Protein AF-0000000072409937 (afdb_homodimer)

Secondary structure (DSSP, 8-state):
---EEEEEESGGGG-GGGHHHHHHHHHHHHHHHHGGG--EEEEEETTEEEEEESSTT--HHHHHHHHHTSTTEEEEEEEEEE-S-HHHHHHHHHHHSHHHHHH-SEEEEEEEES-TTSSS-HHHHHHHHHHHHHHH-TTPEE-SSS-SEEEEEEE-SS-EEEESPPEE---SB-TTSS-EEEEE--SSSHHHHHHHHHHHBT-EEEEEEEE-TTTS-HHHHHHHHHHHHHHHHHH-SEEEEEEE-HHHHHHHHHHS-GGGHHHHHHHHHHHHHHHHHHHHT--EEE----TTSSGGGSHHHHHHHHTT-SS-EE-TTTT--HHHHHHHHHHHT-HHHHTS----GGGTT--SS--SS--HHHHHHHHTTS-HHHHHHHHHHT-EEEEE-/---EEEEEESGGGG-GGGHHHHHHHHHHHHHHHHGGG--EEEEEETTEEEEEESSTT--HHHHHHHHHTSTTEEEEEEEEEE-S-HHHHHHHHHHHSHHHHHH-SEEEEEEEES-TTSSS-HHHHHHHHHHHHHHH-TTPEE-SSS-SEEEEEEE-SS-EEEESPPEE---SB-TTSS-EEEEE--SSSHHHHHHHHHHHBT-EEEEEEEE-TTTS-HHHHHHHHHHHHHHHHHH-SEEEEEEE-HHHHHHHHHHS-GGGHHHHHHHHHHHHHHHHHHHHT--EEE----TTSSGGGSHHHHHHHHTT-SS-EE-TTTT--HHHHHHHHHHHT-HHHHTS----GGGTT--SS--SS--HHHHHHHHTTS-HHHHHHHHHHT-EEEEE-

Sequence (778 aa):
MNEIILCKLGEVVLKGLNRRSFEMKLMSNIRRRTARFGKFRIYSKQSTIYVEPAEETCDLSGAYAACKQVFGIIAIARAVPCPKEKEAILATAKTYLGEALTAARSFKVESKRADKSFPMSSIQLSQWVGGELHEAYPHLKVDVHHPELTVYVEVREDAAYVHAPAEPAAGGLPIGMGGRAVSLLSGGIDSPVASYMMAKRGVQLEMIHFASPPYTSEQAREKVLQLARELVPWCGRLTVHVVPFAEIQEEIRRSCPEDHFTLIMRRFMMRLADALAHELGCGALVTGECLGQVASQTMAALAVSEDAATLPVLRPLIGMDKEEIVRIARHIGTFDTSILPYEDCCTVFTPRHPKTKPHVEEVREMEQALDVAGLVQRAMENRDIVKIKMNEIILCKLGEVVLKGLNRRSFEMKLMSNIRRRTARFGKFRIYSKQSTIYVEPAEETCDLSGAYAACKQVFGIIAIARAVPCPKEKEAILATAKTYLGEALTAARSFKVESKRADKSFPMSSIQLSQWVGGELHEAYPHLKVDVHHPELTVYVEVREDAAYVHAPAEPAAGGLPIGMGGRAVSLLSGGIDSPVASYMMAKRGVQLEMIHFASPPYTSEQAREKVLQLARELVPWCGRLTVHVVPFAEIQEEIRRSCPEDHFTLIMRRFMMRLADALAHELGCGALVTGECLGQVASQTMAALAVSEDAATLPVLRPLIGMDKEEIVRIARHIGTFDTSILPYEDCCTVFTPRHPKTKPHVEEVREMEQALDVAGLVQRAMENRDIVKIK

Structure (mmCIF, N/CA/C/O backbone):
data_AF-0000000072409937-model_v1
#
loop_
_entity.id
_entity.type
_entity.pdbx_description
1 polymer 'Probable tRNA sulfurtransferase'
#
loop_
_atom_site.group_PDB
_atom_site.id
_atom_site.type_symbol
_atom_site.label_atom_id
_atom_site.label_alt_id
_atom_site.label_comp_id
_atom_site.label_asym_id
_atom_site.label_entity_id
_atom_site.label_seq_id
_atom_site.pdbx_PDB_ins_code
_atom_site.Cartn_x
_atom_site.Cartn_y
_atom_site.Cartn_z
_atom_site.occupancy
_atom_site.B_iso_or_equiv
_atom_site.auth_seq_id
_atom_site.auth_comp_id
_atom_site.auth_asym_id
_atom_site.auth_atom_id
_atom_site.pdbx_PDB_model_num
ATOM 1 N N . MET A 1 1 ? 23.859 31.109 15.656 1 65.25 1 MET A N 1
ATOM 2 C CA . MET A 1 1 ? 23.375 31.328 14.297 1 65.25 1 MET A CA 1
ATOM 3 C C . MET A 1 1 ? 21.859 31.156 14.227 1 65.25 1 MET A C 1
ATOM 5 O O . MET A 1 1 ? 21.297 30.328 14.945 1 65.25 1 MET A O 1
ATOM 9 N N . ASN A 1 2 ? 21.188 32.188 13.523 1 86.31 2 ASN A N 1
ATOM 10 C CA . ASN A 1 2 ? 19.734 32.25 13.43 1 86.31 2 ASN A CA 1
ATOM 11 C C . ASN A 1 2 ? 19.188 31.234 12.43 1 86.31 2 ASN A C 1
ATOM 13 O O . ASN A 1 2 ? 18.75 31.609 11.336 1 86.31 2 ASN A O 1
ATOM 17 N N . GLU A 1 3 ? 19.234 29.953 12.852 1 94.38 3 GLU A N 1
ATOM 18 C CA . GLU A 1 3 ? 18.766 28.875 11.984 1 94.38 3 GLU A CA 1
ATOM 19 C C . GLU A 1 3 ? 17.234 28.797 11.945 1 94.38 3 GLU A C 1
ATOM 21 O O . GLU A 1 3 ? 16.578 29.094 12.945 1 94.38 3 GLU A O 1
ATOM 26 N N . ILE A 1 4 ? 16.797 28.5 10.766 1 96.81 4 ILE A N 1
ATOM 27 C CA . ILE A 1 4 ? 15.352 28.297 10.617 1 96.81 4 ILE A CA 1
ATOM 28 C C . ILE A 1 4 ? 15.102 26.953 9.938 1 96.81 4 ILE A C 1
ATOM 30 O O . ILE A 1 4 ? 16.031 26.312 9.445 1 96.81 4 ILE A O 1
ATOM 34 N N . ILE A 1 5 ? 13.859 26.5 9.961 1 98.12 5 ILE A N 1
ATOM 35 C CA . ILE A 1 5 ? 13.453 25.281 9.289 1 98.12 5 ILE A CA 1
ATOM 36 C C . ILE A 1 5 ? 12.625 25.609 8.047 1 98.12 5 ILE A C 1
ATOM 38 O O . ILE A 1 5 ? 11.68 26.391 8.117 1 98.12 5 ILE A O 1
ATOM 42 N N . LEU A 1 6 ? 13.062 25.125 6.949 1 97.56 6 LEU A N 1
ATOM 43 C CA . LEU A 1 6 ? 12.305 25.219 5.707 1 97.56 6 LEU A CA 1
ATOM 44 C C . LEU A 1 6 ? 11.555 23.922 5.426 1 97.56 6 LEU A C 1
ATOM 46 O O . LEU A 1 6 ? 12.172 22.859 5.262 1 97.56 6 LEU A O 1
ATOM 50 N N . CYS A 1 7 ? 10.211 23.953 5.367 1 97.94 7 CYS A N 1
ATOM 51 C CA . CYS A 1 7 ? 9.367 22.797 5.059 1 97.94 7 CYS A CA 1
ATOM 52 C C . CYS A 1 7 ? 8.797 22.906 3.646 1 97.94 7 CYS A C 1
ATOM 54 O O . CYS A 1 7 ? 7.961 23.766 3.371 1 97.94 7 CYS A O 1
ATOM 56 N N . LYS A 1 8 ? 9.266 22.031 2.834 1 95.81 8 LYS A N 1
ATOM 57 C CA . LYS A 1 8 ? 8.797 22.031 1.45 1 95.81 8 LYS A CA 1
ATOM 58 C C . LYS A 1 8 ? 7.496 21.25 1.305 1 95.81 8 LYS A C 1
ATOM 60 O O . LYS A 1 8 ? 7.324 20.203 1.928 1 95.81 8 LYS A O 1
ATOM 65 N N . LEU A 1 9 ? 6.672 21.781 0.463 1 93.62 9 LEU A N 1
ATOM 66 C CA . LEU A 1 9 ? 5.352 21.188 0.279 1 93.62 9 LEU A CA 1
ATOM 67 C C . LEU A 1 9 ? 5.348 20.234 -0.906 1 93.62 9 LEU A C 1
ATOM 69 O O . LEU A 1 9 ? 5.996 20.484 -1.922 1 93.62 9 LEU A O 1
ATOM 73 N N . GLY A 1 10 ? 4.605 19.094 -0.738 1 87.31 10 GLY A N 1
ATOM 74 C CA . GLY A 1 10 ? 4.48 18.109 -1.804 1 87.31 10 GLY A CA 1
ATOM 75 C C . GLY A 1 10 ? 3.148 18.172 -2.525 1 87.31 10 GLY A C 1
ATOM 76 O O . GLY A 1 10 ? 2.891 19.125 -3.275 1 87.31 10 GLY A O 1
ATOM 77 N N . GLU A 1 11 ? 2.227 17.297 -2.26 1 84.75 11 GLU A N 1
ATOM 78 C CA . GLU A 1 11 ? 0.922 17.156 -2.902 1 84.75 11 GLU A CA 1
ATOM 79 C C . GLU A 1 11 ? 0.052 18.391 -2.654 1 84.75 11 GLU A C 1
ATOM 81 O O . GLU A 1 11 ? -0.887 18.656 -3.408 1 84.75 11 GLU A O 1
ATOM 86 N N . VAL A 1 12 ? 0.361 19.078 -1.673 1 84.56 12 VAL A N 1
ATOM 87 C CA . VAL A 1 12 ? -0.419 20.234 -1.259 1 84.56 12 VAL A CA 1
ATOM 88 C C . VAL A 1 12 ? -0.423 21.281 -2.373 1 84.56 12 VAL A C 1
ATOM 90 O O . VAL A 1 12 ? -1.432 21.953 -2.6 1 84.56 12 VAL A O 1
ATOM 93 N N . VAL A 1 13 ? 0.66 21.375 -3.102 1 80.12 13 VAL A N 1
ATOM 94 C CA . VAL A 1 13 ? 0.821 22.422 -4.113 1 80.12 13 VAL A CA 1
ATOM 95 C C . VAL A 1 13 ? -0.081 22.125 -5.309 1 80.12 13 VAL A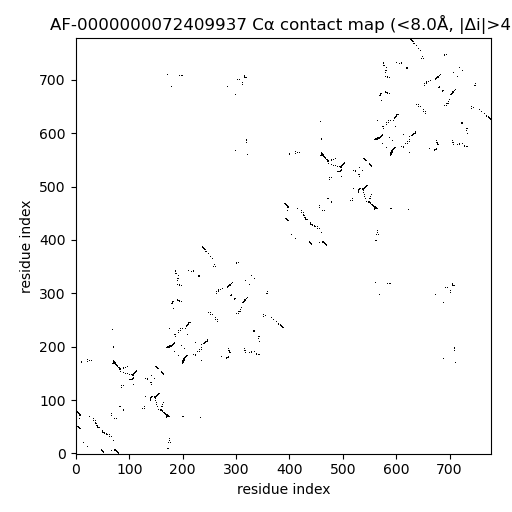 C 1
ATOM 97 O O . VAL A 1 13 ? -0.358 23 -6.121 1 80.12 13 VAL A O 1
ATOM 100 N N . LEU A 1 14 ? -0.607 20.844 -5.391 1 74.56 14 LEU A N 1
ATOM 101 C CA . LEU A 1 14 ? -1.403 20.406 -6.531 1 74.56 14 LEU A CA 1
ATOM 102 C C . LEU A 1 14 ? -2.887 20.656 -6.289 1 74.56 14 LEU A C 1
ATOM 104 O O . LEU A 1 14 ? -3.719 20.375 -7.156 1 74.56 14 LEU A O 1
ATOM 108 N N . LYS A 1 15 ? -3.281 21.281 -5.211 1 76.56 15 LYS A N 1
ATOM 109 C CA . LYS A 1 15 ? -4.688 21.359 -4.82 1 76.56 15 LYS A CA 1
ATOM 110 C C . LYS A 1 15 ? -5.344 22.625 -5.355 1 76.56 15 LYS A C 1
ATOM 112 O O . LYS A 1 15 ? -6.465 22.953 -4.977 1 76.56 15 LYS A O 1
ATOM 117 N N . GLY A 1 16 ? -4.785 23.25 -6.273 1 75.38 16 GLY A N 1
ATOM 118 C CA . GLY A 1 16 ? -5.387 24.375 -6.992 1 75.38 16 GLY A CA 1
ATOM 119 C C . GLY A 1 16 ? -6.027 25.391 -6.074 1 75.38 16 GLY A C 1
ATOM 120 O O . GLY A 1 16 ? -5.363 25.953 -5.203 1 75.38 16 GLY A O 1
ATOM 121 N N . LEU A 1 17 ? -7.438 25.359 -6.105 1 74.81 17 LEU A N 1
ATOM 122 C CA . LEU A 1 17 ? -8.227 26.375 -5.406 1 74.81 17 LEU A CA 1
ATOM 123 C C . LEU A 1 17 ? -8.219 26.125 -3.902 1 74.81 17 LEU A C 1
ATOM 125 O O . LEU A 1 17 ? -8.398 27.047 -3.113 1 74.81 17 LEU A O 1
ATOM 129 N N . ASN A 1 18 ? -7.953 24.969 -3.512 1 83.94 18 ASN A N 1
ATOM 130 C CA . ASN A 1 18 ? -8 24.625 -2.094 1 83.94 18 ASN A CA 1
ATOM 131 C C . ASN A 1 18 ? -6.613 24.672 -1.457 1 83.94 18 ASN A C 1
ATOM 133 O O . ASN A 1 18 ? -6.461 24.391 -0.27 1 83.94 18 ASN A O 1
ATOM 137 N N . ARG A 1 19 ? -5.688 25.125 -2.156 1 88.31 19 ARG A N 1
ATOM 138 C CA . ARG A 1 19 ? -4.301 25.109 -1.704 1 88.31 19 ARG A CA 1
ATOM 139 C C . ARG A 1 19 ? -4.137 25.906 -0.415 1 88.31 19 ARG A C 1
ATOM 141 O O . ARG A 1 19 ? -3.449 25.469 0.51 1 88.31 19 ARG A O 1
ATOM 148 N N . ARG A 1 20 ? -4.762 27.047 -0.339 1 91.12 20 ARG A N 1
ATOM 149 C CA . ARG A 1 20 ? -4.637 27.906 0.824 1 91.12 20 ARG A CA 1
ATOM 150 C C . ARG A 1 20 ? -5.141 27.219 2.086 1 91.12 20 ARG A C 1
ATOM 152 O O . ARG A 1 20 ? -4.504 27.297 3.139 1 91.12 20 ARG A O 1
ATOM 159 N N . SER A 1 21 ? -6.254 26.531 1.953 1 92.75 21 SER A N 1
ATOM 160 C CA . SER A 1 21 ? -6.816 25.828 3.092 1 92.75 21 SER A CA 1
ATOM 161 C C . SER A 1 21 ? -5.883 24.719 3.564 1 92.75 21 SER A C 1
ATOM 163 O O . SER A 1 21 ? -5.73 24.5 4.77 1 92.75 21 SER A O 1
ATOM 165 N N . PHE A 1 22 ? -5.277 24.047 2.641 1 93.62 22 PHE A N 1
ATOM 166 C CA . PHE A 1 22 ? -4.328 23 2.969 1 93.62 22 PHE A CA 1
ATOM 167 C C . PHE A 1 22 ? -3.098 23.562 3.662 1 93.62 22 PHE A C 1
ATOM 169 O O . PHE A 1 22 ? -2.623 23.016 4.652 1 93.62 22 PHE A O 1
ATOM 176 N N . GLU A 1 23 ? -2.641 24.672 3.193 1 95.31 23 GLU A N 1
ATOM 177 C CA . GLU A 1 23 ? -1.474 25.312 3.787 1 95.31 23 GLU A CA 1
ATOM 178 C C . GLU A 1 23 ? -1.77 25.797 5.207 1 95.31 23 GLU A C 1
ATOM 180 O O . GLU A 1 23 ? -0.943 25.641 6.105 1 95.31 23 GLU A O 1
ATOM 185 N N . MET A 1 24 ? -2.918 26.375 5.367 1 96.19 24 MET A N 1
ATOM 186 C CA . MET A 1 24 ? -3.311 26.859 6.688 1 96.19 24 MET A CA 1
ATOM 187 C C . MET A 1 24 ? -3.391 25.719 7.688 1 96.19 24 MET A C 1
ATOM 189 O O . MET A 1 24 ? -2.916 25.828 8.82 1 96.19 24 MET A O 1
ATOM 193 N N . LYS A 1 25 ? -3.975 24.641 7.246 1 96.5 25 LYS A N 1
ATOM 194 C CA . LYS A 1 25 ? -4.07 23.484 8.109 1 96.5 25 LYS A CA 1
ATOM 195 C C . LYS A 1 25 ? -2.688 22.922 8.438 1 96.5 25 LYS A C 1
ATOM 197 O O . LYS A 1 25 ? -2.426 22.516 9.57 1 96.5 25 LYS A O 1
ATOM 202 N N . LEU A 1 26 ? -1.867 22.891 7.449 1 97.12 26 LEU A N 1
ATOM 203 C CA . LEU A 1 26 ? -0.507 22.406 7.652 1 97.12 26 LEU A CA 1
ATOM 204 C C . LEU A 1 26 ? 0.233 23.266 8.672 1 97.12 26 LEU A C 1
ATOM 206 O O . LEU A 1 26 ? 0.887 22.734 9.57 1 97.12 26 LEU A O 1
ATOM 210 N N . MET A 1 27 ? 0.09 24.547 8.555 1 98.06 27 MET A N 1
ATOM 211 C CA . MET A 1 27 ? 0.723 25.469 9.508 1 98.06 27 MET A CA 1
ATOM 212 C C . MET A 1 27 ? 0.179 25.234 10.914 1 98.06 27 MET A C 1
ATOM 214 O O . MET A 1 27 ? 0.935 25.266 11.883 1 98.06 27 MET A O 1
ATOM 218 N N . SER A 1 28 ? -1.088 25.016 10.977 1 97.88 28 SER A N 1
ATOM 219 C CA . SER A 1 28 ? -1.7 24.75 12.273 1 97.88 28 SER A CA 1
ATOM 220 C C . SER A 1 28 ? -1.135 23.469 12.891 1 97.88 28 SER A C 1
ATOM 222 O O . SER A 1 28 ? -0.842 23.438 14.086 1 97.88 28 SER A O 1
ATOM 224 N N . ASN A 1 29 ? -0.994 22.438 12.078 1 97.94 29 ASN A N 1
ATOM 225 C CA . ASN A 1 29 ? -0.425 21.188 12.555 1 97.94 29 ASN A CA 1
ATOM 226 C C . ASN A 1 29 ? 1.016 21.359 13.023 1 97.94 29 ASN A C 1
ATOM 228 O O . ASN A 1 29 ? 1.407 20.812 14.062 1 97.94 29 ASN A O 1
ATOM 232 N N . ILE A 1 30 ? 1.788 22.125 12.273 1 98.25 30 ILE A N 1
ATOM 233 C CA . ILE A 1 30 ? 3.182 22.375 12.617 1 98.25 30 ILE A CA 1
ATOM 234 C C . ILE A 1 30 ? 3.254 23.141 13.945 1 98.25 30 ILE A C 1
ATOM 236 O O . ILE A 1 30 ? 4.062 22.812 14.812 1 98.25 30 ILE A O 1
ATOM 240 N N . ARG A 1 31 ? 2.402 24.141 14.07 1 98 31 ARG A N 1
ATOM 241 C CA . ARG A 1 31 ? 2.373 24.938 15.305 1 98 31 ARG A CA 1
ATOM 242 C C . ARG A 1 31 ? 2.113 24.047 16.516 1 98 31 ARG A C 1
ATOM 244 O O . ARG A 1 31 ? 2.797 24.156 17.531 1 98 31 ARG A O 1
ATOM 251 N N . ARG A 1 32 ? 1.208 23.203 16.391 1 96.5 32 ARG A N 1
ATOM 252 C CA . ARG A 1 32 ? 0.868 22.297 17.484 1 96.5 32 ARG A CA 1
ATOM 253 C C . ARG A 1 32 ? 2.029 21.359 17.812 1 96.5 32 ARG A C 1
ATOM 255 O O . ARG A 1 32 ? 2.357 21.156 18.969 1 96.5 32 ARG A O 1
ATOM 262 N N . ARG A 1 33 ? 2.645 20.844 16.797 1 96.81 33 ARG A N 1
ATOM 263 C CA . ARG A 1 33 ? 3.686 19.844 16.969 1 96.81 33 ARG A CA 1
ATOM 264 C C . ARG A 1 33 ? 4.969 20.453 17.5 1 96.81 33 ARG A C 1
ATOM 266 O O . ARG A 1 33 ? 5.738 19.797 18.203 1 96.81 33 ARG A O 1
ATOM 273 N N . THR A 1 34 ? 5.184 21.703 17.234 1 97.44 34 THR A N 1
ATOM 274 C CA . THR A 1 34 ? 6.441 22.328 17.609 1 97.44 34 THR A CA 1
ATOM 275 C C . THR A 1 34 ? 6.285 23.109 18.922 1 97.44 34 THR A C 1
ATOM 277 O O . THR A 1 34 ? 7.27 23.578 19.484 1 97.44 34 THR A O 1
ATOM 280 N N . ALA A 1 35 ? 5.109 23.156 19.469 1 95.94 35 ALA A N 1
ATOM 281 C CA . ALA A 1 35 ? 4.805 23.984 20.625 1 95.94 35 ALA A CA 1
ATOM 282 C C . ALA A 1 35 ? 5.668 23.594 21.828 1 95.94 35 ALA A C 1
ATOM 284 O O . ALA A 1 35 ? 6.094 24.453 22.594 1 95.94 35 ALA A O 1
ATOM 285 N N . ARG A 1 36 ? 5.965 22.359 22.031 1 95.06 36 ARG A N 1
ATOM 286 C CA . ARG A 1 36 ? 6.703 21.891 23.203 1 95.06 36 ARG A CA 1
ATOM 287 C C . ARG A 1 36 ? 8.188 22.219 23.078 1 95.06 36 ARG A C 1
ATOM 289 O O . ARG A 1 36 ? 8.93 22.125 24.062 1 95.06 36 ARG A O 1
ATOM 296 N N . PHE A 1 37 ? 8.562 22.688 21.922 1 97.31 37 PHE A N 1
ATOM 297 C CA . PHE A 1 37 ? 9.977 22.922 21.688 1 97.31 37 PHE A CA 1
ATOM 298 C C . PHE A 1 37 ? 10.281 24.422 21.719 1 97.31 37 PHE A C 1
ATOM 300 O O . PHE A 1 37 ? 11.414 24.844 21.469 1 97.31 37 PHE A O 1
ATOM 307 N N . GLY A 1 38 ? 9.281 25.297 21.938 1 96.25 38 GLY A N 1
ATOM 308 C CA . GLY A 1 38 ? 9.461 26.734 22.016 1 96.25 38 GLY A CA 1
ATOM 309 C C . GLY A 1 38 ? 8.461 27.516 21.172 1 96.25 38 GLY A C 1
ATOM 310 O O . GLY A 1 38 ? 7.484 26.938 20.688 1 96.25 38 GLY A O 1
ATOM 311 N N . LYS A 1 39 ? 8.727 28.781 21.141 1 96.31 39 LYS A N 1
ATOM 312 C CA . LYS A 1 39 ? 7.887 29.656 20.344 1 96.31 39 LYS A CA 1
ATOM 313 C C . LYS A 1 39 ? 8.477 29.875 18.953 1 96.31 39 LYS A C 1
ATOM 315 O O . LYS A 1 39 ? 9.625 30.328 18.812 1 96.31 39 LYS A O 1
ATOM 320 N N . PHE A 1 40 ? 7.691 29.562 17.969 1 97.5 40 PHE A N 1
ATOM 321 C CA . PHE A 1 40 ? 8.156 29.688 16.594 1 97.5 40 PHE A CA 1
ATOM 322 C C . PHE A 1 40 ? 7.215 30.578 15.781 1 97.5 40 PHE A C 1
ATOM 324 O O . PHE A 1 40 ? 5.996 30.531 15.977 1 97.5 40 PHE A O 1
ATOM 331 N N . ARG A 1 41 ? 7.781 31.422 14.93 1 96.88 41 ARG A N 1
ATOM 332 C CA . ARG A 1 41 ? 7.023 32.094 13.875 1 96.88 41 ARG A CA 1
ATOM 333 C C . ARG A 1 41 ? 6.871 31.203 12.648 1 96.88 41 ARG A C 1
ATOM 335 O O . ARG A 1 41 ? 7.867 30.797 12.047 1 96.88 41 ARG A O 1
ATOM 342 N N . ILE A 1 42 ? 5.648 30.875 12.32 1 97.75 42 ILE A N 1
ATOM 343 C CA . ILE A 1 42 ? 5.363 29.953 11.227 1 97.75 42 ILE A CA 1
ATOM 344 C C . ILE A 1 42 ? 4.559 30.656 10.141 1 97.75 42 ILE A C 1
ATOM 346 O O . ILE A 1 42 ? 3.488 31.203 10.406 1 97.75 42 ILE A O 1
ATOM 350 N N . TYR A 1 43 ? 5.078 30.703 8.969 1 95.75 43 TYR A N 1
ATOM 351 C CA . TYR A 1 43 ? 4.387 31.344 7.863 1 95.75 43 TYR A CA 1
ATOM 352 C C . TYR A 1 43 ? 4.727 30.672 6.535 1 95.75 43 TYR A C 1
ATOM 354 O O . TYR A 1 43 ? 5.695 29.922 6.449 1 95.75 43 TYR A O 1
ATOM 362 N N . SER A 1 44 ? 3.85 30.859 5.57 1 94.06 44 SER A N 1
ATOM 363 C CA . SER A 1 44 ? 3.994 30.234 4.262 1 94.06 44 SER A CA 1
ATOM 364 C C . SER A 1 44 ? 4.297 31.281 3.184 1 94.06 44 SER A C 1
ATOM 366 O O . SER A 1 44 ? 3.686 32.344 3.154 1 94.06 44 SER A O 1
ATOM 368 N N . LYS A 1 45 ? 5.336 31.016 2.371 1 90.06 45 LYS A N 1
ATOM 369 C CA . LYS A 1 45 ? 5.684 31.828 1.206 1 90.06 45 LYS A CA 1
ATOM 370 C C . LYS A 1 45 ? 6.242 30.969 0.081 1 90.06 45 LYS A C 1
ATOM 372 O O . LYS A 1 45 ? 7.105 30.109 0.315 1 90.06 45 LYS A O 1
ATOM 377 N N . GLN A 1 46 ? 5.719 31.172 -1.141 1 86.69 46 GLN A N 1
ATOM 378 C CA . GLN A 1 46 ? 6.23 30.516 -2.34 1 86.69 46 GLN A CA 1
ATOM 379 C C . GLN A 1 46 ? 6.316 29 -2.146 1 86.69 46 GLN A C 1
ATOM 381 O O . GLN A 1 46 ? 7.367 28.406 -2.379 1 86.69 46 GLN A O 1
ATOM 386 N N . SER A 1 47 ? 5.418 28.344 -1.645 1 87.88 47 SER A N 1
ATOM 387 C CA . SER A 1 47 ? 5.242 26.891 -1.524 1 87.88 47 SER A CA 1
ATOM 388 C C . SER A 1 47 ? 6.195 26.312 -0.489 1 87.88 47 SER A C 1
ATOM 390 O O . SER A 1 47 ? 6.684 25.188 -0.653 1 87.88 47 SER A O 1
ATOM 392 N N . THR A 1 48 ? 6.57 27.156 0.437 1 94 48 THR A N 1
ATOM 393 C CA . THR A 1 48 ? 7.422 26.734 1.544 1 94 48 THR A CA 1
ATOM 394 C C . THR A 1 48 ? 6.902 27.297 2.867 1 94 48 THR A C 1
ATOM 396 O O . THR A 1 48 ? 6.469 28.438 2.934 1 94 48 THR A O 1
ATOM 399 N N . ILE A 1 49 ? 6.922 26.438 3.82 1 97 49 ILE A N 1
ATOM 400 C CA . ILE A 1 49 ? 6.574 26.891 5.16 1 97 49 ILE A CA 1
ATOM 401 C C . ILE A 1 49 ? 7.848 27.125 5.973 1 97 49 ILE A C 1
ATOM 403 O O . ILE A 1 49 ? 8.734 26.281 6.008 1 97 49 ILE A O 1
ATOM 407 N N . TYR A 1 50 ? 7.879 28.297 6.555 1 96.94 50 TYR A N 1
ATOM 408 C CA . TYR A 1 50 ? 9.023 28.719 7.363 1 96.94 50 TYR A CA 1
ATOM 409 C C . TYR A 1 50 ? 8.727 28.547 8.852 1 96.94 50 TYR A C 1
ATOM 411 O O . TYR A 1 50 ? 7.672 28.953 9.328 1 96.94 50 TYR A O 1
ATOM 419 N N . VAL A 1 51 ? 9.602 27.891 9.539 1 98.12 51 VAL A N 1
ATOM 420 C CA . VAL A 1 51 ? 9.547 27.75 10.992 1 98.12 51 VAL A CA 1
ATOM 421 C C . VAL A 1 51 ? 10.742 28.438 11.633 1 98.12 51 VAL A C 1
ATOM 423 O O . VAL A 1 51 ? 11.844 27.875 11.68 1 98.12 51 VAL A O 1
ATOM 426 N N . GLU A 1 52 ? 10.5 29.625 12.172 1 96.5 52 GLU A N 1
ATOM 427 C CA . GLU A 1 52 ? 11.555 30.5 12.688 1 96.5 52 GLU A CA 1
ATOM 428 C C . GLU A 1 52 ? 11.477 30.625 14.203 1 96.5 52 GLU A C 1
ATOM 430 O O . GLU A 1 52 ? 10.438 30.984 14.75 1 96.5 52 GLU A O 1
ATOM 435 N N . PRO A 1 53 ? 12.633 30.359 14.867 1 96.56 53 PRO A N 1
ATOM 436 C CA . PRO A 1 53 ? 12.609 30.594 16.312 1 96.56 53 PRO A CA 1
ATOM 437 C C . PRO A 1 53 ? 12.273 32.031 16.672 1 96.56 53 PRO A C 1
ATOM 439 O O . PRO A 1 53 ? 12.875 32.969 16.125 1 96.56 53 PRO A O 1
ATOM 442 N N . ALA A 1 54 ? 11.328 32.219 17.531 1 94.38 54 ALA A N 1
ATOM 443 C CA . ALA A 1 54 ? 10.938 33.531 17.984 1 94.38 54 ALA A CA 1
ATOM 444 C C . ALA A 1 54 ? 11.695 33.938 19.25 1 94.38 54 ALA A C 1
ATOM 446 O O . ALA A 1 54 ? 11.672 35.094 19.656 1 94.38 54 ALA A O 1
ATOM 447 N N . GLU A 1 55 ? 12.281 32.969 19.906 1 92.19 55 GLU A N 1
ATOM 448 C CA . GLU A 1 55 ? 13.086 33.188 21.109 1 92.19 55 GLU A CA 1
ATOM 449 C C . GLU A 1 55 ? 14.375 32.344 21.078 1 92.19 55 GLU A C 1
ATOM 451 O O . GLU A 1 55 ? 14.477 31.391 20.312 1 92.19 55 GLU A O 1
ATOM 456 N N . GLU A 1 56 ? 15.289 32.781 21.859 1 88.12 56 GLU A N 1
ATOM 457 C CA . GLU A 1 56 ? 16.594 32.156 21.859 1 88.12 56 GLU A CA 1
ATOM 458 C C . GLU A 1 56 ? 16.531 30.766 22.516 1 88.12 56 GLU A C 1
ATOM 460 O O . GLU A 1 56 ? 17.359 29.906 22.234 1 88.12 56 GLU A O 1
ATOM 465 N N . THR A 1 57 ? 15.57 30.5 23.266 1 92 57 THR A N 1
ATOM 466 C CA . THR A 1 57 ? 15.492 29.297 24.078 1 92 57 THR A CA 1
ATOM 467 C C . THR A 1 57 ? 14.812 28.172 23.297 1 92 57 THR A C 1
ATOM 469 O O . THR A 1 57 ? 14.648 27.062 23.828 1 92 57 THR A O 1
ATOM 472 N N . CYS A 1 58 ? 14.594 28.328 22.016 1 94.5 58 CYS A N 1
ATOM 473 C CA . CYS A 1 58 ? 13.883 27.328 21.234 1 94.5 58 CYS A CA 1
ATOM 474 C C . CYS A 1 58 ? 14.766 26.109 20.984 1 94.5 58 CYS A C 1
ATOM 476 O O . CYS A 1 58 ? 15.969 26.234 20.734 1 94.5 58 CYS A O 1
ATOM 478 N N . ASP A 1 59 ? 14.227 24.922 21.156 1 97 59 ASP A N 1
ATOM 479 C CA . ASP A 1 59 ? 14.883 23.672 20.766 1 97 59 ASP A CA 1
ATOM 480 C C . ASP A 1 59 ? 14.68 23.391 19.281 1 97 59 ASP A C 1
ATOM 482 O O . ASP A 1 59 ? 13.766 22.656 18.891 1 97 59 ASP A O 1
ATOM 486 N N . LEU A 1 60 ? 15.516 23.922 18.469 1 96.5 60 LEU A N 1
ATOM 487 C CA . LEU A 1 60 ? 15.383 23.828 17.031 1 96.5 60 LEU A CA 1
ATOM 488 C C . LEU A 1 60 ? 15.492 22.375 16.562 1 96.5 60 LEU A C 1
ATOM 490 O O . LEU A 1 60 ? 14.805 21.969 15.617 1 96.5 60 LEU A O 1
ATOM 494 N N . SER A 1 61 ? 16.391 21.594 17.156 1 97.06 61 SER A N 1
ATOM 495 C CA . SER A 1 61 ? 16.562 20.203 16.781 1 97.06 61 SER A CA 1
ATOM 496 C C . SER A 1 61 ? 15.297 19.391 17.031 1 97.06 61 SER A C 1
ATOM 498 O O . SER A 1 61 ? 14.898 18.578 16.203 1 97.06 61 SER A O 1
ATOM 500 N N . GLY A 1 62 ? 14.719 19.625 18.156 1 97.75 62 GLY A N 1
ATOM 501 C CA . GLY A 1 62 ? 13.453 18.969 18.469 1 97.75 62 GLY A CA 1
ATOM 502 C C . GLY A 1 62 ? 12.344 19.344 17.5 1 97.75 62 GLY A C 1
ATOM 503 O O . GLY A 1 62 ? 11.594 18.469 17.047 1 97.75 62 GLY A O 1
ATOM 504 N N . ALA A 1 63 ? 12.258 20.625 17.203 1 98.06 63 ALA A N 1
ATOM 505 C CA . ALA A 1 63 ? 11.25 21.094 16.266 1 98.06 63 ALA A CA 1
ATOM 506 C C . ALA A 1 63 ? 11.477 20.5 14.875 1 98.06 63 ALA A C 1
ATOM 508 O O . ALA A 1 63 ? 10.516 20.141 14.195 1 98.06 63 ALA A O 1
ATOM 509 N N . TYR A 1 64 ? 12.75 20.438 14.516 1 98.25 64 TYR A N 1
ATOM 510 C CA . TYR A 1 64 ? 13.109 19.859 13.227 1 98.25 64 TYR A CA 1
ATOM 511 C C . TYR A 1 64 ? 12.633 18.406 13.125 1 98.25 64 TYR A C 1
ATOM 513 O O . TYR A 1 64 ? 12 18.031 12.141 1 98.25 64 TYR A O 1
ATOM 521 N N . ALA A 1 65 ? 12.914 17.641 14.133 1 98 65 ALA A N 1
ATOM 522 C CA . ALA A 1 65 ? 12.508 16.25 14.172 1 98 65 ALA A CA 1
ATOM 523 C C . ALA A 1 65 ? 10.984 16.109 14.133 1 98 65 ALA A C 1
ATOM 525 O O . ALA A 1 65 ? 10.453 15.219 13.469 1 98 65 ALA A O 1
ATOM 526 N N . ALA A 1 66 ? 10.328 16.969 14.812 1 97.88 66 ALA A N 1
ATOM 527 C CA . ALA A 1 66 ? 8.867 16.953 14.836 1 97.88 66 ALA A CA 1
ATOM 528 C C . ALA A 1 66 ? 8.289 17.281 13.469 1 97.88 66 ALA A C 1
ATOM 530 O O . ALA A 1 66 ? 7.363 16.625 13 1 97.88 66 ALA A O 1
ATOM 531 N N . CYS A 1 67 ? 8.844 18.281 12.844 1 98.31 67 CYS A N 1
ATOM 532 C CA . CYS A 1 67 ? 8.375 18.703 11.531 1 98.31 67 CYS A CA 1
ATOM 533 C C . CYS A 1 67 ? 8.555 17.609 10.492 1 98.31 67 CYS A C 1
ATOM 535 O O . CYS A 1 67 ? 7.754 17.484 9.57 1 98.31 67 CYS A O 1
ATOM 537 N N . LYS A 1 68 ? 9.57 16.844 10.656 1 97.81 68 LYS A N 1
ATOM 538 C CA . LYS A 1 68 ? 9.883 15.773 9.719 1 97.81 68 LYS A CA 1
ATOM 539 C C . LYS A 1 68 ? 8.75 14.742 9.664 1 97.81 68 LYS A C 1
ATOM 541 O O . LYS A 1 68 ? 8.578 14.055 8.656 1 97.81 68 LYS A O 1
ATOM 546 N N . GLN A 1 69 ? 7.945 14.688 10.672 1 98.12 69 GLN A N 1
ATOM 547 C CA . GLN A 1 69 ? 6.906 13.672 10.789 1 98.12 69 GLN A CA 1
ATOM 548 C C . GLN A 1 69 ? 5.52 14.273 10.562 1 98.12 69 GLN A C 1
ATOM 550 O O . GLN A 1 69 ? 4.508 13.602 10.773 1 98.12 69 GLN A O 1
ATOM 555 N N . VAL A 1 70 ? 5.465 15.523 10.141 1 98.06 70 VAL A N 1
ATOM 556 C CA . VAL A 1 70 ? 4.18 16.156 9.859 1 98.06 70 VAL A CA 1
ATOM 557 C C . VAL A 1 70 ? 3.775 15.883 8.406 1 98.06 70 VAL A C 1
ATOM 559 O O . VAL A 1 70 ? 4.508 16.219 7.48 1 98.06 70 VAL A O 1
ATOM 562 N N . PHE A 1 71 ? 2.664 15.242 8.25 1 97.5 71 PHE A N 1
ATOM 563 C CA . PHE A 1 71 ? 2.184 14.953 6.906 1 97.5 71 PHE A CA 1
ATOM 564 C C . PHE A 1 71 ? 1.891 16.25 6.148 1 97.5 71 PHE A C 1
ATOM 566 O O . PHE A 1 71 ? 1.297 17.172 6.695 1 97.5 71 PHE A O 1
ATOM 573 N N . GLY A 1 72 ? 2.23 16.234 4.922 1 95.69 72 GLY A N 1
ATOM 574 C CA . GLY A 1 72 ? 2.137 17.406 4.078 1 95.69 72 GLY A CA 1
ATOM 575 C C . GLY A 1 72 ? 3.49 17.969 3.693 1 95.69 72 GLY A C 1
ATOM 576 O O . GLY A 1 72 ? 3.602 18.719 2.721 1 95.69 72 GLY A O 1
ATOM 577 N N . ILE A 1 73 ? 4.516 17.703 4.52 1 97.12 73 ILE A N 1
ATOM 578 C CA . ILE A 1 73 ? 5.879 18.141 4.246 1 97.12 73 ILE A CA 1
ATOM 579 C C . ILE A 1 73 ? 6.633 17.047 3.49 1 97.12 73 ILE A C 1
ATOM 581 O O . ILE A 1 73 ? 6.801 15.945 4 1 97.12 73 ILE A O 1
ATOM 585 N N . ILE A 1 74 ? 7.098 17.312 2.322 1 95.31 74 ILE A N 1
ATOM 586 C CA . ILE A 1 74 ? 7.738 16.281 1.505 1 95.31 74 ILE A CA 1
ATOM 587 C C . ILE A 1 74 ? 9.242 16.297 1.755 1 95.31 74 ILE A C 1
ATOM 589 O O . ILE A 1 74 ? 9.906 15.258 1.649 1 95.31 74 ILE A O 1
ATOM 593 N N . ALA A 1 75 ? 9.734 17.484 2.074 1 96.88 75 ALA A N 1
ATOM 594 C CA . ALA A 1 75 ? 11.156 17.656 2.365 1 96.88 75 ALA A CA 1
ATOM 595 C C . ALA A 1 75 ? 11.383 18.766 3.379 1 96.88 75 ALA A C 1
ATOM 597 O O . ALA A 1 75 ? 10.562 19.688 3.494 1 96.88 75 ALA A O 1
ATOM 598 N N . ILE A 1 76 ? 12.492 18.641 4.094 1 97.94 76 ILE A N 1
ATOM 599 C CA . ILE A 1 76 ? 12.75 19.578 5.172 1 97.94 76 ILE A CA 1
ATOM 600 C C . ILE A 1 76 ? 14.242 19.906 5.23 1 97.94 76 ILE A C 1
ATOM 602 O O . ILE A 1 76 ? 15.078 19.031 4.973 1 97.94 76 ILE A O 1
ATOM 606 N N . ALA A 1 77 ? 14.586 21.172 5.512 1 97.38 77 ALA A N 1
ATOM 607 C CA . ALA A 1 77 ? 15.984 21.578 5.625 1 97.38 77 ALA A CA 1
ATOM 608 C C . ALA A 1 77 ? 16.172 22.594 6.742 1 97.38 77 ALA A C 1
ATOM 610 O O . ALA A 1 77 ? 15.297 23.422 6.984 1 97.38 77 ALA A O 1
ATOM 611 N N . ARG A 1 78 ? 17.281 22.5 7.383 1 96.81 78 ARG A N 1
ATOM 612 C CA . ARG A 1 78 ? 17.766 23.609 8.211 1 96.81 78 ARG A CA 1
ATOM 613 C C . ARG A 1 78 ? 18.516 24.625 7.367 1 96.81 78 ARG A C 1
ATOM 615 O O . ARG A 1 78 ? 19.281 24.266 6.477 1 96.81 78 ARG A O 1
ATOM 622 N N . ALA A 1 79 ? 18.219 25.844 7.641 1 97.25 79 ALA A N 1
ATOM 623 C CA . ALA A 1 79 ? 18.828 26.875 6.805 1 97.25 79 ALA A CA 1
ATOM 624 C C . ALA A 1 79 ? 19.172 28.109 7.625 1 97.25 79 ALA A C 1
ATOM 626 O O . ALA A 1 79 ? 18.594 28.328 8.695 1 97.25 79 ALA A O 1
ATOM 627 N N . VAL A 1 80 ? 20.094 28.859 7.148 1 97.25 80 VAL A N 1
ATOM 628 C CA . VAL A 1 80 ? 20.453 30.141 7.734 1 97.25 80 VAL A CA 1
ATOM 629 C C . VAL A 1 80 ? 20.125 31.266 6.758 1 97.25 80 VAL A C 1
ATOM 631 O O . VAL A 1 80 ? 20.594 31.266 5.613 1 97.25 80 VAL A O 1
ATOM 634 N N . PRO A 1 81 ? 19.266 32.125 7.207 1 96.69 81 PRO A N 1
ATOM 635 C CA . PRO A 1 81 ? 18.984 33.281 6.363 1 96.69 81 PRO A CA 1
ATOM 636 C C . PRO A 1 81 ? 20.125 34.281 6.359 1 96.69 81 PRO A C 1
ATOM 638 O O . PRO A 1 81 ? 20.844 34.438 7.355 1 96.69 81 PRO A O 1
ATOM 641 N N . CYS A 1 82 ? 20.344 35.031 5.23 1 96.69 82 CYS A N 1
ATOM 642 C CA . CYS A 1 82 ? 21.312 36.094 5.102 1 96.69 82 CYS A CA 1
ATOM 643 C C . CYS A 1 82 ? 20.844 37.156 4.102 1 96.69 82 CYS A C 1
ATOM 645 O O . CYS A 1 82 ? 19.875 36.906 3.379 1 96.69 82 CYS A O 1
ATOM 647 N N . PRO A 1 83 ? 21.453 38.312 4.145 1 96.25 83 PRO A N 1
ATOM 648 C CA . PRO A 1 83 ? 21.078 39.312 3.15 1 96.25 83 PRO A CA 1
ATOM 649 C C . PRO A 1 83 ? 21.281 38.844 1.715 1 96.25 83 PRO A C 1
ATOM 651 O O . PRO A 1 83 ? 22.156 38 1.452 1 96.25 83 PRO A O 1
ATOM 654 N N . LYS A 1 84 ? 20.422 39.375 0.846 1 95.5 84 LYS A N 1
ATOM 655 C CA . LYS A 1 84 ? 20.484 39.031 -0.567 1 95.5 84 LYS A CA 1
ATOM 656 C C . LYS A 1 84 ? 21.672 39.719 -1.253 1 95.5 84 LYS A C 1
ATOM 658 O O . LYS A 1 84 ? 21.484 40.5 -2.176 1 95.5 84 LYS A O 1
ATOM 663 N N . GLU A 1 85 ? 22.797 39.375 -0.771 1 95.81 85 GLU A N 1
ATOM 664 C CA . GLU A 1 85 ? 24.078 39.844 -1.308 1 95.81 85 GLU A CA 1
ATOM 665 C C . GLU A 1 85 ? 25.047 38.656 -1.477 1 95.81 85 GLU A C 1
ATOM 667 O O . GLU A 1 85 ? 25.156 37.812 -0.604 1 95.81 85 GLU A O 1
ATOM 672 N N . LYS A 1 86 ? 25.75 38.688 -2.617 1 95.56 86 LYS A N 1
ATOM 673 C CA . LYS A 1 86 ? 26.594 37.531 -2.939 1 95.56 86 LYS A CA 1
ATOM 674 C C . LYS A 1 86 ? 27.656 37.312 -1.867 1 95.56 86 LYS A C 1
ATOM 676 O O . LYS A 1 86 ? 27.984 36.188 -1.531 1 95.56 86 LYS A O 1
ATOM 681 N N . GLU A 1 87 ? 28.188 38.438 -1.332 1 96.62 87 GLU A N 1
ATOM 682 C CA . GLU A 1 87 ? 29.219 38.312 -0.312 1 96.62 87 GLU A CA 1
ATOM 683 C C . GLU A 1 87 ? 28.672 37.719 0.983 1 96.62 87 GLU A C 1
ATOM 685 O O . GLU A 1 87 ? 29.328 36.938 1.649 1 96.62 87 GLU A O 1
ATOM 690 N N . ALA A 1 88 ? 27.531 38.219 1.309 1 97 88 ALA A N 1
ATOM 691 C CA . ALA A 1 88 ? 26.859 37.719 2.506 1 97 88 ALA A CA 1
ATOM 692 C C . ALA A 1 88 ? 26.531 36.219 2.361 1 97 88 ALA A C 1
ATOM 694 O O . ALA A 1 88 ? 26.672 35.469 3.318 1 97 88 ALA A O 1
ATOM 695 N N . ILE A 1 89 ? 26.094 35.844 1.205 1 97.38 89 ILE A N 1
ATOM 696 C CA . ILE A 1 89 ? 25.766 34.438 0.897 1 97.38 89 ILE A CA 1
ATOM 697 C C . ILE A 1 89 ? 27.016 33.562 1.05 1 97.38 89 ILE A C 1
ATOM 699 O O . ILE A 1 89 ? 26.984 32.531 1.704 1 97.38 89 ILE A O 1
ATOM 703 N N . LEU A 1 90 ? 28.047 34.062 0.512 1 97.19 90 LEU A N 1
ATOM 704 C CA . LEU A 1 90 ? 29.312 33.344 0.596 1 97.19 90 LEU A CA 1
ATOM 705 C C . LEU A 1 90 ? 29.75 33.188 2.047 1 97.19 90 LEU A C 1
ATOM 707 O O . LEU A 1 90 ? 30.156 32.125 2.465 1 97.19 90 LEU A O 1
ATOM 711 N N . ALA A 1 91 ? 29.719 34.281 2.734 1 97 91 ALA A N 1
ATOM 712 C CA . ALA A 1 91 ? 30.125 34.281 4.137 1 97 91 ALA A CA 1
ATOM 713 C C . ALA A 1 91 ? 29.297 33.281 4.941 1 97 91 ALA A C 1
ATOM 715 O O . ALA A 1 91 ? 29.812 32.562 5.793 1 97 91 ALA A O 1
ATOM 716 N N . THR A 1 92 ? 28.047 33.281 4.68 1 97.06 92 THR A N 1
ATOM 717 C CA . THR A 1 92 ? 27.125 32.375 5.367 1 97.06 92 THR A CA 1
ATOM 718 C C . THR A 1 92 ? 27.453 30.922 5.02 1 97.06 92 THR A C 1
ATOM 720 O O . THR A 1 92 ? 27.453 30.047 5.895 1 97.06 92 THR A O 1
ATOM 723 N N . ALA A 1 93 ? 27.703 30.625 3.771 1 96.94 93 ALA A N 1
ATOM 724 C CA . ALA A 1 93 ? 28.031 29.281 3.336 1 96.94 93 ALA A CA 1
ATOM 725 C C . ALA A 1 93 ? 29.297 28.766 4.043 1 96.94 93 ALA A C 1
ATOM 727 O O . ALA A 1 93 ? 29.328 27.625 4.512 1 96.94 93 ALA A O 1
ATOM 728 N N . LYS A 1 94 ? 30.266 29.625 4.188 1 95.81 94 LYS A N 1
ATOM 729 C CA . LYS A 1 94 ? 31.531 29.266 4.816 1 95.81 94 LYS A CA 1
ATOM 730 C C . LYS A 1 94 ? 31.344 28.984 6.305 1 95.81 94 LYS A C 1
ATOM 732 O O . LYS A 1 94 ? 31.938 28.047 6.844 1 95.81 94 LYS A O 1
ATOM 737 N N . THR A 1 95 ? 30.578 29.828 6.875 1 95.12 95 THR A N 1
ATOM 738 C CA . THR A 1 95 ? 30.406 29.719 8.32 1 95.12 95 THR A CA 1
ATOM 739 C C . THR A 1 95 ? 29.453 28.594 8.672 1 95.12 95 THR A C 1
ATOM 741 O O . THR A 1 95 ? 29.734 27.781 9.562 1 95.12 95 THR A O 1
ATOM 744 N N . TYR A 1 96 ? 28.344 28.547 8.016 1 95.44 96 TYR A N 1
ATOM 745 C CA . TYR A 1 96 ? 27.266 27.609 8.359 1 95.44 96 TYR A CA 1
ATOM 746 C C . TYR A 1 96 ? 27.625 26.188 7.934 1 95.44 96 TYR A C 1
ATOM 748 O O . TYR A 1 96 ? 27.375 25.234 8.672 1 95.44 96 TYR A O 1
ATOM 756 N N . LEU A 1 97 ? 28.266 26.031 6.77 1 95.31 97 LEU A N 1
ATOM 757 C CA . LEU A 1 97 ? 28.547 24.703 6.227 1 95.31 97 LEU A CA 1
ATOM 758 C C . LEU A 1 97 ? 30.047 24.422 6.23 1 95.31 97 LEU A C 1
ATOM 760 O O . LEU A 1 97 ? 30.516 23.531 5.504 1 95.31 97 LEU A O 1
ATOM 764 N N . GLY A 1 98 ? 30.719 25.172 7.008 1 94.75 98 GLY A N 1
ATOM 765 C CA . GLY A 1 98 ? 32.156 25.062 7.051 1 94.75 98 GLY A CA 1
ATOM 766 C C . GLY A 1 98 ? 32.656 23.672 7.402 1 94.75 98 GLY A C 1
ATOM 767 O O . GLY A 1 98 ? 33.531 23.125 6.727 1 94.75 98 GLY A O 1
ATOM 768 N N . GLU A 1 99 ? 32.062 23.141 8.398 1 93.69 99 GLU A N 1
ATOM 769 C CA . GLU A 1 99 ? 32.469 21.812 8.844 1 93.69 99 GLU A CA 1
ATOM 770 C C . GLU A 1 99 ? 32.156 20.766 7.781 1 93.69 99 GLU A C 1
ATOM 772 O O . GLU A 1 99 ? 33 19.891 7.523 1 93.69 99 GLU A O 1
ATOM 777 N N . ALA A 1 100 ? 31.047 20.875 7.227 1 94.12 100 ALA A N 1
ATOM 778 C CA . ALA A 1 100 ? 30.672 19.922 6.184 1 94.12 100 ALA A CA 1
ATOM 779 C C . ALA A 1 100 ? 31.562 20.062 4.957 1 94.12 100 ALA A C 1
ATOM 781 O O . ALA A 1 100 ? 31.938 19.062 4.328 1 94.12 100 ALA A O 1
ATOM 782 N N . LEU A 1 101 ? 31.875 21.312 4.672 1 94.25 101 LEU A N 1
ATOM 783 C CA . LEU A 1 101 ? 32.75 21.578 3.541 1 94.25 101 LEU A CA 1
ATOM 784 C C . LEU A 1 101 ? 34.156 21.031 3.789 1 94.25 101 LEU A C 1
ATOM 786 O O . LEU A 1 101 ? 34.781 20.5 2.875 1 94.25 101 LEU A O 1
ATOM 790 N N . THR A 1 102 ? 34.531 21.109 4.965 1 93.88 102 THR A N 1
ATOM 791 C CA . THR A 1 102 ? 35.844 20.609 5.332 1 93.88 102 THR A CA 1
ATOM 792 C C . THR A 1 102 ? 35.906 19.094 5.27 1 93.88 102 THR A C 1
ATOM 794 O O . THR A 1 102 ? 36.906 18.516 4.883 1 93.88 102 THR A O 1
ATOM 797 N N . ALA A 1 103 ? 34.844 18.516 5.582 1 93.94 103 ALA A N 1
ATOM 798 C CA . ALA A 1 103 ? 34.781 17.062 5.676 1 93.94 103 ALA A CA 1
ATOM 799 C C . ALA A 1 103 ? 34.562 16.438 4.301 1 93.94 103 ALA A C 1
ATOM 801 O O . ALA A 1 103 ? 34.906 15.273 4.078 1 93.94 103 ALA A O 1
ATOM 802 N N . ALA A 1 104 ? 34.062 17.172 3.395 1 94.62 104 ALA A N 1
ATOM 803 C CA . ALA A 1 104 ? 33.719 16.641 2.078 1 94.62 104 ALA A CA 1
ATOM 804 C C . ALA A 1 104 ? 34.906 16.625 1.156 1 94.62 104 ALA A C 1
ATOM 806 O O . ALA A 1 104 ? 35.875 17.344 1.386 1 94.62 104 ALA A O 1
ATOM 807 N N . ARG A 1 105 ? 34.906 15.781 0.036 1 92.31 105 ARG A N 1
ATOM 808 C CA . ARG A 1 105 ? 35.969 15.703 -0.972 1 92.31 105 ARG A CA 1
ATOM 809 C C . ARG A 1 105 ? 35.531 16.406 -2.258 1 92.31 105 ARG A C 1
ATOM 811 O O . ARG A 1 105 ? 36.375 16.859 -3.029 1 92.31 105 ARG A O 1
ATOM 818 N N . SER A 1 106 ? 34.25 16.438 -2.33 1 96 106 SER A N 1
ATOM 819 C CA . SER A 1 106 ? 33.656 17.078 -3.512 1 96 106 SER A CA 1
ATOM 820 C C . SER A 1 106 ? 32.375 17.812 -3.178 1 96 106 SER A C 1
ATOM 822 O O . SER A 1 106 ? 31.719 17.516 -2.176 1 96 106 SER A O 1
ATOM 824 N N . PHE A 1 107 ? 32.125 18.875 -3.988 1 96.25 107 PHE A N 1
ATOM 825 C CA . PHE A 1 107 ? 30.922 19.625 -3.689 1 96.25 107 PHE A CA 1
ATOM 826 C C . PHE A 1 107 ? 30.391 20.297 -4.945 1 96.25 107 PHE A C 1
ATOM 828 O O . PHE A 1 107 ? 31.047 20.312 -5.984 1 96.25 107 PHE A O 1
ATOM 835 N N . LYS A 1 108 ? 29.172 20.703 -4.816 1 97.06 108 LYS A N 1
ATOM 836 C CA . LYS A 1 108 ? 28.562 21.578 -5.812 1 97.06 108 LYS A CA 1
ATOM 837 C C . LYS A 1 108 ? 27.688 22.641 -5.152 1 97.06 108 LYS A C 1
ATOM 839 O O . LYS A 1 108 ? 27.266 22.469 -4.008 1 97.06 108 LYS A O 1
ATOM 844 N N . VAL A 1 109 ? 27.516 23.734 -5.844 1 96.81 109 VAL A N 1
ATOM 845 C CA . VAL A 1 109 ? 26.578 24.766 -5.398 1 96.81 109 VAL A CA 1
ATOM 846 C C . VAL A 1 109 ? 25.359 24.797 -6.32 1 96.81 109 VAL A C 1
ATOM 848 O O . VAL A 1 109 ? 25.5 24.781 -7.547 1 96.81 109 VAL A O 1
ATOM 851 N N . GLU A 1 110 ? 24.266 24.688 -5.75 1 97.12 110 GLU A N 1
ATOM 852 C CA . GLU A 1 110 ? 23 24.797 -6.488 1 97.12 110 GLU A CA 1
ATOM 853 C C . GLU A 1 110 ? 22.172 25.969 -5.984 1 97.12 110 GLU A C 1
ATOM 855 O O . GLU A 1 110 ? 21.844 26.031 -4.797 1 97.12 110 GLU A O 1
ATOM 860 N N . SER A 1 111 ? 21.844 26.891 -6.879 1 96.19 111 SER A N 1
ATOM 861 C CA . SER A 1 111 ? 21.094 28.094 -6.488 1 96.19 111 SER A CA 1
ATOM 862 C C . SER A 1 111 ? 19.703 28.078 -7.09 1 96.19 111 SER A C 1
ATOM 864 O O . SER A 1 111 ? 19.5 27.625 -8.219 1 96.19 111 SER A O 1
ATOM 866 N N . LYS A 1 112 ? 18.766 28.469 -6.324 1 93.62 112 LYS A N 1
ATOM 867 C CA . LYS A 1 112 ? 17.406 28.734 -6.781 1 93.62 112 LYS A CA 1
ATOM 868 C C . LYS A 1 112 ? 17.016 30.188 -6.551 1 93.62 112 LYS A C 1
ATOM 870 O O . LYS A 1 112 ? 17.125 30.703 -5.434 1 93.62 112 LYS A O 1
ATOM 875 N N . ARG A 1 113 ? 16.625 30.766 -7.594 1 91.81 113 ARG A N 1
ATOM 876 C CA . ARG A 1 113 ? 16.328 32.188 -7.559 1 91.81 113 ARG A CA 1
ATOM 877 C C . ARG A 1 113 ? 14.828 32.438 -7.691 1 91.81 113 ARG A C 1
ATOM 879 O O . ARG A 1 113 ? 14.336 32.719 -8.789 1 91.81 113 ARG A O 1
ATOM 886 N N . ALA A 1 114 ? 14.102 32.406 -6.613 1 86.75 114 ALA A N 1
ATOM 887 C CA . ALA A 1 114 ? 12.68 32.719 -6.625 1 86.75 114 ALA A CA 1
ATOM 888 C C . ALA A 1 114 ? 12.453 34.219 -6.82 1 86.75 114 ALA A C 1
ATOM 890 O O . ALA A 1 114 ? 11.461 34.625 -7.43 1 86.75 114 ALA A O 1
ATOM 891 N N . ASP A 1 115 ? 13.398 35 -6.219 1 90.25 115 ASP A N 1
ATOM 892 C CA . ASP A 1 115 ? 13.391 36.438 -6.473 1 90.25 115 ASP A CA 1
ATOM 893 C C . ASP A 1 115 ? 14.133 36.75 -7.766 1 90.25 115 ASP A C 1
ATOM 895 O O . ASP A 1 115 ? 15.359 36.906 -7.762 1 90.25 115 ASP A O 1
ATOM 899 N N . LYS A 1 116 ? 13.469 37.125 -8.711 1 88.44 116 LYS A N 1
ATOM 900 C CA . LYS A 1 116 ? 14.039 37.312 -10.039 1 88.44 116 LYS A CA 1
ATOM 901 C C . LYS A 1 116 ? 14.727 38.688 -10.133 1 88.44 116 LYS A C 1
ATOM 903 O O . LYS A 1 116 ? 15.484 38.938 -11.07 1 88.44 116 LYS A O 1
ATOM 908 N N . SER A 1 117 ? 14.586 39.5 -9.117 1 91.12 117 SER A N 1
ATOM 909 C CA . SER A 1 117 ? 15.203 40.812 -9.125 1 91.12 117 SER A CA 1
ATOM 910 C C . SER A 1 117 ? 16.656 40.75 -8.664 1 91.12 117 SER A C 1
ATOM 912 O O . SER A 1 117 ? 17.406 41.719 -8.805 1 91.12 117 SER A O 1
ATOM 914 N N . PHE A 1 118 ? 17.016 39.656 -8.172 1 93.19 118 PHE A N 1
ATOM 915 C CA . PHE A 1 118 ? 18.406 39.469 -7.781 1 93.19 118 PHE A CA 1
ATOM 916 C C . PHE A 1 118 ? 19.328 39.656 -8.977 1 93.19 118 PHE A C 1
ATOM 918 O O . PHE A 1 118 ? 19.047 39.156 -10.07 1 93.19 118 PHE A O 1
ATOM 925 N N . PRO A 1 119 ? 20.438 40.281 -8.844 1 92.25 119 PRO A N 1
ATOM 926 C CA . PRO A 1 119 ? 21.25 40.719 -9.977 1 92.25 119 PRO A CA 1
ATOM 927 C C . PRO A 1 119 ? 21.906 39.562 -10.711 1 92.25 119 PRO A C 1
ATOM 929 O O . PRO A 1 119 ? 22.172 39.625 -11.914 1 92.25 119 PRO A O 1
ATOM 932 N N . MET A 1 120 ? 22.141 38.5 -10.07 1 94.12 120 MET A N 1
ATOM 933 C CA . MET A 1 120 ? 22.781 37.344 -10.695 1 94.12 120 MET A CA 1
ATOM 934 C C . MET A 1 120 ? 21.766 36.25 -11.008 1 94.12 120 MET A C 1
ATOM 936 O O . MET A 1 120 ? 20.812 36.062 -10.258 1 94.12 120 MET A O 1
ATOM 940 N N . SER A 1 121 ? 22.031 35.594 -12.141 1 95.06 121 SER A N 1
ATOM 941 C CA . SER A 1 121 ? 21.234 34.406 -12.398 1 95.06 121 SER A CA 1
ATOM 942 C C . SER A 1 121 ? 21.625 33.281 -11.453 1 95.06 121 SER A C 1
ATOM 944 O O . SER A 1 121 ? 22.641 33.344 -10.766 1 95.06 121 SER A O 1
ATOM 946 N N . SER A 1 122 ? 20.766 32.312 -11.375 1 95.19 122 SER A N 1
ATOM 947 C CA . SER A 1 122 ? 21.047 31.141 -10.531 1 95.19 122 SER A CA 1
ATOM 948 C C . SER A 1 122 ? 22.375 30.5 -10.906 1 95.19 122 SER A C 1
ATOM 950 O O . SER A 1 122 ? 23.141 30.109 -10.031 1 95.19 122 SER A O 1
ATOM 952 N N . ILE A 1 123 ? 22.641 30.406 -12.219 1 94.75 123 ILE A N 1
ATOM 953 C CA . ILE A 1 123 ? 23.859 29.781 -12.711 1 94.75 123 ILE A CA 1
ATOM 954 C C . ILE A 1 123 ? 25.062 30.641 -12.328 1 94.75 123 ILE A C 1
ATOM 956 O O . ILE A 1 123 ? 26.078 30.109 -11.836 1 94.75 123 ILE A O 1
ATOM 960 N N . GLN A 1 124 ? 24.969 31.875 -12.523 1 95.56 124 GLN A N 1
ATOM 961 C CA . GLN A 1 124 ? 26.047 32.812 -12.195 1 95.56 124 GLN A CA 1
ATOM 962 C C . GLN A 1 124 ? 26.359 32.75 -10.703 1 95.56 124 GLN A C 1
ATOM 964 O O . GLN A 1 124 ? 27.531 32.75 -10.32 1 95.56 124 GLN A O 1
ATOM 969 N N . LEU A 1 125 ? 25.297 32.781 -9.93 1 96.25 125 LEU A N 1
ATOM 970 C CA . LEU A 1 125 ? 25.469 32.781 -8.484 1 96.25 125 LEU A CA 1
ATOM 971 C C . LEU A 1 125 ? 26.156 31.484 -8.047 1 96.25 125 LEU A C 1
ATOM 973 O O . LEU A 1 125 ? 27.078 31.516 -7.227 1 96.25 125 LEU A O 1
ATOM 977 N N . SER A 1 126 ? 25.734 30.328 -8.578 1 96.44 126 SER A N 1
ATOM 978 C CA . SER A 1 126 ? 26.328 29.047 -8.258 1 96.44 126 SER A CA 1
ATOM 979 C C . SER A 1 126 ? 27.812 29.016 -8.633 1 96.44 126 SER A C 1
ATOM 981 O O . SER A 1 126 ? 28.641 28.5 -7.871 1 96.44 126 SER A O 1
ATOM 983 N N . GLN A 1 127 ? 28.078 29.547 -9.75 1 95.38 127 GLN A N 1
ATOM 984 C CA . GLN A 1 127 ? 29.453 29.547 -10.234 1 95.38 127 GLN A CA 1
ATOM 985 C C . GLN A 1 127 ? 30.344 30.438 -9.352 1 95.38 127 GLN A C 1
ATOM 987 O O . GLN A 1 127 ? 31.469 30.078 -9.023 1 95.38 127 GLN A O 1
ATOM 992 N N . TRP A 1 128 ? 29.828 31.562 -9.055 1 96.62 128 TRP A N 1
ATOM 993 C CA . TRP A 1 128 ? 30.594 32.5 -8.258 1 96.62 128 TRP A CA 1
ATOM 994 C C . TRP A 1 128 ? 30.844 31.969 -6.855 1 96.62 128 TRP A C 1
ATOM 996 O O . TRP A 1 128 ? 31.984 31.938 -6.383 1 96.62 128 TRP A O 1
ATOM 1006 N N . VAL A 1 129 ? 29.781 31.609 -6.156 1 96.75 129 VAL A N 1
ATOM 1007 C CA . VAL A 1 129 ? 29.891 31.062 -4.809 1 96.75 129 VAL A CA 1
ATOM 1008 C C . VAL A 1 129 ? 30.781 29.812 -4.832 1 96.75 129 VAL A C 1
ATOM 1010 O O . VAL A 1 129 ? 31.625 29.609 -3.951 1 96.75 129 VAL A O 1
ATOM 1013 N N . GLY A 1 130 ? 30.531 28.969 -5.805 1 95.81 130 GLY A N 1
ATOM 1014 C CA . GLY A 1 130 ? 31.328 27.766 -5.957 1 95.81 130 GLY A CA 1
ATOM 1015 C C . GLY A 1 130 ? 32.812 28.047 -6.117 1 95.81 130 GLY A C 1
ATOM 1016 O O . GLY A 1 130 ? 33.656 27.391 -5.516 1 95.81 130 GLY A O 1
ATOM 1017 N N . GLY A 1 131 ? 33.094 28.969 -6.969 1 95.44 131 GLY A N 1
ATOM 1018 C CA . GLY A 1 131 ? 34.469 29.375 -7.172 1 95.44 131 GLY A CA 1
ATOM 1019 C C . GLY A 1 131 ? 35.156 29.859 -5.902 1 95.44 131 GLY A C 1
ATOM 1020 O O . GLY A 1 131 ? 36.281 29.469 -5.598 1 95.44 131 GLY A O 1
ATOM 1021 N N . GLU A 1 132 ? 34.469 30.703 -5.238 1 96.5 132 GLU A N 1
ATOM 1022 C CA . GLU A 1 132 ? 35 31.266 -4.004 1 96.5 132 GLU A CA 1
ATOM 1023 C C . GLU A 1 132 ? 35.188 30.188 -2.941 1 96.5 132 GLU A C 1
ATOM 1025 O O . GLU A 1 132 ? 36.156 30.234 -2.188 1 96.5 132 GLU A O 1
ATOM 1030 N N . LEU A 1 133 ? 34.25 29.312 -2.809 1 96 133 LEU A N 1
ATOM 1031 C CA . LEU A 1 133 ? 34.375 28.219 -1.852 1 96 133 LEU A CA 1
ATOM 1032 C C . LEU A 1 133 ? 35.531 27.297 -2.205 1 96 133 LEU A C 1
ATOM 1034 O O . LEU A 1 133 ? 36.219 26.812 -1.316 1 96 133 LEU A O 1
ATOM 1038 N N . HIS A 1 134 ? 35.656 27.109 -3.5 1 95 134 HIS A N 1
ATOM 1039 C CA . HIS A 1 134 ? 36.781 26.297 -3.945 1 95 134 HIS A CA 1
ATOM 1040 C C . HIS A 1 134 ? 38.094 26.938 -3.549 1 95 134 HIS A C 1
ATOM 1042 O O . HIS A 1 134 ? 39.062 26.234 -3.205 1 95 134 HIS A O 1
ATOM 1048 N N . GLU A 1 135 ? 38.188 28.172 -3.664 1 94.94 135 GLU A N 1
ATOM 1049 C CA . GLU A 1 135 ? 39.375 28.906 -3.268 1 94.94 135 GLU A CA 1
ATOM 1050 C C . GLU A 1 135 ? 39.625 28.797 -1.763 1 94.94 135 GLU A C 1
ATOM 1052 O O . GLU A 1 135 ? 40.75 28.672 -1.313 1 94.94 135 GLU A O 1
ATOM 1057 N N . ALA A 1 136 ? 38.594 28.891 -1.021 1 94.94 136 ALA A N 1
ATOM 1058 C CA . ALA A 1 136 ? 38.656 28.875 0.437 1 94.94 136 ALA A CA 1
ATOM 1059 C C . ALA A 1 136 ? 38.969 27.469 0.944 1 94.94 136 ALA A C 1
ATOM 1061 O O . ALA A 1 136 ? 39.562 27.297 2.012 1 94.94 136 ALA A O 1
ATOM 1062 N N . TYR A 1 137 ? 38.5 26.516 0.225 1 95.38 137 TYR A N 1
ATOM 1063 C CA . TYR A 1 137 ? 38.719 25.109 0.55 1 95.38 137 TYR A CA 1
ATOM 1064 C C . TYR A 1 137 ? 39.375 24.375 -0.605 1 95.38 137 TYR A C 1
ATOM 1066 O O . TYR A 1 137 ? 38.75 23.641 -1.343 1 95.38 137 TYR A O 1
ATOM 1074 N N . PRO A 1 138 ? 40.688 24.391 -0.684 1 92 138 PRO A N 1
ATOM 1075 C CA . PRO A 1 138 ? 41.406 23.906 -1.857 1 92 138 PRO A CA 1
ATOM 1076 C C . PRO A 1 138 ? 41.312 22.391 -2.014 1 92 138 PRO A C 1
ATOM 1078 O O . PRO A 1 138 ? 41.531 21.859 -3.111 1 92 138 PRO A O 1
ATOM 1081 N N . HIS A 1 139 ? 41.031 21.797 -0.921 1 93.81 139 HIS A N 1
ATOM 1082 C CA . HIS A 1 139 ? 40.969 20.328 -0.989 1 93.81 139 HIS A CA 1
ATOM 1083 C C . HIS A 1 139 ? 39.688 19.875 -1.654 1 93.81 139 HIS A C 1
ATOM 1085 O O . HIS A 1 139 ? 39.562 18.719 -2.062 1 93.81 139 HIS A O 1
ATOM 1091 N N . LEU A 1 140 ? 38.688 20.766 -1.748 1 92.38 140 LEU A N 1
ATOM 1092 C CA . LEU A 1 140 ? 37.406 20.438 -2.316 1 92.38 140 LEU A CA 1
ATOM 1093 C C . LEU A 1 140 ? 37.469 20.422 -3.84 1 92.38 140 LEU A C 1
ATOM 1095 O O . LEU A 1 140 ? 38.031 21.312 -4.453 1 92.38 140 LEU A O 1
ATOM 1099 N N . LYS A 1 141 ? 36.938 19.375 -4.383 1 93.19 141 LYS A N 1
ATOM 1100 C CA . LYS A 1 141 ? 36.75 19.312 -5.828 1 93.19 141 LYS A CA 1
ATOM 1101 C C . LYS A 1 141 ? 35.312 19.609 -6.215 1 93.19 141 LYS A C 1
ATOM 1103 O O . LYS A 1 141 ? 34.375 19.156 -5.543 1 93.19 141 LYS A O 1
ATOM 1108 N N . VAL A 1 142 ? 35.125 20.344 -7.234 1 91.12 142 VAL A N 1
ATOM 1109 C CA . VAL A 1 142 ? 33.781 20.609 -7.73 1 91.12 142 VAL A CA 1
ATOM 1110 C C . VAL A 1 142 ? 33.312 19.438 -8.562 1 91.12 142 VAL A C 1
ATOM 1112 O O . VAL A 1 142 ? 33.969 19 -9.492 1 91.12 142 VAL A O 1
ATOM 1115 N N . ASP A 1 143 ? 32.25 18.844 -8.195 1 92.44 143 ASP A N 1
ATOM 1116 C CA . ASP A 1 143 ? 31.609 17.75 -8.93 1 92.44 143 ASP A CA 1
ATOM 1117 C C . ASP A 1 143 ? 30.109 18.031 -9.125 1 92.44 143 ASP A C 1
ATOM 1119 O O . ASP A 1 143 ? 29.312 17.875 -8.195 1 92.44 143 ASP A O 1
ATOM 1123 N N . VAL A 1 144 ? 29.719 18.281 -10.328 1 89.31 144 VAL A N 1
ATOM 1124 C CA . VAL A 1 144 ? 28.359 18.703 -10.586 1 89.31 144 VAL A CA 1
ATOM 1125 C C . VAL A 1 144 ? 27.453 17.469 -10.75 1 89.31 144 VAL A C 1
ATOM 1127 O O . VAL A 1 144 ? 26.234 17.594 -10.727 1 89.31 144 VAL A O 1
ATOM 1130 N N . HIS A 1 145 ? 28.047 16.266 -10.773 1 89.38 145 HIS A N 1
ATOM 1131 C CA . HIS A 1 145 ? 27.266 15.07 -11.047 1 89.38 145 HIS A CA 1
ATOM 1132 C C . HIS A 1 145 ? 27.047 14.25 -9.781 1 89.38 145 HIS A C 1
ATOM 1134 O O . HIS A 1 145 ? 25.922 13.852 -9.477 1 89.38 145 HIS A O 1
ATOM 1140 N N . HIS A 1 146 ? 28.141 14.039 -9.117 1 90.5 146 HIS A N 1
ATOM 1141 C CA . HIS A 1 146 ? 28.047 13.234 -7.902 1 90.5 146 HIS A CA 1
ATOM 1142 C C . HIS A 1 146 ? 28.797 13.883 -6.742 1 90.5 146 HIS A C 1
ATOM 1144 O O . HIS A 1 146 ? 29.75 13.32 -6.223 1 90.5 146 HIS A O 1
ATOM 1150 N N . PRO A 1 147 ? 28.328 14.961 -6.293 1 94.44 147 PRO A N 1
ATOM 1151 C CA . PRO A 1 147 ? 29 15.641 -5.184 1 94.44 147 PRO A CA 1
ATOM 1152 C C . PRO A 1 147 ? 28.734 14.969 -3.836 1 94.44 147 PRO A C 1
ATOM 1154 O O . PRO A 1 147 ? 27.641 14.445 -3.602 1 94.44 147 PRO A O 1
ATOM 1157 N N . GLU A 1 148 ? 29.656 15.008 -3.043 1 93.69 148 GLU A N 1
ATOM 1158 C CA . GLU A 1 148 ? 29.453 14.547 -1.671 1 93.69 148 GLU A CA 1
ATOM 1159 C C . GLU A 1 148 ? 28.609 15.531 -0.873 1 93.69 148 GLU A C 1
ATOM 1161 O O . GLU A 1 148 ? 27.906 15.148 0.056 1 93.69 148 GLU A O 1
ATOM 1166 N N . LEU A 1 149 ? 28.812 16.812 -1.217 1 95.25 149 LEU A N 1
ATOM 1167 C CA . LEU A 1 149 ? 28.016 17.859 -0.571 1 95.25 149 LEU A CA 1
ATOM 1168 C C . LEU A 1 149 ? 27.484 18.844 -1.599 1 95.25 149 LEU A C 1
ATOM 1170 O O . LEU A 1 149 ? 28.219 19.312 -2.469 1 95.25 149 LEU A O 1
ATOM 1174 N N . THR A 1 150 ? 26.25 19.078 -1.492 1 97 150 THR A N 1
ATOM 1175 C CA . THR A 1 150 ? 25.656 20.156 -2.283 1 97 150 THR A CA 1
ATOM 1176 C C . THR A 1 150 ? 25.281 21.344 -1.396 1 97 150 THR A C 1
ATOM 1178 O O . THR A 1 150 ? 24.562 21.188 -0.407 1 97 150 THR A O 1
ATOM 1181 N N . VAL A 1 151 ? 25.781 22.469 -1.712 1 97.12 151 VAL A N 1
ATOM 1182 C CA . VAL A 1 151 ? 25.422 23.703 -1.03 1 97.12 151 VAL A CA 1
ATOM 1183 C C . VAL A 1 151 ? 24.266 24.391 -1.763 1 97.12 151 VAL A C 1
ATOM 1185 O O . VAL A 1 151 ? 24.422 24.812 -2.912 1 97.12 151 VAL A O 1
ATOM 1188 N N . TYR A 1 152 ? 23.234 24.516 -1.026 1 97.56 152 TYR A N 1
ATOM 1189 C CA . TYR A 1 152 ? 22.062 25.156 -1.639 1 97.56 152 TYR A CA 1
ATOM 1190 C C . TYR A 1 152 ? 21.953 26.625 -1.234 1 97.56 152 TYR A C 1
ATOM 1192 O O . TYR A 1 152 ? 22.125 26.953 -0.06 1 97.56 152 TYR A O 1
ATOM 1200 N N . VAL A 1 153 ? 21.719 27.438 -2.238 1 97.44 153 VAL A N 1
ATOM 1201 C CA . VAL A 1 153 ? 21.469 28.859 -2.045 1 97.44 153 VAL A CA 1
ATOM 1202 C C . VAL A 1 153 ? 20.109 29.234 -2.637 1 97.44 153 VAL A C 1
ATOM 1204 O O . VAL A 1 153 ? 19.938 29.203 -3.855 1 97.44 153 VAL A O 1
ATOM 1207 N N . GLU A 1 154 ? 19.188 29.594 -1.786 1 96.25 154 GLU A N 1
ATOM 1208 C CA . GLU A 1 154 ? 17.859 30.016 -2.246 1 96.25 154 GLU A CA 1
ATOM 1209 C C . GLU A 1 154 ? 17.641 31.5 -2.025 1 96.25 154 GLU A C 1
ATOM 1211 O O . GLU A 1 154 ? 17.547 31.953 -0.885 1 96.25 154 GLU A O 1
ATOM 1216 N N . VAL A 1 155 ? 17.578 32.188 -3.127 1 95.75 155 VAL A N 1
ATOM 1217 C CA . VAL A 1 155 ? 17.328 33.625 -3.049 1 95.75 155 VAL A CA 1
ATOM 1218 C C . VAL A 1 155 ? 15.82 33.906 -3.131 1 95.75 155 VAL A C 1
ATOM 1220 O O . VAL A 1 155 ? 15.211 33.75 -4.188 1 95.75 155 VAL A O 1
ATOM 1223 N N . ARG A 1 156 ? 15.258 34.312 -2.078 1 92.38 156 ARG A N 1
ATOM 1224 C CA . ARG A 1 156 ? 13.82 34.531 -2.021 1 92.38 156 ARG A CA 1
ATOM 1225 C C . ARG A 1 156 ? 13.516 36 -1.778 1 92.38 156 ARG A C 1
ATOM 1227 O O . ARG A 1 156 ? 14.391 36.875 -1.927 1 92.38 156 ARG A O 1
ATOM 1234 N N . GLU A 1 157 ? 12.312 36.344 -1.506 1 87.94 157 GLU A N 1
ATOM 1235 C CA . GLU A 1 157 ? 11.867 37.719 -1.483 1 87.94 157 GLU A CA 1
ATOM 1236 C C . GLU A 1 157 ? 12.523 38.5 -0.338 1 87.94 157 GLU A C 1
ATOM 1238 O O . GLU A 1 157 ? 13.039 39.594 -0.538 1 87.94 157 GLU A O 1
ATOM 1243 N N . ASP A 1 158 ? 12.617 37.844 0.79 1 88.31 158 ASP A N 1
ATOM 1244 C CA . ASP A 1 158 ? 13.023 38.594 1.972 1 88.31 158 ASP A CA 1
ATOM 1245 C C . ASP A 1 158 ? 14.492 38.3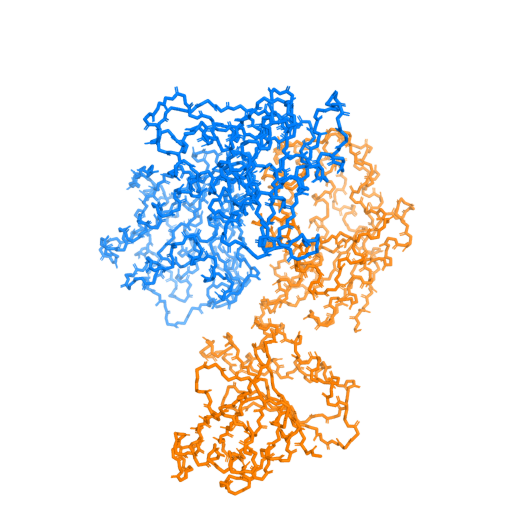75 2.305 1 88.31 158 ASP A C 1
ATOM 1247 O O . ASP A 1 158 ? 15.156 39.219 2.891 1 88.31 158 ASP A O 1
ATOM 1251 N N . ALA A 1 159 ? 14.93 37.25 1.958 1 94.5 159 ALA A N 1
ATOM 1252 C CA . ALA A 1 159 ? 16.281 36.844 2.324 1 94.5 159 ALA A CA 1
ATOM 1253 C C . ALA A 1 159 ? 16.797 35.719 1.419 1 94.5 159 ALA A C 1
ATOM 1255 O O . ALA A 1 159 ? 16.047 35.188 0.601 1 94.5 159 ALA A O 1
ATOM 1256 N N . ALA A 1 160 ? 18.062 35.562 1.467 1 96.44 160 ALA A N 1
ATOM 1257 C CA . ALA A 1 160 ? 18.672 34.375 0.901 1 96.44 160 ALA A CA 1
ATOM 1258 C C . ALA A 1 160 ? 18.875 33.312 1.975 1 96.44 160 ALA A C 1
ATOM 1260 O O . ALA A 1 160 ? 19.125 33.625 3.139 1 96.44 160 ALA A O 1
ATOM 1261 N N . TYR A 1 161 ? 18.75 32.094 1.598 1 97.06 161 TYR A N 1
ATOM 1262 C CA . TYR A 1 161 ? 18.875 30.969 2.535 1 97.06 161 TYR A CA 1
ATOM 1263 C C . TYR A 1 161 ? 19.938 29.984 2.074 1 97.06 161 TYR A C 1
ATOM 1265 O O . TYR A 1 161 ? 19.938 29.547 0.923 1 97.06 161 TYR A O 1
ATOM 1273 N N . VAL A 1 162 ? 20.828 29.703 2.99 1 97.56 162 VAL A N 1
ATOM 1274 C CA . VAL A 1 162 ? 21.891 28.734 2.711 1 97.56 162 VAL A CA 1
ATOM 1275 C C . VAL A 1 162 ? 21.641 27.453 3.514 1 97.56 162 VAL A C 1
ATOM 1277 O O . VAL A 1 162 ? 21.375 27.516 4.719 1 97.56 162 VAL A O 1
ATOM 1280 N N . HIS A 1 163 ? 21.625 26.375 2.816 1 96.94 163 HIS A N 1
ATOM 1281 C CA . HIS A 1 163 ? 21.422 25.125 3.549 1 96.94 163 HIS A CA 1
ATOM 1282 C C . HIS A 1 163 ? 22.016 23.938 2.801 1 96.94 163 HIS A C 1
ATOM 1284 O O . HIS A 1 163 ? 22.312 24.047 1.61 1 96.94 163 HIS A O 1
ATOM 1290 N N . ALA A 1 164 ? 22.281 22.891 3.559 1 95.5 164 ALA A N 1
ATOM 1291 C CA . ALA A 1 164 ? 22.625 21.594 2.971 1 95.5 164 ALA A CA 1
ATOM 1292 C C . ALA A 1 164 ? 21.406 20.953 2.316 1 95.5 164 ALA A C 1
ATOM 1294 O O . ALA A 1 164 ? 20.297 21.5 2.352 1 95.5 164 ALA A O 1
ATOM 1295 N N . PRO A 1 165 ? 21.594 19.828 1.597 1 94.75 165 PRO A N 1
ATOM 1296 C CA . PRO A 1 165 ? 20.453 19.172 0.955 1 94.75 165 PRO A CA 1
ATOM 1297 C C . PRO A 1 165 ? 19.328 18.859 1.932 1 94.75 165 PRO A C 1
ATOM 1299 O O . PRO A 1 165 ? 19.578 18.469 3.07 1 94.75 165 PRO A O 1
ATOM 1302 N N . ALA A 1 166 ? 18.141 19.141 1.436 1 96.25 166 ALA A N 1
ATOM 1303 C CA . ALA A 1 166 ? 16.969 18.844 2.246 1 96.25 166 ALA A CA 1
ATOM 1304 C C . ALA A 1 166 ? 16.828 17.344 2.48 1 96.25 166 ALA A C 1
ATOM 1306 O O . ALA A 1 166 ? 17.266 16.531 1.66 1 96.25 166 ALA A O 1
ATOM 1307 N N . GLU A 1 167 ? 16.297 16.984 3.547 1 96.81 167 GLU A N 1
ATOM 1308 C CA . GLU A 1 167 ? 15.969 15.602 3.869 1 96.81 167 GLU A CA 1
ATOM 1309 C C . GLU A 1 167 ? 14.516 15.289 3.531 1 96.81 167 GLU A C 1
ATOM 1311 O O . GLU A 1 167 ? 13.641 16.141 3.645 1 96.81 167 GLU A O 1
ATOM 1316 N N . PRO A 1 168 ? 14.297 13.992 3.09 1 96.12 168 PRO A N 1
ATOM 1317 C CA . PRO A 1 168 ? 12.898 13.602 2.896 1 96.12 168 PRO A CA 1
ATOM 1318 C C . PRO A 1 168 ? 12.086 13.656 4.188 1 96.12 168 PRO A C 1
ATOM 1320 O O . PRO A 1 168 ? 12.602 13.328 5.262 1 96.12 168 PRO A O 1
ATOM 1323 N N . ALA A 1 169 ? 10.883 14.055 4.086 1 97.06 169 ALA A N 1
ATOM 1324 C CA . ALA A 1 169 ? 9.969 14.117 5.223 1 97.06 169 ALA A CA 1
ATOM 1325 C C . ALA A 1 169 ? 8.758 13.211 5.004 1 97.06 169 ALA A C 1
ATOM 1327 O O . ALA A 1 169 ? 8.805 12.281 4.195 1 97.06 169 ALA A O 1
ATOM 1328 N N . ALA A 1 170 ? 7.742 13.391 5.723 1 96.19 170 ALA A N 1
ATOM 1329 C CA . ALA A 1 170 ? 6.652 12.422 5.82 1 96.19 170 ALA A CA 1
ATOM 1330 C C . ALA A 1 170 ? 5.828 12.391 4.539 1 96.19 170 ALA A C 1
ATOM 1332 O O . ALA A 1 170 ? 5.238 11.367 4.191 1 96.19 170 ALA A O 1
ATOM 1333 N N . GLY A 1 171 ? 5.758 13.516 3.811 1 94.75 171 GLY A N 1
ATOM 1334 C CA . GLY A 1 171 ? 4.879 13.586 2.654 1 94.75 171 GLY A CA 1
ATOM 1335 C C . GLY A 1 171 ? 3.406 13.547 3.021 1 94.75 171 GLY A C 1
ATOM 1336 O O . GLY A 1 171 ? 3.018 13.984 4.105 1 94.75 171 GLY A O 1
ATOM 1337 N N . GLY A 1 172 ? 2.582 13.25 1.992 1 94.31 172 GLY A N 1
ATOM 1338 C CA . GLY A 1 172 ? 1.157 13.109 2.246 1 94.31 172 GLY A CA 1
ATOM 1339 C C . GLY A 1 172 ? 0.433 14.445 2.316 1 94.31 172 GLY A C 1
ATOM 1340 O O . GLY A 1 172 ? 0.855 15.422 1.694 1 94.31 172 GLY A O 1
ATOM 1341 N N . LEU A 1 173 ? -0.725 14.398 3.055 1 95.38 173 LEU A N 1
ATOM 1342 C CA . LEU A 1 173 ? -1.597 15.562 3.199 1 95.38 173 LEU A CA 1
ATOM 1343 C C . LEU A 1 173 ? -1.768 15.938 4.668 1 95.38 173 LEU A C 1
ATOM 1345 O O . LEU A 1 173 ? -1.677 15.078 5.547 1 95.38 173 LEU A O 1
ATOM 1349 N N . PRO A 1 174 ? -2.008 17.203 4.934 1 96.44 174 PRO A N 1
ATOM 1350 C CA . PRO A 1 174 ? -2.174 17.609 6.328 1 96.44 174 PRO A CA 1
ATOM 1351 C C . PRO A 1 174 ? -3.367 16.938 7.004 1 96.44 174 PRO A C 1
ATOM 1353 O O . PRO A 1 174 ? -4.473 16.938 6.457 1 96.44 174 PRO A O 1
ATOM 1356 N N . ILE A 1 175 ? -3.109 16.438 8.156 1 97.25 175 ILE A N 1
ATOM 1357 C CA . ILE A 1 175 ? -4.184 15.828 8.93 1 97.25 175 ILE A CA 1
ATOM 1358 C C . ILE A 1 175 ? -5.316 16.828 9.125 1 97.25 175 ILE A C 1
ATOM 1360 O O . ILE A 1 175 ? -5.078 18 9.461 1 97.25 175 ILE A O 1
ATOM 1364 N N . GLY A 1 176 ? -6.523 16.391 8.891 1 95.38 176 GLY A N 1
ATOM 1365 C CA . GLY A 1 176 ? -7.695 17.234 8.984 1 95.38 176 GLY A CA 1
ATOM 1366 C C . GLY A 1 176 ? -8.305 17.562 7.641 1 95.38 176 GLY A C 1
ATOM 1367 O O . GLY A 1 176 ? -9.445 18.031 7.566 1 95.38 176 GLY A O 1
ATOM 1368 N N . MET A 1 177 ? -7.555 17.266 6.613 1 93.5 177 MET A N 1
ATOM 1369 C CA . MET A 1 177 ? -8.031 17.641 5.285 1 93.5 177 MET A CA 1
ATOM 1370 C C . MET A 1 177 ? -8.664 16.438 4.578 1 93.5 177 MET A C 1
ATOM 1372 O O . MET A 1 177 ? -9.281 16.594 3.525 1 93.5 177 MET A O 1
ATOM 1376 N N . GLY A 1 178 ? -8.477 15.266 5.156 1 93.88 178 GLY A N 1
ATOM 1377 C CA . GLY A 1 178 ? -8.953 14.062 4.496 1 93.88 178 GLY A CA 1
ATOM 1378 C C . GLY A 1 178 ? -10.195 13.484 5.141 1 93.88 178 GLY A C 1
ATOM 1379 O O . GLY A 1 178 ? -10.57 12.336 4.863 1 93.88 178 GLY A O 1
ATOM 1380 N N . GLY A 1 179 ? -10.867 14.234 6.004 1 95.12 179 GLY A N 1
ATOM 1381 C CA . GLY A 1 179 ? -12.039 13.75 6.723 1 95.12 179 GLY A CA 1
ATOM 1382 C C . GLY A 1 179 ? -11.695 13.109 8.055 1 95.12 179 GLY A C 1
ATOM 1383 O O . GLY A 1 179 ? -10.578 13.258 8.555 1 95.12 179 GLY A O 1
ATOM 1384 N N . ARG A 1 180 ? -12.703 12.539 8.672 1 98 180 ARG A N 1
ATOM 1385 C CA . ARG A 1 180 ? -12.57 11.883 9.961 1 98 180 ARG A CA 1
ATOM 1386 C C . ARG A 1 180 ? -12.992 10.422 9.883 1 98 180 ARG A C 1
ATOM 1388 O O . ARG A 1 180 ? -13.969 10.094 9.211 1 98 180 ARG A O 1
ATOM 1395 N N . ALA A 1 181 ? -12.281 9.562 10.555 1 98.75 181 ALA A N 1
ATOM 1396 C CA . ALA A 1 181 ? -12.594 8.133 10.523 1 98.75 181 ALA A CA 1
ATOM 1397 C C . ALA A 1 181 ? -12.312 7.484 11.875 1 98.75 181 ALA A C 1
ATOM 1399 O O . ALA A 1 181 ? -11.523 8.008 12.672 1 98.75 181 ALA A O 1
ATOM 1400 N N . VAL A 1 182 ? -13 6.383 12.164 1 98.88 182 VAL A N 1
ATOM 1401 C CA . VAL A 1 182 ? -12.711 5.543 13.32 1 98.88 182 VAL A CA 1
ATOM 1402 C C . VAL A 1 182 ? -11.812 4.383 12.906 1 98.88 182 VAL A C 1
ATOM 1404 O O . VAL A 1 182 ? -12.148 3.623 11.992 1 98.88 182 VAL A O 1
ATOM 1407 N N . SER A 1 183 ? -10.648 4.301 13.547 1 98.88 183 SER A N 1
ATOM 1408 C CA . SER A 1 183 ? -9.703 3.223 13.258 1 98.88 183 SER A CA 1
ATOM 1409 C C . SER A 1 183 ? -9.75 2.146 14.336 1 98.88 183 SER A C 1
ATOM 1411 O O . SER A 1 183 ? -9.695 2.453 15.531 1 98.88 183 SER A O 1
ATOM 1413 N N . LEU A 1 184 ? -9.953 0.895 13.922 1 98.5 184 LEU A N 1
ATOM 1414 C CA . LEU A 1 184 ? -9.906 -0.231 14.844 1 98.5 184 LEU A CA 1
ATOM 1415 C C . LEU A 1 184 ? -8.469 -0.586 15.203 1 98.5 184 LEU A C 1
ATOM 1417 O O . LEU A 1 184 ? -7.754 -1.18 14.391 1 98.5 184 LEU A O 1
ATOM 1421 N N . LEU A 1 185 ? -8.055 -0.232 16.406 1 98.12 185 LEU A N 1
ATOM 1422 C CA . LEU A 1 185 ? -6.684 -0.427 16.859 1 98.12 185 LEU A CA 1
ATOM 1423 C C . LEU A 1 185 ? -6.574 -1.673 17.734 1 98.12 185 LEU A C 1
ATOM 1425 O O . LEU A 1 185 ? -7.332 -1.838 18.688 1 98.12 185 LEU A O 1
ATOM 1429 N N . SER A 1 186 ? -5.738 -2.568 17.359 1 95.94 186 SER A N 1
ATOM 1430 C CA . SER A 1 186 ? -5.422 -3.766 18.141 1 95.94 186 SER A CA 1
ATOM 1431 C C . SER A 1 186 ? -3.961 -3.773 18.578 1 95.94 186 SER A C 1
ATOM 1433 O O . SER A 1 186 ? -3.236 -2.799 18.359 1 95.94 186 SER A O 1
ATOM 1435 N N . GLY A 1 187 ? -3.541 -4.844 19.25 1 94.38 187 GLY A N 1
ATOM 1436 C CA . GLY A 1 187 ? -2.156 -4.961 19.688 1 94.38 187 GLY A CA 1
ATOM 1437 C C . GLY A 1 187 ? -1.251 -5.555 18.625 1 94.38 187 GLY A C 1
ATOM 1438 O O . GLY A 1 187 ? -0.06 -5.766 18.859 1 94.38 187 GLY A O 1
ATOM 1439 N N . GLY A 1 188 ? -1.827 -5.754 17.469 1 94.38 188 GLY A N 1
ATOM 1440 C CA . GLY A 1 188 ? -1.049 -6.387 16.406 1 94.38 188 GLY A CA 1
ATOM 1441 C C . GLY A 1 188 ? -0.252 -5.398 15.578 1 94.38 188 GLY A C 1
ATOM 1442 O O . GLY A 1 188 ? -0.237 -4.199 15.875 1 94.38 188 GLY A O 1
ATOM 1443 N N . ILE A 1 189 ? 0.394 -5.871 14.578 1 96.31 189 ILE A N 1
ATOM 1444 C CA . ILE A 1 189 ? 1.296 -5.082 13.742 1 96.31 189 ILE A CA 1
ATOM 1445 C C . ILE A 1 189 ? 0.49 -4.27 12.734 1 96.31 189 ILE A C 1
ATOM 1447 O O . ILE A 1 189 ? 0.85 -3.137 12.406 1 96.31 189 ILE A O 1
ATOM 1451 N N . ASP A 1 190 ? -0.642 -4.758 12.32 1 96.88 190 ASP A N 1
ATOM 1452 C CA . ASP A 1 190 ? -1.315 -4.273 11.125 1 96.88 190 ASP A CA 1
ATOM 1453 C C . ASP A 1 190 ? -2.105 -3 11.406 1 96.88 190 ASP A C 1
ATOM 1455 O O . ASP A 1 190 ? -2.037 -2.035 10.648 1 96.88 190 ASP A O 1
ATOM 1459 N N . SER A 1 191 ? -2.83 -2.977 12.508 1 98 191 SER A N 1
ATOM 1460 C CA . SER A 1 191 ? -3.775 -1.892 12.75 1 98 191 SER A CA 1
ATOM 1461 C C . SER A 1 191 ? -3.057 -0.558 12.922 1 98 191 SER A C 1
ATOM 1463 O O . SER A 1 191 ? -3.508 0.466 12.406 1 98 191 SER A O 1
ATOM 1465 N N . PRO A 1 192 ? -1.898 -0.493 13.625 1 98.62 192 PRO A N 1
ATOM 1466 C CA . PRO A 1 192 ? -1.166 0.775 13.656 1 98.62 192 PRO A CA 1
ATOM 1467 C C . PRO A 1 192 ? -0.705 1.228 12.273 1 98.62 192 PRO A C 1
ATOM 1469 O O . PRO A 1 192 ? -0.776 2.418 11.953 1 98.62 192 PRO A O 1
ATOM 1472 N N . VAL A 1 193 ? -0.286 0.31 11.461 1 98.75 193 VAL A N 1
ATOM 1473 C CA . VAL A 1 193 ? 0.19 0.632 10.125 1 98.75 193 VAL A CA 1
ATOM 1474 C C . VAL A 1 193 ? -0.963 1.171 9.281 1 98.75 193 VAL A C 1
ATOM 1476 O O . VAL A 1 193 ? -0.806 2.16 8.562 1 98.75 193 VAL A O 1
ATOM 1479 N N . ALA A 1 194 ? -2.111 0.532 9.422 1 98.75 194 ALA A N 1
ATOM 1480 C CA . ALA A 1 194 ? -3.299 1.002 8.711 1 98.75 194 ALA A CA 1
ATOM 1481 C C . ALA A 1 194 ? -3.654 2.428 9.117 1 98.75 194 ALA A C 1
ATOM 1483 O O . ALA A 1 194 ? -3.963 3.266 8.273 1 98.75 194 ALA A O 1
ATOM 1484 N N . SER A 1 195 ? -3.598 2.695 10.375 1 98.88 195 SER A N 1
ATOM 1485 C CA . SER A 1 195 ? -3.9 4.02 10.914 1 98.88 195 SER A CA 1
ATOM 1486 C C . SER A 1 195 ? -2.93 5.066 10.375 1 98.88 195 SER A C 1
ATOM 1488 O O . SER A 1 195 ? -3.348 6.141 9.938 1 98.88 195 SER A O 1
ATOM 1490 N N . TYR A 1 196 ? -1.678 4.715 10.367 1 98.81 196 TYR A N 1
ATOM 1491 C CA . TYR A 1 196 ? -0.635 5.582 9.836 1 98.81 196 TYR A CA 1
ATOM 1492 C C . TYR A 1 196 ? -0.902 5.914 8.375 1 98.81 196 TYR A C 1
ATOM 1494 O O . TYR A 1 196 ? -0.822 7.078 7.969 1 98.81 196 TYR A O 1
ATOM 1502 N N . MET A 1 197 ? -1.218 4.941 7.613 1 98.69 197 MET A N 1
ATOM 1503 C CA . MET A 1 197 ? -1.404 5.117 6.176 1 98.69 197 MET A CA 1
ATOM 1504 C C . MET A 1 197 ? -2.604 6.016 5.891 1 98.69 197 MET A C 1
ATOM 1506 O O . MET A 1 197 ? -2.568 6.828 4.965 1 98.69 197 MET A O 1
ATOM 1510 N N . MET A 1 198 ? -3.635 5.871 6.668 1 98.56 198 MET A N 1
ATOM 1511 C CA . MET A 1 198 ? -4.812 6.711 6.457 1 98.56 198 MET A CA 1
ATOM 1512 C C . MET A 1 198 ? -4.551 8.141 6.922 1 98.56 198 MET A C 1
ATOM 1514 O O . MET A 1 198 ? -5.008 9.094 6.293 1 98.56 198 MET A O 1
ATOM 1518 N N . ALA A 1 199 ? -3.859 8.25 8.023 1 98.5 199 ALA A N 1
ATOM 1519 C CA . ALA A 1 199 ? -3.467 9.586 8.477 1 98.5 199 ALA A CA 1
ATOM 1520 C C . ALA A 1 199 ? -2.615 10.297 7.434 1 98.5 199 ALA A C 1
ATOM 1522 O O . ALA A 1 199 ? -2.725 11.508 7.254 1 98.5 199 ALA A O 1
ATOM 1523 N N . LYS A 1 200 ? -1.781 9.57 6.766 1 97.56 200 LYS A N 1
ATOM 1524 C CA . LYS A 1 200 ? -0.928 10.109 5.711 1 97.56 200 LYS A CA 1
ATOM 1525 C C . LYS A 1 200 ? -1.759 10.797 4.633 1 97.56 200 LYS A C 1
ATOM 1527 O O . LYS A 1 200 ? -1.3 11.75 4.004 1 97.56 200 LYS A O 1
ATOM 1532 N N . ARG A 1 201 ? -2.988 10.336 4.551 1 97.06 201 ARG A N 1
ATOM 1533 C CA . ARG A 1 201 ? -3.873 10.914 3.547 1 97.06 201 ARG A CA 1
ATOM 1534 C C . ARG A 1 201 ? -4.723 12.031 4.145 1 97.06 201 ARG A C 1
ATOM 1536 O O . ARG A 1 201 ? -5.746 12.414 3.576 1 97.06 201 ARG A O 1
ATOM 1543 N N . GLY A 1 202 ? -4.355 12.5 5.277 1 96.69 202 GLY A N 1
ATOM 1544 C CA . GLY A 1 202 ? -4.98 13.672 5.875 1 96.69 202 GLY A CA 1
ATOM 1545 C C . GLY A 1 202 ? -6.172 13.336 6.75 1 96.69 202 GLY A C 1
ATOM 1546 O O . GLY A 1 202 ? -6.934 14.219 7.141 1 96.69 202 GLY A O 1
ATOM 1547 N N . VAL A 1 203 ? -6.398 12.102 7.094 1 98.12 203 VAL A N 1
ATOM 1548 C CA . VAL A 1 203 ? -7.562 11.68 7.863 1 98.12 203 VAL A CA 1
ATOM 1549 C C . VAL A 1 203 ? -7.309 11.891 9.352 1 98.12 203 VAL A C 1
ATOM 1551 O O . VAL A 1 203 ? -6.254 11.516 9.867 1 98.12 203 VAL A O 1
ATOM 1554 N N . GLN A 1 204 ? -8.195 12.57 9.961 1 98.38 204 GLN A N 1
ATOM 1555 C CA . GLN A 1 204 ? -8.18 12.641 11.422 1 98.38 204 GLN A CA 1
ATOM 1556 C C . GLN A 1 204 ? -8.797 11.391 12.039 1 98.38 204 GLN A C 1
ATOM 1558 O O . GLN A 1 204 ? -9.93 11.031 11.734 1 98.38 204 GLN A O 1
ATOM 1563 N N . LEU A 1 205 ? -8.086 10.781 12.953 1 98.62 205 LEU A N 1
ATOM 1564 C CA . LEU A 1 205 ? -8.484 9.453 13.406 1 98.62 205 LEU A CA 1
ATOM 1565 C C . LEU A 1 205 ? -9.008 9.5 14.836 1 98.62 205 LEU A C 1
ATOM 1567 O O . LEU A 1 205 ? -8.492 10.258 15.664 1 98.62 205 LEU A O 1
ATOM 1571 N N . GLU A 1 206 ? -10.047 8.75 15.047 1 98.69 206 GLU A N 1
ATOM 1572 C CA . GLU A 1 206 ? -10.484 8.258 16.344 1 98.69 206 GLU A CA 1
ATOM 1573 C C . GLU A 1 206 ? -10.242 6.758 16.484 1 98.69 206 GLU A C 1
ATOM 1575 O O . GLU A 1 206 ? -10.453 6 15.539 1 98.69 206 GLU A O 1
ATOM 1580 N N . MET A 1 207 ? -9.734 6.406 17.703 1 98.81 207 MET A N 1
ATOM 1581 C CA . MET A 1 207 ? -9.391 4.996 17.844 1 98.81 207 MET A CA 1
ATOM 1582 C C . MET A 1 207 ? -10.453 4.254 18.641 1 98.81 207 MET A C 1
ATOM 1584 O O . MET A 1 207 ? -11.031 4.805 19.578 1 98.81 207 MET A O 1
ATOM 1588 N N . ILE A 1 208 ? -10.727 3.014 18.234 1 98.81 208 ILE A N 1
ATOM 1589 C CA . ILE A 1 208 ? -11.547 2.111 19.047 1 98.81 208 ILE A CA 1
ATOM 1590 C C . ILE A 1 208 ? -10.773 0.822 19.312 1 98.81 208 ILE A C 1
ATOM 1592 O O . ILE A 1 208 ? -10.117 0.285 18.422 1 98.81 208 ILE A O 1
ATOM 1596 N N . HIS A 1 209 ? -10.758 0.431 20.516 1 98.31 209 HIS A N 1
ATOM 1597 C CA . HIS A 1 209 ? -10.141 -0.811 20.969 1 98.31 209 HIS A CA 1
ATOM 1598 C C . HIS A 1 209 ? -11.125 -1.65 21.781 1 98.31 209 HIS A C 1
ATOM 1600 O O . HIS A 1 209 ? -11.898 -1.114 22.578 1 98.31 209 HIS A O 1
ATOM 1606 N N . PHE A 1 210 ? -11.117 -2.998 21.547 1 97.81 210 PHE A N 1
ATOM 1607 C CA . PHE A 1 210 ? -12.008 -3.91 22.25 1 97.81 210 PHE A CA 1
ATOM 1608 C C . PHE A 1 210 ? -11.25 -4.699 23.312 1 97.81 210 PHE A C 1
ATOM 1610 O O . PHE A 1 210 ? -10.281 -5.395 23 1 97.81 210 PHE A O 1
ATOM 1617 N N . ALA A 1 211 ? -11.68 -4.578 24.531 1 95.06 211 ALA A N 1
ATOM 1618 C CA . ALA A 1 211 ? -11.07 -5.277 25.656 1 95.06 211 ALA A CA 1
ATOM 1619 C C . ALA A 1 211 ? -12.062 -6.23 26.328 1 95.06 211 ALA A C 1
ATOM 1621 O O . ALA A 1 211 ? -13.25 -5.914 26.438 1 95.06 211 ALA A O 1
ATOM 1622 N N . SER A 1 212 ? -11.531 -7.391 26.75 1 93.06 212 SER A N 1
ATOM 1623 C CA . SER A 1 212 ? -12.414 -8.383 27.359 1 93.06 212 SER A CA 1
ATOM 1624 C C . SER A 1 212 ? -11.891 -8.836 28.719 1 93.06 212 SER A C 1
ATOM 1626 O O . SER A 1 212 ? -11.734 -10.039 28.953 1 93.06 212 SER A O 1
ATOM 1628 N N . PRO A 1 213 ? -11.734 -7.977 29.641 1 88.62 213 PRO A N 1
ATOM 1629 C CA . PRO A 1 213 ? -11.406 -8.484 30.969 1 88.62 213 PRO A CA 1
ATOM 1630 C C . PRO A 1 213 ? -12.484 -9.422 31.516 1 88.62 213 PRO A C 1
ATOM 1632 O O . PRO A 1 213 ? -13.672 -9.211 31.281 1 88.62 213 PRO A O 1
ATOM 1635 N N . PRO A 1 214 ? -12.039 -10.43 32.188 1 89.12 214 PRO A N 1
ATOM 1636 C CA . PRO A 1 214 ? -10.688 -10.781 32.625 1 89.12 214 PRO A CA 1
ATOM 1637 C C . PRO A 1 214 ? -9.938 -11.633 31.594 1 89.12 214 PRO A C 1
ATOM 1639 O O . PRO A 1 214 ? -8.82 -12.086 31.875 1 89.12 214 PRO A O 1
ATOM 1642 N N . TYR A 1 215 ? -10.547 -11.844 30.469 1 86.88 215 TYR A N 1
ATOM 1643 C CA . TYR A 1 215 ? -9.922 -12.727 29.484 1 86.88 215 TYR A CA 1
ATOM 1644 C C . TYR A 1 215 ? -8.719 -12.055 28.828 1 86.88 215 TYR A C 1
ATOM 1646 O O . TYR A 1 215 ? -7.871 -12.727 28.234 1 86.88 215 TYR A O 1
ATOM 1654 N N . THR A 1 216 ? -8.695 -10.789 28.797 1 87.62 216 THR A N 1
ATOM 1655 C CA . THR A 1 216 ? -7.531 -10.023 28.375 1 87.62 216 THR A CA 1
ATOM 1656 C C . THR A 1 216 ? -6.895 -9.312 29.562 1 87.62 216 THR A C 1
ATOM 1658 O O . THR A 1 216 ? -7.598 -8.828 30.453 1 87.62 216 THR A O 1
ATOM 1661 N N . SER A 1 217 ? -5.656 -9.117 29.531 1 89.31 217 SER A N 1
ATOM 1662 C CA . SER A 1 217 ? -4.906 -8.57 30.656 1 89.31 217 SER A CA 1
ATOM 1663 C C . SER A 1 217 ? -4.793 -7.051 30.562 1 89.31 217 SER A C 1
ATOM 1665 O O . SER A 1 217 ? -5.098 -6.465 29.531 1 89.31 217 SER A O 1
ATOM 1667 N N . GLU A 1 218 ? -4.434 -6.531 31.656 1 91.81 218 GLU A N 1
ATOM 1668 C CA . GLU A 1 218 ? -4.133 -5.105 31.703 1 91.81 218 GLU A CA 1
ATOM 1669 C C . GLU A 1 218 ? -2.939 -4.77 30.812 1 91.81 218 GLU A C 1
ATOM 1671 O O . GLU A 1 218 ? -2.879 -3.688 30.219 1 91.81 218 GLU A O 1
ATOM 1676 N N . GLN A 1 219 ? -2.045 -5.672 30.719 1 93.19 219 GLN A N 1
ATOM 1677 C CA . GLN A 1 219 ? -0.874 -5.496 29.859 1 93.19 219 GLN A CA 1
ATOM 1678 C C . GLN A 1 219 ? -1.273 -5.387 28.391 1 93.19 219 GLN A C 1
ATOM 1680 O O . GLN A 1 219 ? -0.665 -4.633 27.641 1 93.19 219 GLN A O 1
ATOM 1685 N N . ALA A 1 220 ? -2.287 -6.098 28.078 1 93.62 220 ALA A N 1
ATOM 1686 C CA . ALA A 1 220 ? -2.799 -6.02 26.703 1 93.62 220 ALA A CA 1
ATOM 1687 C C . ALA A 1 220 ? -3.377 -4.641 26.422 1 93.62 220 ALA A C 1
ATOM 1689 O O . ALA A 1 220 ? -3.164 -4.086 25.328 1 93.62 220 ALA A O 1
ATOM 1690 N N . ARG A 1 221 ? -4.105 -4.156 27.359 1 94.88 221 ARG A N 1
ATOM 1691 C CA . ARG A 1 221 ? -4.648 -2.809 27.25 1 94.88 221 ARG A CA 1
ATOM 1692 C C . ARG A 1 221 ? -3.531 -1.774 27.141 1 94.88 221 ARG A C 1
ATOM 1694 O O . ARG A 1 221 ? -3.57 -0.898 26.266 1 94.88 221 ARG A O 1
ATOM 1701 N N . GLU A 1 222 ? -2.57 -1.886 27.969 1 96.19 222 GLU A N 1
ATOM 1702 C CA . GLU A 1 222 ? -1.455 -0.942 27.969 1 96.19 222 GLU A CA 1
ATOM 1703 C C . GLU A 1 222 ? -0.669 -1.015 26.656 1 96.19 222 GLU A C 1
ATOM 1705 O O . GLU A 1 222 ? -0.165 0.001 26.172 1 96.19 222 GLU A O 1
ATOM 1710 N N . LYS A 1 223 ? -0.537 -2.223 26.172 1 96.88 223 LYS A N 1
ATOM 1711 C CA . LYS A 1 223 ? 0.123 -2.41 24.875 1 96.88 223 LYS A CA 1
ATOM 1712 C C . LYS A 1 223 ? -0.55 -1.577 23.797 1 96.88 223 LYS A C 1
ATOM 1714 O O . LYS A 1 223 ? 0.126 -0.901 23.016 1 96.88 223 LYS A O 1
ATOM 1719 N N . VAL A 1 224 ? -1.824 -1.553 23.781 1 97.62 224 VAL A N 1
ATOM 1720 C CA . VAL A 1 224 ? -2.594 -0.823 22.781 1 97.62 224 VAL A CA 1
ATOM 1721 C C . VAL A 1 224 ? -2.447 0.68 23.016 1 97.62 224 VAL A C 1
ATOM 1723 O O . VAL A 1 224 ? -2.281 1.446 22.062 1 97.62 224 VAL A O 1
ATOM 1726 N N . LEU A 1 225 ? -2.512 1.1 24.203 1 98.19 225 LEU A N 1
ATOM 1727 C CA . LEU A 1 225 ? -2.354 2.516 24.516 1 98.19 225 LEU A CA 1
ATOM 1728 C C . LEU A 1 225 ? -0.956 3 24.156 1 98.19 225 LEU A C 1
ATOM 1730 O O . LEU A 1 225 ? -0.791 4.121 23.656 1 98.19 225 LEU A O 1
ATOM 1734 N N . GLN A 1 226 ? 0.032 2.15 24.359 1 98.31 226 GLN A N 1
ATOM 1735 C CA . GLN A 1 226 ? 1.396 2.492 23.969 1 98.31 226 GLN A CA 1
ATOM 1736 C C . GLN A 1 226 ? 1.514 2.635 22.453 1 98.31 226 GLN A C 1
ATOM 1738 O O . GLN A 1 226 ? 2.195 3.535 21.969 1 98.31 226 GLN A O 1
ATOM 1743 N N . LEU A 1 227 ? 0.885 1.739 21.766 1 98.56 227 LEU A N 1
ATOM 1744 C CA . LEU A 1 227 ? 0.872 1.844 20.312 1 98.56 227 LEU A CA 1
ATOM 1745 C C . LEU A 1 227 ? 0.25 3.162 19.859 1 98.56 227 LEU A C 1
ATOM 1747 O O . LEU A 1 227 ? 0.751 3.811 18.938 1 98.56 227 LEU A O 1
ATOM 1751 N N . ALA A 1 228 ? -0.851 3.562 20.531 1 98.62 228 ALA A N 1
ATOM 1752 C CA . ALA A 1 228 ? -1.473 4.848 20.234 1 98.62 228 ALA A CA 1
ATOM 1753 C C . ALA A 1 228 ? -0.501 6 20.484 1 98.62 228 ALA A C 1
ATOM 1755 O O . ALA A 1 228 ? -0.409 6.93 19.672 1 98.62 228 ALA A O 1
ATOM 1756 N N . ARG A 1 229 ? 0.232 5.926 21.578 1 98.38 229 ARG A N 1
ATOM 1757 C CA . ARG A 1 229 ? 1.223 6.953 21.891 1 98.38 229 ARG A CA 1
ATOM 1758 C C . ARG A 1 229 ? 2.295 7.023 20.797 1 98.38 229 ARG A C 1
ATOM 1760 O O . ARG A 1 229 ? 2.719 8.109 20.406 1 98.38 229 ARG A O 1
ATOM 1767 N N . GLU A 1 230 ? 2.68 5.875 20.344 1 98.44 230 GLU A N 1
ATOM 1768 C CA . GLU A 1 230 ? 3.729 5.793 19.328 1 98.44 230 GLU A CA 1
ATOM 1769 C C . GLU A 1 230 ? 3.234 6.316 17.984 1 98.44 230 GLU A C 1
ATOM 1771 O O . GLU A 1 230 ? 4.035 6.703 17.125 1 98.44 230 GLU A O 1
ATOM 1776 N N . LEU A 1 231 ? 1.943 6.379 17.797 1 98.56 231 LEU A N 1
ATOM 1777 C CA . LEU A 1 231 ? 1.347 6.863 16.562 1 98.56 231 LEU A CA 1
ATOM 1778 C C . LEU A 1 231 ? 1.167 8.375 16.594 1 98.56 231 LEU A C 1
ATOM 1780 O O . LEU A 1 231 ? 1.015 9.016 15.555 1 98.56 231 LEU A O 1
ATOM 1784 N N . VAL A 1 232 ? 1.153 9 17.719 1 97.88 232 VAL A N 1
ATOM 1785 C CA . VAL A 1 232 ? 0.825 10.406 17.922 1 97.88 232 VAL A CA 1
ATOM 1786 C C . VAL A 1 232 ? 1.776 11.281 17.094 1 97.88 232 VAL A C 1
ATOM 1788 O O . VAL A 1 232 ? 1.347 12.227 16.438 1 97.88 232 VAL A O 1
ATOM 1791 N N . PRO A 1 233 ? 3.1 10.953 17.047 1 97.06 233 PRO A N 1
ATOM 1792 C CA . PRO A 1 233 ? 3.998 11.797 16.266 1 97.06 233 PRO A CA 1
ATOM 1793 C C . PRO A 1 233 ? 3.611 11.859 14.789 1 97.06 233 PRO A C 1
ATOM 1795 O O . PRO A 1 233 ? 3.93 12.828 14.102 1 97.06 233 PRO A O 1
ATOM 1798 N N . TRP A 1 234 ? 2.891 10.883 14.359 1 97.88 234 TRP A N 1
ATOM 1799 C CA . TRP A 1 234 ? 2.498 10.812 12.953 1 97.88 234 TRP A CA 1
ATOM 1800 C C . TRP A 1 234 ? 1.059 11.281 12.766 1 97.88 234 TRP A C 1
ATOM 1802 O O . TRP A 1 234 ? 0.774 12.102 11.891 1 97.88 234 TRP A O 1
ATOM 1812 N N . CYS A 1 235 ? 0.155 10.867 13.633 1 97.62 235 CYS A N 1
ATOM 1813 C CA . CYS A 1 235 ? -1.282 10.969 13.406 1 97.62 235 CYS A CA 1
ATOM 1814 C C . CYS A 1 235 ? -1.866 12.164 14.156 1 97.62 235 CYS A C 1
ATOM 1816 O O . CYS A 1 235 ? -3.027 12.516 13.953 1 97.62 235 CYS A O 1
ATOM 1818 N N . GLY A 1 236 ? -1.094 12.812 14.969 1 94.62 236 GLY A N 1
ATOM 1819 C CA . GLY A 1 236 ? -1.641 13.844 15.836 1 94.62 236 GLY A CA 1
ATOM 1820 C C . GLY A 1 236 ? -2.32 13.281 17.062 1 94.62 236 GLY A C 1
ATOM 1821 O O . GLY A 1 236 ? -2.17 12.102 17.391 1 94.62 236 GLY A O 1
ATOM 1822 N N . ARG A 1 237 ? -3.031 14.141 17.781 1 95 237 ARG A N 1
ATOM 1823 C CA . ARG A 1 237 ? -3.725 13.719 19 1 95 237 ARG A CA 1
ATOM 1824 C C . ARG A 1 237 ? -4.73 12.609 18.688 1 95 237 ARG A C 1
ATOM 1826 O O . ARG A 1 237 ? -5.422 12.656 17.672 1 95 237 ARG A O 1
ATOM 1833 N N . LEU A 1 238 ? -4.711 11.664 19.609 1 98 238 LEU A N 1
ATOM 1834 C CA . LEU A 1 238 ? -5.598 10.523 19.422 1 98 238 LEU A CA 1
ATOM 1835 C C . LEU A 1 238 ? -6.449 10.281 20.656 1 98 238 LEU A C 1
ATOM 1837 O O . LEU A 1 238 ? -5.973 10.445 21.781 1 98 238 LEU A O 1
ATOM 1841 N N . THR A 1 239 ? -7.676 9.992 20.422 1 98.69 239 THR A N 1
ATOM 1842 C CA . THR A 1 239 ? -8.562 9.492 21.469 1 98.69 239 THR A CA 1
ATOM 1843 C C . THR A 1 239 ? -8.844 8.008 21.266 1 98.69 239 THR A C 1
ATOM 1845 O O . THR A 1 239 ? -9.25 7.582 20.188 1 98.69 239 THR A O 1
ATOM 1848 N N . VAL A 1 240 ? -8.578 7.27 22.344 1 98.75 240 VAL A N 1
ATOM 1849 C CA . VAL A 1 240 ? -8.812 5.832 22.297 1 98.75 240 VAL A CA 1
ATOM 1850 C C . VAL A 1 240 ? -10.07 5.484 23.094 1 98.75 240 VAL A C 1
ATOM 1852 O O . VAL A 1 240 ? -10.125 5.719 24.312 1 98.75 240 VAL A O 1
ATOM 1855 N N . HIS A 1 241 ? -11.055 4.98 22.391 1 98.81 241 HIS A N 1
ATOM 1856 C CA . HIS A 1 241 ? -12.25 4.449 23.031 1 98.81 241 HIS A CA 1
ATOM 1857 C C . HIS A 1 241 ? -12.109 2.959 23.328 1 98.81 241 HIS A C 1
ATOM 1859 O O . HIS A 1 241 ? -12.133 2.137 22.406 1 98.81 241 HIS A O 1
ATOM 1865 N N . VAL A 1 242 ? -11.938 2.637 24.609 1 98.25 242 VAL A N 1
ATOM 1866 C CA . VAL A 1 242 ? -11.805 1.241 25.016 1 98.25 242 VAL A CA 1
ATOM 1867 C C . VAL A 1 242 ? -13.18 0.661 25.344 1 98.25 242 VAL A C 1
ATOM 1869 O O . VAL A 1 242 ? -13.781 1.016 26.344 1 98.25 242 VAL A O 1
ATOM 1872 N N . VAL A 1 243 ? -13.633 -0.288 24.531 1 98.31 243 VAL A N 1
ATOM 1873 C CA . VAL A 1 243 ? -14.984 -0.817 24.641 1 98.31 243 VAL A CA 1
ATOM 1874 C C . VAL A 1 243 ? -14.953 -2.213 25.25 1 98.31 243 VAL A C 1
ATOM 1876 O O . VAL A 1 243 ? -14.234 -3.094 24.781 1 98.31 243 VAL A O 1
ATOM 1879 N N . PRO A 1 244 ? -15.703 -2.402 26.359 1 97.38 244 PRO A N 1
ATOM 1880 C CA . PRO A 1 244 ? -15.797 -3.754 26.906 1 97.38 244 PRO A CA 1
ATOM 1881 C C . PRO A 1 244 ? -16.5 -4.73 25.969 1 97.38 244 PRO A C 1
ATOM 1883 O O . PRO A 1 244 ? -17.578 -4.43 25.453 1 97.38 244 PRO A O 1
ATOM 1886 N N . PHE A 1 245 ? -15.875 -5.898 25.797 1 97 245 PHE A N 1
ATOM 1887 C CA . PHE A 1 245 ? -16.344 -6.801 24.75 1 97 245 PHE A CA 1
ATOM 1888 C C . PHE A 1 245 ? -16.656 -8.18 25.328 1 97 245 PHE A C 1
ATOM 1890 O O . PHE A 1 245 ? -17.156 -9.055 24.625 1 97 245 PHE A O 1
ATOM 1897 N N . ALA A 1 246 ? -16.453 -8.43 26.609 1 95.62 246 ALA A N 1
ATOM 1898 C CA . ALA A 1 246 ? -16.594 -9.742 27.234 1 95.62 246 ALA A CA 1
ATOM 1899 C C . ALA A 1 246 ? -18.031 -10.242 27.172 1 95.62 246 ALA A C 1
ATOM 1901 O O . ALA A 1 246 ? -18.281 -11.391 26.812 1 95.62 246 ALA A O 1
ATOM 1902 N N . GLU A 1 247 ? -18.969 -9.406 27.484 1 96.44 247 GLU A N 1
ATOM 1903 C CA . GLU A 1 247 ? -20.359 -9.805 27.469 1 96.44 247 GLU A CA 1
ATOM 1904 C C . GLU A 1 247 ? -20.781 -10.297 26.094 1 96.44 247 GLU A C 1
ATOM 1906 O O . GLU A 1 247 ? -21.484 -11.312 25.984 1 96.44 247 GLU A O 1
ATOM 1911 N N . ILE A 1 248 ? -20.375 -9.609 25.109 1 97.19 248 ILE A N 1
ATOM 1912 C CA . ILE A 1 248 ? -20.703 -9.953 23.734 1 97.19 248 ILE A CA 1
ATOM 1913 C C . ILE A 1 248 ? -20.094 -11.312 23.391 1 97.19 248 ILE A C 1
ATOM 1915 O O . ILE A 1 248 ? -20.781 -12.188 22.844 1 97.19 248 ILE A O 1
ATOM 1919 N N . GLN A 1 249 ? -18.859 -11.492 23.719 1 95.94 249 GLN A N 1
ATOM 1920 C CA . GLN A 1 249 ? -18.188 -12.75 23.422 1 95.94 249 GLN A CA 1
ATOM 1921 C C . GLN A 1 249 ? -18.875 -13.914 24.125 1 95.94 249 GLN A C 1
ATOM 1923 O O . GLN A 1 249 ? -19.078 -14.977 23.516 1 95.94 249 GLN A O 1
ATOM 1928 N N . GLU A 1 250 ? -19.266 -13.75 25.328 1 95.94 250 GLU A N 1
ATOM 1929 C CA . GLU A 1 250 ? -19.938 -14.789 26.109 1 95.94 250 GLU A CA 1
ATOM 1930 C C . GLU A 1 250 ? -21.297 -15.125 25.516 1 95.94 250 GLU A C 1
ATOM 1932 O O . GLU A 1 250 ? -21.688 -16.297 25.438 1 95.94 250 GLU A O 1
ATOM 1937 N N . GLU A 1 251 ? -21.969 -14.125 25.109 1 96.75 251 GLU A N 1
ATOM 1938 C CA . GLU A 1 251 ? -23.281 -14.344 24.516 1 96.75 251 GLU A CA 1
ATOM 1939 C C . GLU A 1 251 ? -23.172 -15.086 23.188 1 96.75 251 GLU A C 1
ATOM 1941 O O . GLU A 1 251 ? -24 -15.945 22.875 1 96.75 251 GLU A O 1
ATOM 1946 N N . ILE A 1 252 ? -22.172 -14.75 22.328 1 96.06 252 ILE A N 1
ATOM 1947 C CA . ILE A 1 252 ? -21.953 -15.438 21.047 1 96.06 252 ILE A CA 1
ATOM 1948 C C . ILE A 1 252 ? -21.641 -16.906 21.312 1 96.06 252 ILE A C 1
ATOM 1950 O O . ILE A 1 252 ? -22.188 -17.797 20.656 1 96.06 252 ILE A O 1
ATOM 1954 N N . ARG A 1 253 ? -20.766 -17.156 22.281 1 93.75 253 ARG A N 1
ATOM 1955 C CA . ARG A 1 253 ? -20.359 -18.516 22.609 1 93.75 253 ARG A CA 1
ATOM 1956 C C . ARG A 1 253 ? -21.562 -19.359 23.047 1 93.75 253 ARG A C 1
ATOM 1958 O O . ARG A 1 253 ? -21.656 -20.531 22.703 1 93.75 253 ARG A O 1
ATOM 1965 N N . ARG A 1 254 ? -22.453 -18.75 23.688 1 95.06 254 ARG A N 1
ATOM 1966 C CA . ARG A 1 254 ? -23.625 -19.438 24.25 1 95.06 254 ARG A CA 1
ATOM 1967 C C . ARG A 1 254 ? -24.672 -19.703 23.172 1 95.06 254 ARG A C 1
ATOM 1969 O O . ARG A 1 254 ? -25.312 -20.766 23.172 1 95.06 254 ARG A O 1
ATOM 1976 N N . SER A 1 255 ? -24.781 -18.812 22.266 1 95.88 255 SER A N 1
ATOM 1977 C CA . SER A 1 255 ? -26 -18.797 21.453 1 95.88 255 SER A CA 1
ATOM 1978 C C . SER A 1 255 ? -25.703 -19.172 20 1 95.88 255 SER A C 1
ATOM 1980 O O . SER A 1 255 ? -26.625 -19.438 19.234 1 95.88 255 SER A O 1
ATOM 1982 N N . CYS A 1 256 ? -24.469 -19.156 19.562 1 94.06 256 CYS A N 1
ATOM 1983 C CA . CYS A 1 256 ? -24.141 -19.344 18.156 1 94.06 256 CYS A CA 1
ATOM 1984 C C . CYS A 1 256 ? -23.172 -20.516 17.969 1 94.06 256 CYS A C 1
ATOM 1986 O O . CYS A 1 256 ? -22.484 -20.906 18.906 1 94.06 256 CYS A O 1
ATOM 1988 N N . PRO A 1 257 ? -23.156 -21.031 16.75 1 92.81 257 PRO A N 1
ATOM 1989 C CA . PRO A 1 257 ? -22.203 -22.109 16.469 1 92.81 257 PRO A CA 1
ATOM 1990 C C . PRO A 1 257 ? -20.75 -21.688 16.609 1 92.81 257 PRO A C 1
ATOM 1992 O O . PRO A 1 257 ? -20.391 -20.578 16.219 1 92.81 257 PRO A O 1
ATOM 1995 N N . GLU A 1 258 ? -19.953 -22.625 17.031 1 90.88 258 GLU A N 1
ATOM 1996 C CA . GLU A 1 258 ? -18.547 -22.344 17.344 1 90.88 258 GLU A CA 1
ATOM 1997 C C . GLU A 1 258 ? -17.781 -21.969 16.094 1 90.88 258 GLU A C 1
ATOM 1999 O O . GLU A 1 258 ? -16.906 -21.094 16.141 1 90.88 258 GLU A O 1
ATOM 2004 N N . ASP A 1 259 ? -18.109 -22.594 15.039 1 90.25 259 ASP A N 1
ATOM 2005 C CA . ASP A 1 259 ? -17.328 -22.391 13.82 1 90.25 259 ASP A CA 1
ATOM 2006 C C . ASP A 1 259 ? -17.609 -21.016 13.219 1 90.25 259 ASP A C 1
ATOM 2008 O O . ASP A 1 259 ? -16.859 -20.547 12.359 1 90.25 259 ASP A O 1
ATOM 2012 N N . HIS A 1 260 ? -18.672 -20.328 13.703 1 92.5 260 HIS A N 1
ATOM 2013 C CA . HIS A 1 260 ? -19.016 -19 13.211 1 92.5 260 HIS A CA 1
ATOM 2014 C C . HIS A 1 260 ? -18.672 -17.922 14.242 1 92.5 260 HIS A C 1
ATOM 2016 O O . HIS A 1 260 ? -18.922 -16.75 14.023 1 92.5 260 HIS A O 1
ATOM 2022 N N . PHE A 1 261 ? -18.062 -18.281 15.336 1 93 261 PHE A N 1
ATOM 2023 C CA . PHE A 1 261 ? -17.812 -17.391 16.469 1 93 261 PHE A CA 1
ATOM 2024 C C . PHE A 1 261 ? -17.031 -16.172 16.031 1 93 261 PHE A C 1
ATOM 2026 O O . PHE A 1 261 ? -17.453 -15.039 16.25 1 93 261 PHE A O 1
ATOM 2033 N N . THR A 1 262 ? -15.906 -16.406 15.312 1 91.88 262 THR A N 1
ATOM 2034 C CA . THR A 1 262 ? -15.008 -15.32 14.914 1 91.88 262 THR A CA 1
ATOM 2035 C C . THR A 1 262 ? -15.711 -14.359 13.961 1 91.88 262 THR A C 1
ATOM 2037 O O . THR A 1 262 ? -15.539 -13.141 14.062 1 91.88 262 THR A O 1
ATOM 2040 N N . LEU A 1 263 ? -16.484 -14.852 13.109 1 93.19 263 LEU A N 1
ATOM 2041 C CA . LEU A 1 263 ? -17.188 -14.039 12.133 1 93.19 263 LEU A CA 1
ATOM 2042 C C . LEU A 1 263 ? -18.219 -13.133 12.82 1 93.19 263 LEU A C 1
ATOM 2044 O O . LEU A 1 263 ? -18.297 -11.938 12.523 1 93.19 263 LEU A O 1
ATOM 2048 N N . ILE A 1 264 ? -18.938 -13.727 13.734 1 95.31 264 ILE A N 1
ATOM 2049 C CA . ILE A 1 264 ? -19.969 -12.969 14.445 1 95.31 264 ILE A CA 1
ATOM 2050 C C . ILE A 1 264 ? -19.312 -11.922 15.344 1 95.31 264 ILE A C 1
ATOM 2052 O O . ILE A 1 264 ? -19.797 -10.789 15.445 1 95.31 264 ILE A O 1
ATOM 2056 N N . MET A 1 265 ? -18.234 -12.281 15.945 1 95.31 265 MET A N 1
ATOM 2057 C CA . MET A 1 265 ? -17.469 -11.344 16.766 1 95.31 265 MET A CA 1
ATOM 2058 C C . MET A 1 265 ? -17.016 -10.141 15.945 1 95.31 265 MET A C 1
ATOM 2060 O O . MET A 1 265 ? -17.188 -9 16.375 1 95.31 265 MET A O 1
ATOM 2064 N N . ARG A 1 266 ? -16.5 -10.391 14.781 1 95.44 266 ARG A N 1
ATOM 2065 C CA . ARG A 1 266 ? -16.031 -9.32 13.906 1 95.44 266 ARG A CA 1
ATOM 2066 C C . ARG A 1 266 ? -17.188 -8.422 13.469 1 95.44 266 ARG A C 1
ATOM 2068 O O . ARG A 1 266 ? -17.016 -7.215 13.32 1 95.44 266 ARG A O 1
ATOM 2075 N N . ARG A 1 267 ? -18.312 -9 13.258 1 97 267 ARG A N 1
ATOM 2076 C CA . ARG A 1 267 ? -19.5 -8.211 12.914 1 97 267 ARG A CA 1
ATOM 2077 C C . ARG A 1 267 ? -19.875 -7.262 14.047 1 97 267 ARG A C 1
ATOM 2079 O O . ARG A 1 267 ? -20.219 -6.102 13.797 1 97 267 ARG A O 1
ATOM 2086 N N . PHE A 1 268 ? -19.781 -7.762 15.273 1 98 268 PHE A N 1
ATOM 2087 C CA . PHE A 1 268 ? -20.047 -6.895 16.406 1 98 268 PHE A CA 1
ATOM 2088 C C . PHE A 1 268 ? -19.016 -5.773 16.5 1 98 268 PHE A C 1
ATOM 2090 O O . PHE A 1 268 ? -19.359 -4.629 16.797 1 98 268 PHE A O 1
ATOM 2097 N N . MET A 1 269 ? -17.781 -6.09 16.281 1 97.88 269 MET A N 1
ATOM 2098 C CA . MET A 1 269 ? -16.734 -5.07 16.281 1 97.88 269 MET A CA 1
ATOM 2099 C C . MET A 1 269 ? -17.031 -3.99 15.25 1 97.88 269 MET A C 1
ATOM 2101 O O . MET A 1 269 ? -16.891 -2.799 15.531 1 97.88 269 MET A O 1
ATOM 2105 N N . MET A 1 270 ? -17.484 -4.395 14.109 1 98.06 270 MET A N 1
ATOM 2106 C CA . MET A 1 270 ? -17.844 -3.465 13.039 1 98.06 270 MET A CA 1
ATOM 2107 C C . MET A 1 270 ? -19.016 -2.592 13.445 1 98.06 270 MET A C 1
ATOM 2109 O O . MET A 1 270 ? -19 -1.378 13.227 1 98.06 270 MET A O 1
ATOM 2113 N N . ARG A 1 271 ? -20 -3.203 14.062 1 98.5 271 ARG A N 1
ATOM 2114 C CA . ARG A 1 271 ? -21.188 -2.467 14.516 1 98.5 271 ARG A CA 1
ATOM 2115 C C . ARG A 1 271 ? -20.797 -1.411 15.547 1 98.5 271 ARG A C 1
ATOM 2117 O O . ARG A 1 271 ? -21.297 -0.287 15.508 1 98.5 271 ARG A O 1
ATOM 2124 N N . LEU A 1 272 ? -19.953 -1.817 16.453 1 98.75 272 LEU A N 1
ATOM 2125 C CA . LEU A 1 272 ? -19.531 -0.908 17.516 1 98.75 272 LEU A CA 1
ATOM 2126 C C . LEU A 1 272 ? -18.719 0.248 16.938 1 98.75 272 LEU A C 1
ATOM 2128 O O . LEU A 1 272 ? -18.922 1.405 17.312 1 98.75 272 LEU A O 1
ATOM 2132 N N . ALA A 1 273 ? -17.781 -0.07 16.016 1 98.75 273 ALA A N 1
ATOM 2133 C CA . ALA A 1 273 ? -17.016 0.972 15.336 1 98.75 273 ALA A CA 1
ATOM 2134 C C . ALA A 1 273 ? -17.922 1.907 14.547 1 98.75 273 ALA A C 1
ATOM 2136 O O . ALA A 1 273 ? -17.734 3.125 14.555 1 98.75 273 ALA A O 1
ATOM 2137 N N . ASP A 1 274 ? -18.891 1.346 13.906 1 98.56 274 ASP A N 1
ATOM 2138 C CA . ASP A 1 274 ? -19.875 2.104 13.141 1 98.56 274 ASP A CA 1
ATOM 2139 C C . ASP A 1 274 ? -20.688 3.031 14.039 1 98.56 274 ASP A C 1
ATOM 2141 O O . ASP A 1 274 ? -20.891 4.203 13.711 1 98.56 274 ASP A O 1
ATOM 2145 N N . ALA A 1 275 ? -21.141 2.512 15.133 1 98.69 275 ALA A N 1
ATOM 2146 C CA . ALA A 1 275 ? -21.891 3.309 16.094 1 98.69 275 ALA A CA 1
ATOM 2147 C C . ALA A 1 275 ? -21.062 4.484 16.609 1 98.69 275 ALA A C 1
ATOM 2149 O O . ALA A 1 275 ? -21.547 5.613 16.672 1 98.69 275 ALA A O 1
ATOM 2150 N N . LEU A 1 276 ? -19.844 4.219 16.906 1 98.81 276 LEU A N 1
ATOM 2151 C CA . LEU A 1 276 ? -18.938 5.273 17.375 1 98.81 276 LEU A CA 1
ATOM 2152 C C . LEU A 1 276 ? -18.734 6.328 16.281 1 98.81 276 LEU A C 1
ATOM 2154 O O . LEU A 1 276 ? -18.734 7.527 16.578 1 98.81 276 LEU A O 1
ATOM 2158 N N . ALA A 1 277 ? -18.531 5.902 15.055 1 98.69 277 ALA A N 1
ATOM 2159 C CA . ALA A 1 277 ? -18.328 6.812 13.938 1 98.69 277 ALA A CA 1
ATOM 2160 C C . ALA A 1 277 ? -19.516 7.754 13.773 1 98.69 277 ALA A C 1
ATOM 2162 O O . ALA A 1 277 ? -19.344 8.961 13.578 1 98.69 277 ALA A O 1
ATOM 2163 N N . HIS A 1 278 ? -20.688 7.207 13.844 1 97.94 278 HIS A N 1
ATOM 2164 C CA . HIS A 1 278 ? -21.891 8.039 13.742 1 97.94 278 HIS A CA 1
ATOM 2165 C C . HIS A 1 278 ? -21.969 9.031 14.898 1 97.94 278 HIS A C 1
ATOM 2167 O O . HIS A 1 278 ? -22.281 10.203 14.695 1 97.94 278 HIS A O 1
ATOM 2173 N N . GLU A 1 279 ? -21.672 8.523 16.094 1 98.31 279 GLU A N 1
ATOM 2174 C CA . GLU A 1 279 ? -21.703 9.383 17.281 1 98.31 279 GLU A CA 1
ATOM 2175 C C . GLU A 1 279 ? -20.75 10.57 17.109 1 98.31 279 GLU A C 1
ATOM 2177 O O . GLU A 1 279 ? -21.078 11.688 17.5 1 98.31 279 GLU A O 1
ATOM 2182 N N . LEU A 1 280 ? -19.609 10.352 16.469 1 98.25 280 LEU A N 1
ATOM 2183 C CA . LEU A 1 280 ? -18.562 11.359 16.406 1 98.25 280 LEU A CA 1
ATOM 2184 C C . LEU A 1 280 ? -18.578 12.102 15.078 1 98.25 280 LEU A C 1
ATOM 2186 O O . LEU A 1 280 ? -17.766 12.992 14.844 1 98.25 280 LEU A O 1
ATOM 2190 N N . GLY A 1 281 ? -19.453 11.688 14.164 1 97.38 281 GLY A N 1
ATOM 2191 C CA . GLY A 1 281 ? -19.547 12.328 12.867 1 97.38 281 GLY A CA 1
ATOM 2192 C C . GLY A 1 281 ? -18.422 11.938 11.922 1 97.38 281 GLY A C 1
ATOM 2193 O O . GLY A 1 281 ? -17.953 12.758 11.141 1 97.38 281 GLY A O 1
ATOM 2194 N N . CYS A 1 282 ? -17.922 10.734 12.055 1 97.94 282 CYS A N 1
ATOM 2195 C CA . CYS A 1 282 ? -16.891 10.211 11.156 1 97.94 282 CYS A CA 1
ATOM 2196 C C . CYS A 1 282 ? -17.516 9.633 9.891 1 97.94 282 CYS A C 1
ATOM 2198 O O . CYS A 1 282 ? -18.641 9.141 9.922 1 97.94 282 CYS A O 1
ATOM 2200 N N . GLY A 1 283 ? -16.766 9.672 8.828 1 97.25 283 GLY A N 1
ATOM 2201 C CA . GLY A 1 283 ? -17.312 9.281 7.543 1 97.25 283 GLY A CA 1
ATOM 2202 C C . GLY A 1 283 ? -16.875 7.898 7.098 1 97.25 283 GLY A C 1
ATOM 2203 O O . GLY A 1 283 ? -17.359 7.391 6.078 1 97.25 283 GLY A O 1
ATOM 2204 N N . ALA A 1 284 ? -15.977 7.25 7.879 1 98.12 284 ALA A N 1
ATOM 2205 C CA . ALA A 1 284 ? -15.469 5.945 7.457 1 98.12 284 ALA A CA 1
ATOM 2206 C C . ALA A 1 284 ? -14.891 5.172 8.641 1 98.12 284 ALA A C 1
ATOM 2208 O O . ALA A 1 284 ? -14.719 5.73 9.727 1 98.12 284 ALA A O 1
ATOM 2209 N N . LEU A 1 285 ? -14.727 3.914 8.43 1 98.75 285 LEU A N 1
ATOM 2210 C CA . LEU A 1 285 ? -13.992 3.031 9.328 1 98.75 285 LEU A CA 1
ATOM 2211 C C . LEU A 1 285 ? -12.672 2.596 8.703 1 98.75 285 LEU A C 1
ATOM 2213 O O . LEU A 1 285 ? -12.562 2.484 7.48 1 98.75 285 LEU A O 1
ATOM 2217 N N . VAL A 1 286 ? -11.648 2.42 9.547 1 98.75 286 VAL A N 1
ATOM 2218 C CA . VAL A 1 286 ? -10.344 1.968 9.086 1 98.75 286 VAL A CA 1
ATOM 2219 C C . VAL A 1 286 ? -9.977 0.656 9.773 1 98.75 286 VAL A C 1
ATOM 2221 O O . VAL A 1 286 ? -10.125 0.525 10.992 1 98.75 286 VAL A O 1
ATOM 2224 N N . THR A 1 287 ? -9.547 -0.334 9.016 1 97.81 287 THR A N 1
ATOM 2225 C CA . THR A 1 287 ? -9.109 -1.603 9.586 1 97.81 287 THR A CA 1
ATOM 2226 C C . THR A 1 287 ? -7.738 -2.002 9.031 1 97.81 287 THR A C 1
ATOM 2228 O O . THR A 1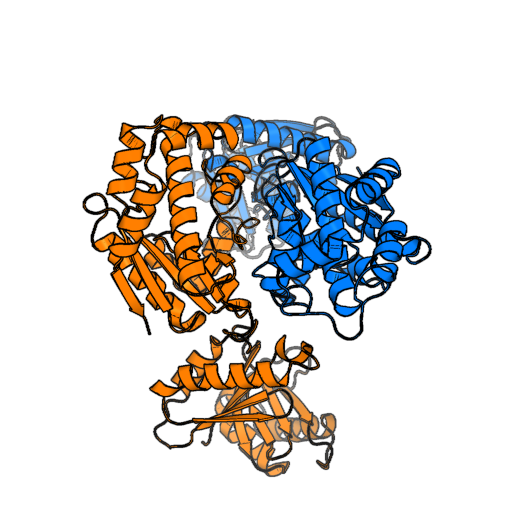 287 ? -7.336 -1.538 7.965 1 97.81 287 THR A O 1
ATOM 2231 N N . GLY A 1 288 ? -7.07 -2.838 9.797 1 96.81 288 GLY A N 1
ATOM 2232 C CA . GLY A 1 288 ? -5.785 -3.371 9.367 1 96.81 288 GLY A CA 1
ATOM 2233 C C . GLY A 1 288 ? -5.898 -4.688 8.625 1 96.81 288 GLY A C 1
ATOM 2234 O O . GLY A 1 288 ? -4.934 -5.453 8.555 1 96.81 288 GLY A O 1
ATOM 2235 N N . GLU A 1 289 ? -7.043 -4.938 8.031 1 95.12 289 GLU A N 1
ATOM 2236 C CA . GLU A 1 289 ? -7.273 -6.219 7.367 1 95.12 289 GLU A CA 1
ATOM 2237 C C . GLU A 1 289 ? -6.453 -6.332 6.086 1 95.12 289 GLU A C 1
ATOM 2239 O O . GLU A 1 289 ? -6.344 -5.367 5.328 1 95.12 289 GLU A O 1
ATOM 2244 N N . CYS A 1 290 ? -5.84 -7.488 5.945 1 92.88 290 CYS A N 1
ATOM 2245 C CA . CYS A 1 290 ? -5.078 -7.883 4.766 1 92.88 290 CYS A CA 1
ATOM 2246 C C . CYS A 1 290 ? -5.648 -9.156 4.152 1 92.88 290 CYS A C 1
ATOM 2248 O O . CYS A 1 290 ? -5.832 -10.156 4.848 1 92.88 290 CYS A O 1
ATOM 2250 N N . LEU A 1 291 ? -5.84 -9.164 2.865 1 93 291 LEU A N 1
ATOM 2251 C CA . LEU A 1 291 ? -6.523 -10.297 2.244 1 93 291 LEU A CA 1
ATOM 2252 C C . LEU A 1 291 ? -5.641 -11.539 2.266 1 93 291 LEU A C 1
ATOM 2254 O O . LEU A 1 291 ? -4.48 -11.492 1.853 1 93 291 LEU A O 1
ATOM 2258 N N . GLY A 1 292 ? -6.156 -12.633 2.746 1 84.31 292 GLY A N 1
ATOM 2259 C CA . GLY A 1 292 ? -5.539 -13.945 2.645 1 84.31 292 GLY A CA 1
ATOM 2260 C C . GLY A 1 292 ? -4.488 -14.195 3.709 1 84.31 292 GLY A C 1
ATOM 2261 O O . GLY A 1 292 ? -3.818 -15.227 3.699 1 84.31 292 GLY A O 1
ATOM 2262 N N . GLN A 1 293 ? -4.227 -13.281 4.602 1 72.38 293 GLN A N 1
ATOM 2263 C CA . GLN A 1 293 ? -3.189 -13.438 5.617 1 72.38 293 GLN A CA 1
ATOM 2264 C C . GLN A 1 293 ? -3.58 -14.492 6.645 1 72.38 293 GLN A C 1
ATOM 2266 O O . GLN A 1 293 ? -2.773 -15.359 6.992 1 72.38 293 GLN A O 1
ATOM 2271 N N . VAL A 1 294 ? -4.758 -14.32 7.121 1 69.06 294 VAL A N 1
ATOM 2272 C CA . VAL A 1 294 ? -5.25 -15.305 8.078 1 69.06 294 VAL A CA 1
ATOM 2273 C C . VAL A 1 294 ? -6.59 -15.859 7.602 1 69.06 294 VAL A C 1
ATOM 2275 O O . VAL A 1 294 ? -7.199 -15.328 6.672 1 69.06 294 VAL A O 1
ATOM 2278 N N . ALA A 1 295 ? -7.008 -16.922 8.219 1 65.5 295 ALA A N 1
ATOM 2279 C CA . ALA A 1 295 ? -8.211 -17.656 7.828 1 65.5 295 ALA A CA 1
ATOM 2280 C C . ALA A 1 295 ? -9.453 -16.766 7.941 1 65.5 295 ALA A C 1
ATOM 2282 O O . ALA A 1 295 ? -10.43 -16.969 7.215 1 65.5 295 ALA A O 1
ATOM 2283 N N . SER A 1 296 ? -9.359 -15.852 8.703 1 70.81 296 SER A N 1
ATOM 2284 C CA . SER A 1 296 ? -10.523 -15 8.961 1 70.81 296 SER A CA 1
ATOM 2285 C C . SER A 1 296 ? -10.562 -13.805 8.016 1 70.81 296 SER A C 1
ATOM 2287 O O . SER A 1 296 ? -11.492 -13.008 8.055 1 70.81 296 SER A O 1
ATOM 2289 N N . GLN A 1 297 ? -9.594 -13.766 7.113 1 83.5 297 GLN A N 1
ATOM 2290 C CA . GLN A 1 297 ? -9.555 -12.617 6.219 1 83.5 297 GLN A CA 1
ATOM 2291 C C . GLN A 1 297 ? -9.617 -13.047 4.758 1 83.5 297 GLN A C 1
ATOM 2293 O O . GLN A 1 297 ? -8.812 -12.609 3.936 1 83.5 297 GLN A O 1
ATOM 2298 N N . THR A 1 298 ? -10.516 -14.008 4.578 1 88.62 298 THR A N 1
ATOM 2299 C CA . THR A 1 298 ? -10.867 -14.336 3.201 1 88.62 298 THR A CA 1
ATOM 2300 C C . THR A 1 298 ? -11.812 -13.297 2.617 1 88.62 298 THR A C 1
ATOM 2302 O O . THR A 1 298 ? -12.383 -12.484 3.352 1 88.62 298 THR A O 1
ATOM 2305 N N . MET A 1 299 ? -11.938 -13.312 1.35 1 93.06 299 MET A N 1
ATOM 2306 C CA . MET A 1 299 ? -12.836 -12.383 0.668 1 93.06 299 MET A CA 1
ATOM 2307 C C . MET A 1 299 ? -14.266 -12.516 1.188 1 93.06 299 MET A C 1
ATOM 2309 O O . MET A 1 299 ? -14.93 -11.516 1.453 1 93.06 299 MET A O 1
ATOM 2313 N N . ALA A 1 300 ? -14.734 -13.734 1.413 1 92.94 300 ALA A N 1
ATOM 2314 C CA . ALA A 1 300 ? -16.078 -14 1.925 1 92.94 300 ALA A CA 1
ATOM 2315 C C . ALA A 1 300 ? -16.234 -13.492 3.355 1 92.94 300 ALA A C 1
ATOM 2317 O O . ALA A 1 300 ? -17.25 -12.906 3.705 1 92.94 300 ALA A O 1
ATOM 2318 N N . ALA A 1 301 ? -15.188 -13.719 4.148 1 93 301 ALA A N 1
ATOM 2319 C CA . ALA A 1 301 ? -15.227 -13.273 5.539 1 93 301 ALA A CA 1
ATOM 2320 C C . ALA A 1 301 ? -15.281 -11.75 5.629 1 93 301 ALA A C 1
ATOM 2322 O O . ALA A 1 301 ? -15.992 -11.203 6.469 1 93 301 ALA A O 1
ATOM 2323 N N . LEU A 1 302 ? -14.547 -11.086 4.754 1 94.06 302 LEU A N 1
ATOM 2324 C CA . LEU A 1 302 ? -14.562 -9.625 4.715 1 94.06 302 LEU A CA 1
ATOM 2325 C C . LEU A 1 302 ? -15.961 -9.109 4.383 1 94.06 302 LEU A C 1
ATOM 2327 O O . LEU A 1 302 ? -16.422 -8.133 4.977 1 94.06 302 LEU A O 1
ATOM 2331 N N . ALA A 1 303 ? -16.578 -9.789 3.459 1 94.69 303 ALA A N 1
ATOM 2332 C CA . ALA A 1 303 ? -17.938 -9.406 3.072 1 94.69 303 ALA A CA 1
ATOM 2333 C C . ALA A 1 303 ? -18.906 -9.539 4.25 1 94.69 303 ALA A C 1
ATOM 2335 O O . ALA A 1 303 ? -19.75 -8.672 4.461 1 94.69 303 ALA A O 1
ATOM 2336 N N . VAL A 1 304 ? -18.734 -10.578 5.004 1 95 304 VAL A N 1
ATOM 2337 C CA . VAL A 1 304 ? -19.594 -10.852 6.145 1 95 304 VAL A CA 1
ATOM 2338 C C . VAL A 1 304 ? -19.406 -9.766 7.203 1 95 304 VAL A C 1
ATOM 2340 O O . VAL A 1 304 ? -20.391 -9.234 7.738 1 95 304 VAL A O 1
ATOM 2343 N N . SER A 1 305 ? -18.188 -9.414 7.508 1 94.75 305 SER A N 1
ATOM 2344 C CA . SER A 1 305 ? -17.922 -8.391 8.516 1 94.75 305 SER A CA 1
ATOM 2345 C C . SER A 1 305 ? -18.375 -7.016 8.047 1 94.75 305 SER A C 1
ATOM 2347 O O . SER A 1 305 ? -18.969 -6.254 8.812 1 94.75 305 SER A O 1
ATOM 2349 N N . GLU A 1 306 ? -18.078 -6.699 6.82 1 94.94 306 GLU A N 1
ATOM 2350 C CA . GLU A 1 306 ? -18.406 -5.387 6.266 1 94.94 306 GLU A CA 1
ATOM 2351 C C . GLU A 1 306 ? -19.906 -5.164 6.219 1 94.94 306 GLU A C 1
ATOM 2353 O O . GLU A 1 306 ? -20.375 -4.035 6.359 1 94.94 306 GLU A O 1
ATOM 2358 N N . ASP A 1 307 ? -20.625 -6.191 6.023 1 94.88 307 ASP A N 1
ATOM 2359 C CA . ASP A 1 307 ? -22.078 -6.148 5.957 1 94.88 307 ASP A CA 1
ATOM 2360 C C . ASP A 1 307 ? -22.672 -5.543 7.227 1 94.88 307 ASP A C 1
ATOM 2362 O O . ASP A 1 307 ? -23.797 -5.043 7.215 1 94.88 307 ASP A O 1
ATOM 2366 N N . ALA A 1 308 ? -21.922 -5.559 8.289 1 96.31 308 ALA A N 1
ATOM 2367 C CA . ALA A 1 308 ? -22.406 -5.082 9.586 1 96.31 308 ALA A CA 1
ATOM 2368 C C . ALA A 1 308 ? -22.156 -3.586 9.742 1 96.31 308 ALA A C 1
ATOM 2370 O O . ALA A 1 308 ? -22.578 -2.984 10.734 1 96.31 308 ALA A O 1
ATOM 2371 N N . ALA A 1 309 ? -21.5 -2.941 8.773 1 96.19 309 ALA A N 1
ATOM 2372 C CA . ALA A 1 309 ? -21.188 -1.513 8.812 1 96.19 309 ALA A CA 1
ATOM 2373 C C . ALA A 1 309 ? -22.031 -0.749 7.785 1 96.19 309 ALA A C 1
ATOM 2375 O O . ALA A 1 309 ? -22.297 -1.258 6.699 1 96.19 309 ALA A O 1
ATOM 2376 N N . THR A 1 310 ? -22.391 0.46 8.164 1 95.25 310 THR A N 1
ATOM 2377 C CA . THR A 1 310 ? -23.141 1.309 7.246 1 95.25 310 THR A CA 1
ATOM 2378 C C . THR A 1 310 ? -22.219 2.301 6.551 1 95.25 310 THR A C 1
ATOM 2380 O O . THR A 1 310 ? -22.578 2.875 5.52 1 95.25 310 THR A O 1
ATOM 2383 N N . LEU A 1 311 ? -21.047 2.508 7.07 1 96.56 311 LEU A N 1
ATOM 2384 C CA . LEU A 1 311 ? -20.047 3.412 6.504 1 96.56 311 LEU A CA 1
ATOM 2385 C C . LEU A 1 311 ? -19.016 2.639 5.703 1 96.56 311 LEU A C 1
ATOM 2387 O O . LEU A 1 311 ? -18.828 1.437 5.906 1 96.56 311 LEU A O 1
ATOM 2391 N N . PRO A 1 312 ? -18.312 3.35 4.777 1 96.5 312 PRO A N 1
ATOM 2392 C CA . PRO A 1 312 ? -17.203 2.688 4.07 1 96.5 312 PRO A CA 1
ATOM 2393 C C . PRO A 1 312 ? -16.125 2.164 5.02 1 96.5 312 PRO A C 1
ATOM 2395 O O . PRO A 1 312 ? -15.781 2.836 5.996 1 96.5 312 PRO A O 1
ATOM 2398 N N . VAL A 1 313 ? -15.711 0.939 4.754 1 97.94 313 VAL A N 1
ATOM 2399 C CA . VAL A 1 313 ? -14.594 0.36 5.5 1 97.94 313 VAL A CA 1
ATOM 2400 C C . VAL A 1 313 ? -13.32 0.438 4.668 1 97.94 313 VAL A C 1
ATOM 2402 O O . VAL A 1 313 ? -13.172 -0.274 3.67 1 97.94 313 VAL A O 1
ATOM 2405 N N . LEU A 1 314 ? -12.43 1.292 5.082 1 98.12 314 LEU A N 1
ATOM 2406 C CA . LEU A 1 314 ? -11.164 1.482 4.383 1 98.12 314 LEU A CA 1
ATOM 2407 C C . LEU A 1 314 ? -10.109 0.5 4.887 1 98.12 314 LEU A C 1
ATOM 2409 O O . LEU A 1 314 ? -9.898 0.377 6.094 1 98.12 314 LEU A O 1
ATOM 2413 N N . ARG A 1 315 ? -9.516 -0.19 3.947 1 98.06 315 ARG A N 1
ATOM 2414 C CA . ARG A 1 315 ? -8.516 -1.212 4.238 1 98.06 315 ARG A CA 1
ATOM 2415 C C . ARG A 1 315 ? -7.211 -0.928 3.502 1 98.06 315 ARG A C 1
ATOM 2417 O O . ARG A 1 315 ? -6.895 -1.593 2.514 1 98.06 315 ARG A O 1
ATOM 2424 N N . PRO A 1 316 ? -6.375 -0.062 4.043 1 98.31 316 PRO A N 1
ATOM 2425 C CA . PRO A 1 316 ? -5.172 0.338 3.309 1 98.31 316 PRO A CA 1
ATOM 2426 C C . PRO A 1 316 ? -4.184 -0.812 3.121 1 98.31 316 PRO A C 1
ATOM 2428 O O . PRO A 1 316 ? -3.322 -0.753 2.24 1 98.31 316 PRO A O 1
ATOM 2431 N N . LEU A 1 317 ? -4.289 -1.879 3.885 1 98 317 LEU A N 1
ATOM 2432 C CA . LEU A 1 317 ? -3.328 -2.973 3.826 1 98 317 LEU A CA 1
ATOM 2433 C C . LEU A 1 317 ? -3.865 -4.125 2.982 1 98 317 LEU A C 1
ATOM 2435 O O . LEU A 1 317 ? -3.215 -5.164 2.859 1 98 317 LEU A O 1
ATOM 2439 N N . ILE A 1 318 ? -4.988 -3.973 2.346 1 97.81 318 ILE A N 1
ATOM 2440 C CA . ILE A 1 318 ? -5.746 -5.082 1.777 1 97.81 318 ILE A CA 1
ATOM 2441 C C . ILE A 1 318 ? -4.91 -5.785 0.709 1 97.81 318 ILE A C 1
ATOM 2443 O O . ILE A 1 318 ? -5.055 -6.992 0.494 1 97.81 318 ILE A O 1
ATOM 2447 N N . GLY A 1 319 ? -4.027 -5.082 0.022 1 96.94 319 GLY A N 1
ATOM 2448 C CA . GLY A 1 319 ? -3.211 -5.645 -1.044 1 96.94 319 GLY A CA 1
ATOM 2449 C C . GLY A 1 319 ? -1.748 -5.777 -0.668 1 96.94 319 GLY A C 1
ATOM 2450 O O . GLY A 1 319 ? -0.896 -5.98 -1.535 1 96.94 319 GLY A O 1
ATOM 2451 N N . MET A 1 320 ? -1.41 -5.672 0.598 1 95.56 320 MET A N 1
ATOM 2452 C CA . MET A 1 320 ? -0.019 -5.703 1.042 1 95.56 320 MET A CA 1
ATOM 2453 C C . MET A 1 320 ? 0.341 -7.07 1.608 1 95.56 320 MET A C 1
ATOM 2455 O O . MET A 1 320 ? -0.537 -7.816 2.047 1 95.56 320 MET A O 1
ATOM 2459 N N . ASP A 1 321 ? 1.587 -7.383 1.563 1 90.56 321 ASP A N 1
ATOM 2460 C CA . ASP A 1 321 ? 2.051 -8.609 2.203 1 90.56 321 ASP A CA 1
ATOM 2461 C C . ASP A 1 321 ? 2.701 -8.312 3.553 1 90.56 321 ASP A C 1
ATOM 2463 O O . ASP A 1 321 ? 2.865 -7.152 3.928 1 90.56 321 ASP A O 1
ATOM 2467 N N . LYS A 1 322 ? 3.049 -9.312 4.258 1 88.25 322 LYS A N 1
ATOM 2468 C CA . LYS A 1 322 ? 3.529 -9.195 5.633 1 88.25 322 LYS A CA 1
ATOM 2469 C C . LYS A 1 322 ? 4.844 -8.43 5.695 1 88.25 322 LYS A C 1
ATOM 2471 O O . LYS A 1 322 ? 5.07 -7.645 6.617 1 88.25 322 LYS A O 1
ATOM 2476 N N . GLU A 1 323 ? 5.734 -8.617 4.781 1 89 323 GLU A N 1
ATOM 2477 C CA . GLU A 1 323 ? 7.031 -7.949 4.781 1 89 323 GLU A CA 1
ATOM 2478 C C . GLU A 1 323 ? 6.875 -6.438 4.621 1 89 323 GLU A C 1
ATOM 2480 O O . GLU A 1 323 ? 7.566 -5.664 5.285 1 89 323 GLU A O 1
ATOM 2485 N N . GLU A 1 324 ? 6.027 -6.082 3.709 1 93.19 324 GLU A N 1
ATOM 2486 C CA . GLU A 1 324 ? 5.75 -4.664 3.5 1 93.19 324 GLU A CA 1
ATOM 2487 C C . GLU A 1 324 ? 5.207 -4.012 4.77 1 93.19 324 GLU A C 1
ATOM 2489 O O . GLU A 1 324 ? 5.625 -2.916 5.141 1 93.19 324 GLU A O 1
ATOM 2494 N N . ILE A 1 325 ? 4.336 -4.695 5.441 1 96.06 325 ILE A N 1
ATOM 2495 C CA . ILE A 1 325 ? 3.682 -4.18 6.641 1 96.06 325 ILE A CA 1
ATOM 2496 C C . ILE A 1 325 ? 4.703 -4.039 7.766 1 96.06 325 ILE A C 1
ATOM 2498 O O . ILE A 1 325 ? 4.75 -3.014 8.453 1 96.06 325 ILE A O 1
ATOM 2502 N N . VAL A 1 326 ? 5.512 -4.984 7.91 1 96.06 326 VAL A N 1
ATOM 2503 C CA . VAL A 1 326 ? 6.535 -4.977 8.953 1 96.06 326 VAL A CA 1
ATOM 2504 C C . VAL A 1 326 ? 7.508 -3.826 8.711 1 96.06 326 VAL A C 1
ATOM 2506 O O . VAL A 1 326 ? 7.918 -3.145 9.656 1 96.06 326 VAL A O 1
ATOM 2509 N N . ARG A 1 327 ? 7.84 -3.621 7.477 1 96.69 327 ARG A N 1
ATOM 2510 C CA . ARG A 1 327 ? 8.742 -2.529 7.129 1 96.69 327 ARG A CA 1
ATOM 2511 C C . ARG A 1 327 ? 8.172 -1.186 7.566 1 96.69 327 ARG A C 1
ATOM 2513 O O . ARG A 1 327 ? 8.891 -0.361 8.141 1 96.69 327 ARG A O 1
ATOM 2520 N N . ILE A 1 328 ? 6.949 -0.982 7.309 1 98 328 ILE A N 1
ATOM 2521 C CA . ILE A 1 328 ? 6.309 0.271 7.691 1 98 328 ILE A CA 1
ATOM 2522 C C . ILE A 1 328 ? 6.219 0.358 9.211 1 98 328 ILE A C 1
ATOM 2524 O O . ILE A 1 328 ? 6.484 1.41 9.797 1 98 328 ILE A O 1
ATOM 2528 N N . ALA A 1 329 ? 5.883 -0.765 9.852 1 98.56 329 ALA A N 1
ATOM 2529 C CA . ALA A 1 329 ? 5.777 -0.792 11.312 1 98.56 329 ALA A CA 1
ATOM 2530 C C . ALA A 1 329 ? 7.098 -0.401 11.961 1 98.56 329 ALA A C 1
ATOM 2532 O O . ALA A 1 329 ? 7.113 0.321 12.961 1 98.56 329 ALA A O 1
ATOM 2533 N N . ARG A 1 330 ? 8.18 -0.842 11.422 1 98.31 330 ARG A N 1
ATOM 2534 C CA . ARG A 1 330 ? 9.5 -0.487 11.93 1 98.31 330 ARG A CA 1
ATOM 2535 C C . ARG A 1 330 ? 9.797 0.991 11.695 1 98.31 330 ARG A C 1
ATOM 2537 O O . ARG A 1 330 ? 10.352 1.665 12.57 1 98.31 330 ARG A O 1
ATOM 2544 N N . HIS A 1 331 ? 9.406 1.408 10.57 1 97.69 331 HIS A N 1
ATOM 2545 C CA . HIS A 1 331 ? 9.625 2.809 10.227 1 97.69 331 HIS A CA 1
ATOM 2546 C C . HIS A 1 331 ? 8.898 3.734 11.203 1 97.69 331 HIS A C 1
ATOM 2548 O O . HIS A 1 331 ? 9.461 4.742 11.641 1 97.69 331 HIS A O 1
ATOM 2554 N N . ILE A 1 332 ? 7.73 3.365 11.594 1 98.25 332 ILE A N 1
ATOM 2555 C CA . ILE A 1 332 ? 6.941 4.285 12.414 1 98.25 332 ILE A CA 1
ATOM 2556 C C . ILE A 1 332 ? 7.137 3.959 13.891 1 98.25 332 ILE A C 1
ATOM 2558 O O . ILE A 1 332 ? 6.551 4.613 14.758 1 98.25 332 ILE A O 1
ATOM 2562 N N . GLY A 1 333 ? 7.898 2.898 14.211 1 98 333 GLY A N 1
ATOM 2563 C CA . GLY A 1 333 ? 8.328 2.629 15.57 1 98 333 GLY A CA 1
ATOM 2564 C C . GLY A 1 333 ? 7.312 1.817 16.359 1 98 333 GLY A C 1
ATOM 2565 O O . GLY A 1 333 ? 7.34 1.814 17.594 1 98 333 GLY A O 1
ATOM 2566 N N . THR A 1 334 ? 6.402 1.117 15.68 1 98.56 334 THR A N 1
ATOM 2567 C CA . THR A 1 334 ? 5.355 0.407 16.406 1 98.56 334 THR A CA 1
ATOM 2568 C C . THR A 1 334 ? 5.645 -1.091 16.438 1 98.56 334 THR A C 1
ATOM 2570 O O . THR A 1 334 ? 4.973 -1.84 17.156 1 98.56 334 THR A O 1
ATOM 2573 N N . PHE A 1 335 ? 6.664 -1.59 15.773 1 98.5 335 PHE A N 1
ATOM 2574 C CA . PHE A 1 335 ? 6.891 -3.018 15.594 1 98.5 335 PHE A CA 1
ATOM 2575 C C . PHE A 1 335 ? 7.195 -3.691 16.922 1 98.5 335 PHE A C 1
ATOM 2577 O O . PHE A 1 335 ? 6.57 -4.695 17.281 1 98.5 335 PHE A O 1
ATOM 2584 N N . ASP A 1 336 ? 8.109 -3.125 17.672 1 98.19 336 ASP A N 1
ATOM 2585 C CA . ASP A 1 336 ? 8.586 -3.754 18.906 1 98.19 336 ASP A CA 1
ATOM 2586 C C . ASP A 1 336 ? 7.453 -3.9 19.922 1 98.19 336 ASP A C 1
ATOM 2588 O O . ASP A 1 336 ? 7.324 -4.941 20.562 1 98.19 336 ASP A O 1
ATOM 2592 N N . THR A 1 337 ? 6.656 -2.896 20 1 98.25 337 THR A N 1
ATOM 2593 C CA . THR A 1 337 ? 5.512 -2.945 20.906 1 98.25 337 THR A CA 1
ATOM 2594 C C . THR A 1 337 ? 4.484 -3.969 20.422 1 98.25 337 THR A C 1
ATOM 2596 O O . THR A 1 337 ? 3.932 -4.723 21.219 1 98.25 337 THR A O 1
ATOM 2599 N N . SER A 1 338 ? 4.281 -4.062 19.141 1 97.31 338 SER A N 1
ATOM 2600 C CA . SER A 1 338 ? 3.254 -4.91 18.547 1 97.31 338 SER A CA 1
ATOM 2601 C C . SER A 1 338 ? 3.559 -6.387 18.781 1 97.31 338 SER A C 1
ATOM 2603 O O . SER A 1 338 ? 2.646 -7.219 18.812 1 97.31 338 SER A O 1
ATOM 2605 N N . ILE A 1 339 ? 4.805 -6.785 18.969 1 96 339 ILE A N 1
ATOM 2606 C CA . ILE A 1 339 ? 5.148 -8.203 19.031 1 96 339 ILE A CA 1
ATOM 2607 C C . ILE A 1 339 ? 5.203 -8.648 20.484 1 96 339 ILE A C 1
ATOM 2609 O O . ILE A 1 339 ? 5.535 -9.797 20.781 1 96 339 ILE A O 1
ATOM 2613 N N . LEU A 1 340 ? 4.949 -7.738 21.422 1 94.56 340 LEU A N 1
ATOM 2614 C CA . LEU A 1 340 ? 4.848 -8.156 22.812 1 94.56 340 LEU A CA 1
ATOM 2615 C C . LEU A 1 340 ? 3.773 -9.234 22.969 1 94.56 340 LEU A C 1
ATOM 2617 O O . LEU A 1 340 ? 2.717 -9.156 22.344 1 94.56 340 LEU A O 1
ATOM 2621 N N . PRO A 1 341 ? 4.02 -10.211 23.812 1 89.69 341 PRO A N 1
ATOM 2622 C CA . PRO A 1 341 ? 3.184 -11.414 23.875 1 89.69 341 PRO A CA 1
ATOM 2623 C C . PRO A 1 341 ? 1.963 -11.234 24.766 1 89.69 341 PRO A C 1
ATOM 2625 O O . PRO A 1 341 ? 1.797 -11.977 25.75 1 89.69 341 PRO A O 1
ATOM 2628 N N . TYR A 1 342 ? 1.148 -10.352 24.547 1 86.81 342 TYR A N 1
ATOM 2629 C CA . TYR A 1 342 ? -0.086 -10.172 25.297 1 86.81 342 TYR A CA 1
ATOM 2630 C C . TYR A 1 342 ? -1.305 -10.453 24.438 1 86.81 342 TYR A C 1
ATOM 2632 O O . TYR A 1 342 ? -1.356 -10.031 23.266 1 86.81 342 TYR A O 1
ATOM 2640 N N . GLU A 1 343 ? -2.156 -11.141 24.906 1 76.81 343 GLU A N 1
ATOM 2641 C CA . GLU A 1 343 ? -3.295 -11.656 24.156 1 76.81 343 GLU A CA 1
ATOM 2642 C C . GLU A 1 343 ? -4.211 -10.516 23.703 1 76.81 343 GLU A C 1
ATOM 2644 O O . GLU A 1 343 ? -4.445 -9.57 24.453 1 76.81 343 GLU A O 1
ATOM 2649 N N . ASP A 1 344 ? -4.715 -10.75 22.5 1 82.38 344 ASP A N 1
ATOM 2650 C CA . ASP A 1 344 ? -5.703 -9.828 21.953 1 82.38 344 ASP A CA 1
ATOM 2651 C C . ASP A 1 344 ? -7.121 -10.359 22.125 1 82.38 344 ASP A C 1
ATOM 2653 O O . ASP A 1 344 ? -7.32 -11.57 22.281 1 82.38 344 ASP A O 1
ATOM 2657 N N . CYS A 1 345 ? -8.008 -9.508 22.109 1 81.62 345 CYS A N 1
ATOM 2658 C CA . CYS A 1 345 ? -9.422 -9.828 22.266 1 81.62 345 CYS A CA 1
ATOM 2659 C C . CYS A 1 345 ? -9.867 -10.852 21.234 1 81.62 345 CYS A C 1
ATOM 2661 O O . CYS A 1 345 ? -10.703 -11.719 21.516 1 81.62 345 CYS A O 1
ATOM 2663 N N . CYS A 1 346 ? -9.312 -10.812 20.078 1 80.19 346 CYS A N 1
ATOM 2664 C CA . CYS A 1 346 ? -9.758 -11.648 18.969 1 80.19 346 CYS A CA 1
ATOM 2665 C C . CYS A 1 346 ? -9.273 -13.078 19.125 1 80.19 346 CYS A C 1
ATOM 2667 O O . CYS A 1 346 ? -9.758 -13.984 18.453 1 80.19 346 CYS A O 1
ATOM 2669 N N . THR A 1 347 ? -8.367 -13.273 19.969 1 76.56 347 THR A N 1
ATOM 2670 C CA . THR A 1 347 ? -7.828 -14.617 20.156 1 76.56 347 THR A CA 1
ATOM 2671 C C . THR A 1 347 ? -8.586 -15.359 21.25 1 76.56 347 THR A C 1
ATOM 2673 O O . THR A 1 347 ? -8.461 -16.578 21.391 1 76.56 347 THR A O 1
ATOM 2676 N N . VAL A 1 348 ? -9.414 -14.609 21.906 1 75.62 348 VAL A N 1
ATOM 2677 C CA . VAL A 1 348 ? -10.188 -15.195 23 1 75.62 348 VAL A CA 1
ATOM 2678 C C . VAL A 1 348 ? -11.289 -16.078 22.422 1 75.62 348 VAL A C 1
ATOM 2680 O O . VAL A 1 348 ? -12.062 -15.656 21.562 1 75.62 348 VAL A O 1
ATOM 2683 N N . PHE A 1 349 ? -11.367 -17.328 22.688 1 75.06 349 PHE A N 1
ATOM 2684 C CA . PHE A 1 349 ? -12.391 -18.312 22.344 1 75.06 349 PHE A CA 1
ATOM 2685 C C . PHE A 1 349 ? -12.312 -18.688 20.875 1 75.06 349 PHE A C 1
ATOM 2687 O O . PHE A 1 349 ? -13.32 -19.062 20.266 1 75.06 349 PHE A O 1
ATOM 2694 N N . THR A 1 350 ? -11.188 -18.484 20.25 1 77.75 350 THR A N 1
ATOM 2695 C CA . THR A 1 350 ? -11.039 -18.812 18.844 1 77.75 350 THR A CA 1
ATOM 2696 C C . THR A 1 350 ? -11.219 -20.297 18.609 1 77.75 350 THR A C 1
ATOM 2698 O O . THR A 1 350 ? -10.578 -21.125 19.266 1 77.75 350 THR A O 1
ATOM 2701 N N . PRO A 1 351 ? -12.117 -20.531 17.688 1 78.75 351 PRO A N 1
ATOM 2702 C CA . PRO A 1 351 ? -12.344 -21.953 17.438 1 78.75 351 PRO A CA 1
ATOM 2703 C C . PRO A 1 351 ? -11.156 -22.625 16.734 1 78.75 351 PRO A C 1
ATOM 2705 O O . PRO A 1 351 ? -10.336 -21.938 16.109 1 78.75 351 PRO A O 1
ATOM 2708 N N . ARG A 1 352 ? -11.195 -24 16.797 1 75.12 352 ARG A N 1
ATOM 2709 C CA . ARG A 1 352 ? -10.133 -24.797 16.172 1 75.12 352 ARG A CA 1
ATOM 2710 C C . ARG A 1 352 ? -10.25 -24.766 14.648 1 75.12 352 ARG A C 1
ATOM 2712 O O . ARG A 1 352 ? -9.242 -24.719 13.945 1 75.12 352 ARG A O 1
ATOM 2719 N N . HIS A 1 353 ? -11.523 -24.75 14.203 1 78.81 353 HIS A N 1
ATOM 2720 C CA . HIS A 1 353 ? -11.789 -24.75 12.766 1 78.81 353 HIS A CA 1
ATOM 2721 C C . HIS A 1 353 ? -12.773 -23.656 12.383 1 78.81 353 HIS A C 1
ATOM 2723 O O . HIS A 1 353 ? -13.977 -23.906 12.258 1 78.81 353 HIS A O 1
ATOM 2729 N N . PRO A 1 354 ? -12.219 -22.516 12.094 1 78.69 354 PRO A N 1
ATOM 2730 C CA . PRO A 1 354 ? -13.094 -21.422 11.695 1 78.69 354 PRO A CA 1
ATOM 2731 C C . PRO A 1 354 ? -13.617 -21.562 10.266 1 78.69 354 PRO A C 1
ATOM 2733 O O . PRO A 1 354 ? -12.945 -22.141 9.414 1 78.69 354 PRO A O 1
ATOM 2736 N N . LYS A 1 355 ? -14.867 -21.141 10.094 1 79.75 355 LYS A N 1
ATOM 2737 C CA . LYS A 1 355 ? -15.469 -21.141 8.766 1 79.75 355 LYS A CA 1
ATOM 2738 C C . LYS A 1 355 ? -14.75 -20.172 7.828 1 79.75 355 LYS A C 1
ATOM 2740 O O . LYS A 1 355 ? -14.648 -18.984 8.125 1 79.75 355 LYS A O 1
ATOM 2745 N N . THR A 1 356 ? -14.312 -20.703 6.676 1 76.06 356 THR A N 1
ATOM 2746 C CA . THR A 1 356 ? -13.5 -19.875 5.789 1 76.06 356 THR A CA 1
ATOM 2747 C C . THR A 1 356 ? -14.312 -19.391 4.594 1 76.06 356 THR A C 1
ATOM 2749 O O . THR A 1 356 ? -13.914 -18.469 3.896 1 76.06 356 THR A O 1
ATOM 2752 N N . LYS A 1 357 ? -15.445 -20.062 4.328 1 82.75 357 LYS A N 1
ATOM 2753 C CA . LYS A 1 357 ? -16.312 -19.641 3.225 1 82.75 357 LYS A CA 1
ATOM 2754 C C . LYS A 1 357 ? -17.734 -19.391 3.707 1 82.75 357 LYS A C 1
ATOM 2756 O O . LYS A 1 357 ? -18.656 -20.094 3.305 1 82.75 357 LYS A O 1
ATOM 2761 N N . PRO A 1 358 ? -17.828 -18.266 4.43 1 86.25 358 PRO A N 1
ATOM 2762 C CA . PRO A 1 358 ? -19.156 -17.953 4.984 1 86.25 358 PRO A CA 1
ATOM 2763 C C . PRO A 1 358 ? -20.031 -17.172 4.012 1 86.25 358 PRO A C 1
ATOM 2765 O O . PRO A 1 358 ? -19.531 -16.594 3.043 1 86.25 358 PRO A O 1
ATOM 2768 N N . HIS A 1 359 ? -21.297 -17.312 4.305 1 90.75 359 HIS A N 1
ATOM 2769 C CA . HIS A 1 359 ? -22.266 -16.516 3.576 1 90.75 359 HIS A CA 1
ATOM 2770 C C . HIS A 1 359 ? -22.953 -15.5 4.496 1 90.75 359 HIS A C 1
ATOM 2772 O O . HIS A 1 359 ? -23.266 -15.812 5.645 1 90.75 359 HIS A O 1
ATOM 2778 N N . VAL A 1 360 ? -23.141 -14.359 3.982 1 92.62 360 VAL A N 1
ATOM 2779 C CA . VAL A 1 360 ? -23.688 -13.242 4.75 1 92.62 360 VAL A CA 1
ATOM 2780 C C . VAL A 1 360 ? -25.047 -13.625 5.336 1 92.62 360 VAL A C 1
ATOM 2782 O O . VAL A 1 360 ? -25.297 -13.422 6.527 1 92.62 360 VAL A O 1
ATOM 2785 N N . GLU A 1 361 ? -25.906 -14.234 4.547 1 93.38 361 GLU A N 1
ATOM 2786 C CA . GLU A 1 361 ? -27.266 -14.562 4.969 1 93.38 361 GLU A CA 1
ATOM 2787 C C . GLU A 1 361 ? -27.266 -15.586 6.098 1 93.38 361 GLU A C 1
ATOM 2789 O O . GLU A 1 361 ? -28.078 -15.5 7.023 1 93.38 361 GLU A O 1
ATOM 2794 N N . GLU A 1 362 ? -26.391 -16.516 6.008 1 93.94 362 GLU A N 1
ATOM 2795 C CA . GLU A 1 362 ? -26.281 -17.547 7.047 1 93.94 362 GLU A CA 1
ATOM 2796 C C . GLU A 1 362 ? -25.875 -16.922 8.383 1 93.94 362 GLU A C 1
ATOM 2798 O O . GLU A 1 362 ? -26.438 -17.297 9.43 1 93.94 362 GLU A O 1
ATOM 2803 N N . VAL A 1 363 ? -24.984 -15.992 8.328 1 94.25 363 VAL A N 1
ATOM 2804 C CA . VAL A 1 363 ? -24.5 -15.359 9.547 1 94.25 363 VAL A CA 1
ATOM 2805 C C . VAL A 1 363 ? -25.578 -14.445 10.125 1 94.25 363 VAL A C 1
ATOM 2807 O O . VAL A 1 363 ? -25.766 -14.383 11.344 1 94.25 363 VAL A O 1
ATOM 2810 N N . ARG A 1 364 ? -26.328 -13.734 9.281 1 95 364 ARG A N 1
ATOM 2811 C CA . ARG A 1 364 ? -27.438 -12.906 9.719 1 95 364 ARG A CA 1
ATOM 2812 C C . ARG A 1 364 ? -28.469 -13.734 10.469 1 95 364 ARG A C 1
ATOM 2814 O O . ARG A 1 364 ? -29.016 -13.289 11.484 1 95 364 ARG A O 1
ATOM 2821 N N . GLU A 1 365 ? -28.703 -14.875 9.984 1 94.81 365 GLU A N 1
ATOM 2822 C CA . GLU A 1 365 ? -29.656 -15.773 10.625 1 94.81 365 GLU A CA 1
ATOM 2823 C C . GLU A 1 365 ? -29.172 -16.188 12.016 1 94.81 365 GLU A C 1
ATOM 2825 O O . GLU A 1 365 ? -29.953 -16.219 12.961 1 94.81 365 GLU A O 1
ATOM 2830 N N . MET A 1 366 ? -27.953 -16.469 12.086 1 94.38 366 MET A N 1
ATOM 2831 C CA . MET A 1 366 ? -27.391 -16.891 13.359 1 94.38 366 MET A CA 1
ATOM 2832 C C . MET A 1 366 ? -27.469 -15.773 14.391 1 94.38 366 MET A C 1
ATOM 2834 O O . MET A 1 366 ? -27.688 -16.031 15.578 1 94.38 366 MET A O 1
ATOM 2838 N N . GLU A 1 367 ? -27.359 -14.555 13.984 1 95.88 367 GLU A N 1
ATOM 2839 C CA . GLU A 1 367 ? -27.344 -13.398 14.883 1 95.88 367 GLU A CA 1
ATOM 2840 C C . GLU A 1 367 ? -28.734 -13.117 15.438 1 95.88 367 GLU A C 1
ATOM 2842 O O . GLU A 1 367 ? -28.875 -12.352 16.406 1 95.88 367 GLU A O 1
ATOM 2847 N N . GLN A 1 368 ? -29.75 -13.734 14.867 1 95.12 368 GLN A N 1
ATOM 2848 C CA . GLN A 1 368 ? -31.109 -13.531 15.344 1 95.12 368 GLN A CA 1
ATOM 2849 C C . GLN A 1 368 ? -31.281 -14.055 16.766 1 95.12 368 GLN A C 1
ATOM 2851 O O . GLN A 1 368 ? -32.188 -13.625 17.5 1 95.12 368 GLN A O 1
ATOM 2856 N N . ALA A 1 369 ? -30.438 -14.898 17.156 1 95.25 369 ALA A N 1
ATOM 2857 C CA . ALA A 1 369 ? -30.484 -15.477 18.484 1 95.25 369 ALA A CA 1
ATOM 2858 C C . ALA A 1 369 ? -29.922 -14.5 19.531 1 95.25 369 ALA A C 1
ATOM 2860 O O . ALA A 1 369 ? -30.078 -14.711 20.734 1 95.25 369 ALA A O 1
ATOM 2861 N N . LEU A 1 370 ? -29.375 -13.414 19.094 1 97.69 370 LEU A N 1
ATOM 2862 C CA . LEU A 1 370 ? -28.703 -12.477 19.984 1 97.69 370 LEU A CA 1
ATOM 2863 C C . LEU A 1 370 ? -29.469 -11.164 20.094 1 97.69 370 LEU A C 1
ATOM 2865 O O . LEU A 1 370 ? -30.141 -10.758 19.141 1 97.69 370 LEU A O 1
ATOM 2869 N N . ASP A 1 371 ? -29.422 -10.516 21.219 1 97.62 371 ASP A N 1
ATOM 2870 C CA . ASP A 1 371 ? -29.875 -9.141 21.375 1 97.62 371 ASP A CA 1
ATOM 2871 C C . ASP A 1 371 ? -28.812 -8.156 20.891 1 97.62 371 ASP A C 1
ATOM 2873 O O . ASP A 1 371 ? -28.219 -7.418 21.672 1 97.62 371 ASP A O 1
ATOM 2877 N N . VAL A 1 372 ? -28.703 -8.094 19.594 1 97.75 372 VAL A N 1
ATOM 2878 C CA . VAL A 1 372 ? -27.609 -7.352 18.969 1 97.75 372 VAL A CA 1
ATOM 2879 C C . VAL A 1 372 ? -27.672 -5.887 19.406 1 97.75 372 VAL A C 1
ATOM 2881 O O . VAL A 1 372 ? -26.672 -5.328 19.859 1 97.75 372 VAL A O 1
ATOM 2884 N N . ALA A 1 373 ? -28.828 -5.258 19.297 1 97.44 373 ALA A N 1
ATOM 2885 C CA . ALA A 1 373 ? -28.969 -3.842 19.625 1 97.44 373 ALA A CA 1
ATOM 2886 C C . ALA A 1 373 ? -28.641 -3.572 21.078 1 97.44 373 ALA A C 1
ATOM 2888 O O . ALA A 1 373 ? -27.922 -2.617 21.391 1 97.44 373 ALA A O 1
ATOM 2889 N N . GLY A 1 374 ? -29.125 -4.406 21.953 1 98.19 374 GLY A N 1
ATOM 2890 C CA . GLY A 1 374 ? -28.859 -4.246 23.375 1 98.19 374 GLY A CA 1
ATOM 2891 C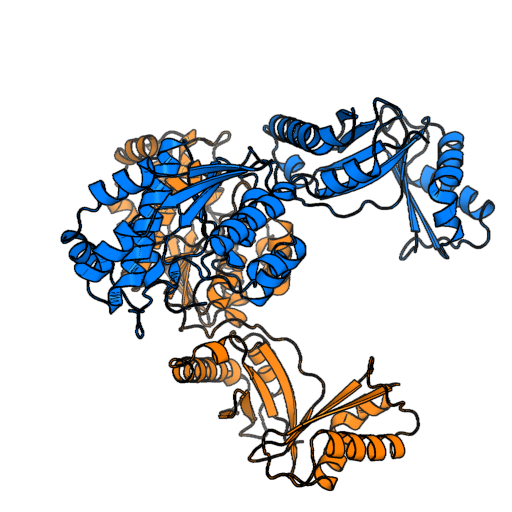 C . GLY A 1 374 ? -27.391 -4.445 23.734 1 98.19 374 GLY A C 1
ATOM 2892 O O . GLY A 1 374 ? -26.844 -3.697 24.547 1 98.19 374 GLY A O 1
ATOM 2893 N N . LEU A 1 375 ? -26.781 -5.43 23.156 1 98.31 375 LEU A N 1
ATOM 2894 C CA . LEU A 1 375 ? -25.375 -5.719 23.422 1 98.31 375 LEU A CA 1
ATOM 2895 C C . LEU A 1 375 ? -24.484 -4.562 22.953 1 98.31 375 LEU A C 1
ATOM 2897 O O . LEU A 1 375 ? -23.578 -4.152 23.672 1 98.31 375 LEU A O 1
ATOM 2901 N N . VAL A 1 376 ? -24.797 -3.99 21.797 1 98.44 376 VAL A N 1
ATOM 2902 C CA . VAL A 1 376 ? -24.031 -2.869 21.266 1 98.44 376 VAL A CA 1
ATOM 2903 C C . VAL A 1 376 ? -24.219 -1.646 22.156 1 98.44 376 VAL A C 1
ATOM 2905 O O . VAL A 1 376 ? -23.234 -0.979 22.516 1 98.44 376 VAL A O 1
ATOM 2908 N N . GLN A 1 377 ? -25.422 -1.381 22.547 1 98.25 377 GLN A N 1
ATOM 2909 C CA . GLN A 1 377 ? -25.719 -0.222 23.391 1 98.25 377 GLN A CA 1
ATOM 2910 C C . GLN A 1 377 ? -24.984 -0.302 24.719 1 98.25 377 GLN A C 1
ATOM 2912 O O . GLN A 1 377 ? -24.344 0.664 25.141 1 98.25 377 GLN A O 1
ATOM 2917 N N . ARG A 1 378 ? -25.031 -1.42 25.375 1 98.19 378 ARG A N 1
ATOM 2918 C CA . ARG A 1 378 ? -24.406 -1.584 26.672 1 98.19 378 ARG A CA 1
ATOM 2919 C C . ARG A 1 378 ? -22.891 -1.469 26.578 1 98.19 378 ARG A C 1
ATOM 2921 O O . ARG A 1 378 ? -22.25 -0.853 27.422 1 98.19 378 ARG A O 1
ATOM 2928 N N . ALA A 1 379 ? -22.328 -2.016 25.547 1 98.25 379 ALA A N 1
ATOM 2929 C CA . ALA A 1 379 ? -20.891 -1.936 25.344 1 98.25 379 ALA A CA 1
ATOM 2930 C C . ALA A 1 379 ? -20.438 -0.492 25.141 1 98.25 379 ALA A C 1
ATOM 2932 O O . ALA A 1 379 ? -19.469 -0.043 25.734 1 98.25 379 ALA A O 1
ATOM 2933 N N . MET A 1 380 ? -21.188 0.255 24.312 1 98.38 380 MET A N 1
ATOM 2934 C CA . MET A 1 380 ? -20.875 1.646 24 1 98.38 380 MET A CA 1
ATOM 2935 C C . MET A 1 380 ? -21 2.52 25.25 1 98.38 380 MET A C 1
ATOM 2937 O O . MET A 1 380 ? -20.156 3.393 25.484 1 98.38 380 MET A O 1
ATOM 2941 N N . GLU A 1 381 ? -21.969 2.277 26.047 1 98 381 GLU A N 1
ATOM 2942 C CA . GLU A 1 381 ? -22.234 3.078 27.25 1 98 381 GLU A CA 1
ATOM 2943 C C . GLU A 1 381 ? -21.156 2.859 28.297 1 98 381 GLU A C 1
ATOM 2945 O O . GLU A 1 381 ? -20.875 3.754 29.109 1 98 381 GLU A O 1
ATOM 2950 N N . ASN A 1 382 ? -20.562 1.742 28.297 1 97.81 382 ASN A N 1
ATOM 2951 C CA . ASN A 1 382 ? -19.609 1.407 29.344 1 97.81 382 ASN A CA 1
ATOM 2952 C C . ASN A 1 382 ? -18.172 1.578 28.859 1 97.81 382 ASN A C 1
ATOM 2954 O O . ASN A 1 382 ? -17.234 1.104 29.5 1 97.81 382 ASN A O 1
ATOM 2958 N N . ARG A 1 383 ? -18.016 2.26 27.75 1 98.06 383 ARG A N 1
ATOM 2959 C CA . ARG A 1 383 ? -16.672 2.402 27.203 1 98.06 383 ARG A CA 1
ATOM 2960 C C . ARG A 1 383 ? -15.828 3.359 28.047 1 98.06 383 ARG A C 1
ATOM 2962 O O . ARG A 1 383 ? -16.375 4.27 28.688 1 98.06 383 ARG A O 1
ATOM 2969 N N . ASP A 1 384 ? -14.492 3.139 28.062 1 97.75 384 ASP A N 1
ATOM 2970 C CA . ASP A 1 384 ? -13.508 4.051 28.641 1 97.75 384 ASP A CA 1
ATOM 2971 C C . ASP A 1 384 ? -12.867 4.914 27.562 1 97.75 384 ASP A C 1
ATOM 2973 O O . ASP A 1 384 ? -12.523 4.418 26.484 1 97.75 384 ASP A O 1
ATOM 2977 N N . ILE A 1 385 ? -12.766 6.176 27.812 1 98.44 385 ILE A N 1
ATOM 2978 C CA . ILE A 1 385 ? -12.211 7.102 26.844 1 98.44 385 ILE A CA 1
ATOM 2979 C C . ILE A 1 385 ? -10.859 7.625 27.328 1 98.44 385 ILE A C 1
ATOM 2981 O O . ILE A 1 385 ? -10.781 8.227 28.406 1 98.44 385 ILE A O 1
ATOM 2985 N N . VAL A 1 386 ? -9.781 7.383 26.578 1 98.31 386 VAL A N 1
ATOM 2986 C CA . VAL A 1 386 ? -8.43 7.805 26.938 1 98.31 386 VAL A CA 1
ATOM 2987 C C . VAL A 1 386 ? -7.906 8.781 25.891 1 98.31 386 VAL A C 1
ATOM 2989 O O . VAL A 1 386 ? -7.801 8.438 24.703 1 98.31 386 VAL A O 1
ATOM 2992 N N . LYS A 1 387 ? -7.551 9.938 26.266 1 97.94 387 LYS A N 1
ATOM 2993 C CA . LYS A 1 387 ? -6.969 10.938 25.375 1 97.94 387 LYS A CA 1
ATOM 2994 C C . LYS A 1 387 ? -5.445 10.867 25.391 1 97.94 387 LYS A C 1
ATOM 2996 O O . LYS A 1 387 ? -4.828 10.891 26.453 1 97.94 387 LYS A O 1
ATOM 3001 N N . ILE A 1 388 ? -4.895 10.719 24.25 1 95.44 388 ILE A N 1
ATOM 3002 C CA . ILE A 1 388 ? -3.449 10.617 24.094 1 95.44 388 ILE A CA 1
ATOM 3003 C C . ILE A 1 388 ? -2.926 11.805 23.297 1 95.44 388 ILE A C 1
ATOM 3005 O O . ILE A 1 388 ? -3.395 12.07 22.188 1 95.44 388 ILE A O 1
ATOM 3009 N N . LYS A 1 389 ? -1.943 12.562 23.906 1 87.12 389 LYS A N 1
ATOM 3010 C CA . LYS A 1 389 ? -1.389 13.75 23.266 1 87.12 389 LYS A CA 1
ATOM 3011 C C . LYS A 1 389 ? 0.128 13.641 23.125 1 87.12 389 LYS A C 1
ATOM 3013 O O . LYS A 1 389 ? 0.784 12.977 23.938 1 87.12 389 LYS A O 1
ATOM 3018 N N . MET B 1 1 ? 24.844 -28.094 -19.453 1 65.12 1 MET B N 1
ATOM 3019 C CA . MET B 1 1 ? 24.609 -28.328 -18.031 1 65.12 1 MET B CA 1
ATOM 3020 C C . MET B 1 1 ? 23.109 -28.359 -17.734 1 65.12 1 MET B C 1
ATOM 3022 O O . MET B 1 1 ? 22.344 -27.625 -18.344 1 65.12 1 MET B O 1
ATOM 3026 N N . ASN B 1 2 ? 22.703 -29.453 -16.938 1 86.38 2 ASN B N 1
ATOM 3027 C CA . ASN B 1 2 ? 21.297 -29.703 -16.609 1 86.38 2 ASN B CA 1
ATOM 3028 C C . ASN B 1 2 ? 20.812 -28.75 -15.523 1 86.38 2 ASN B C 1
ATOM 3030 O O . ASN B 1 2 ? 20.609 -29.172 -14.383 1 86.38 2 ASN B O 1
ATOM 3034 N N . GLU B 1 3 ? 20.594 -27.484 -15.945 1 94.38 3 GLU B N 1
ATOM 3035 C CA . GLU B 1 3 ? 20.156 -26.469 -15 1 94.38 3 GLU B CA 1
ATOM 3036 C C . GLU B 1 3 ? 18.656 -26.594 -14.711 1 94.38 3 GLU B C 1
ATOM 3038 O O . GLU B 1 3 ? 17.891 -27 -15.586 1 94.38 3 GLU B O 1
ATOM 3043 N N . ILE B 1 4 ? 18.375 -26.344 -13.469 1 96.81 4 ILE B N 1
ATOM 3044 C CA . ILE B 1 4 ? 16.969 -26.312 -13.07 1 96.81 4 ILE B CA 1
ATOM 3045 C C . ILE B 1 4 ? 16.656 -25.016 -12.352 1 96.81 4 ILE B C 1
ATOM 3047 O O . ILE B 1 4 ? 17.562 -24.25 -12.023 1 96.81 4 ILE B O 1
ATOM 3051 N N . ILE B 1 5 ? 15.398 -24.719 -12.172 1 98.12 5 ILE B N 1
ATOM 3052 C CA . ILE B 1 5 ? 14.945 -23.547 -11.43 1 98.12 5 ILE B CA 1
ATOM 3053 C C . ILE B 1 5 ? 14.398 -23.969 -10.07 1 98.12 5 IL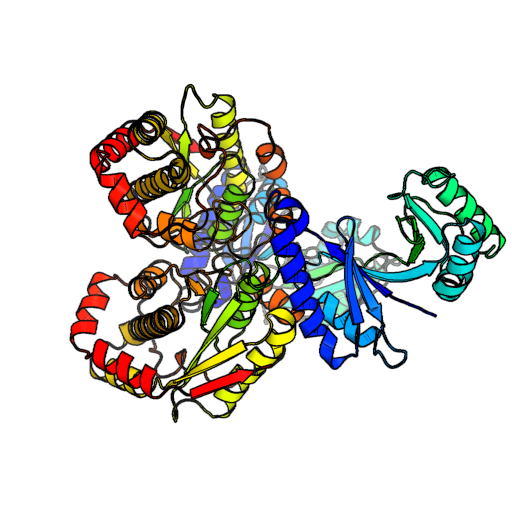E B C 1
ATOM 3055 O O . ILE B 1 5 ? 13.562 -24.875 -9.984 1 98.12 5 ILE B O 1
ATOM 3059 N N . LEU B 1 6 ? 14.938 -23.406 -9.055 1 97.56 6 LEU B N 1
ATOM 3060 C CA . LEU B 1 6 ? 14.414 -23.594 -7.703 1 97.56 6 LEU B CA 1
ATOM 3061 C C . LEU B 1 6 ? 13.555 -22.406 -7.285 1 97.56 6 LEU B C 1
ATOM 3063 O O . LEU B 1 6 ? 14.047 -21.281 -7.227 1 97.56 6 LEU B O 1
ATOM 3067 N N . CYS B 1 7 ? 12.266 -22.609 -7 1 98 7 CYS B N 1
ATOM 3068 C CA . CYS B 1 7 ? 11.336 -21.578 -6.539 1 98 7 CYS B CA 1
ATOM 3069 C C . CYS B 1 7 ? 11.039 -21.75 -5.055 1 98 7 CYS B C 1
ATOM 3071 O O . CYS B 1 7 ? 10.383 -22.703 -4.652 1 98 7 CYS B O 1
ATOM 3073 N N . LYS B 1 8 ? 11.508 -20.797 -4.324 1 95.88 8 LYS B N 1
ATOM 3074 C CA . LYS B 1 8 ? 11.281 -20.844 -2.881 1 95.88 8 LYS B CA 1
ATOM 3075 C C . LYS B 1 8 ? 9.93 -20.234 -2.512 1 95.88 8 LYS B C 1
ATOM 3077 O O . LYS B 1 8 ? 9.523 -19.219 -3.086 1 95.88 8 LYS B O 1
ATOM 3082 N N . LEU B 1 9 ? 9.336 -20.859 -1.548 1 93.81 9 LEU B N 1
ATOM 3083 C CA . LEU B 1 9 ? 7.996 -20.453 -1.142 1 93.81 9 LEU B CA 1
ATOM 3084 C C . LEU B 1 9 ? 8.062 -19.484 0.039 1 93.81 9 LEU B C 1
ATOM 3086 O O . LEU B 1 9 ? 8.898 -19.641 0.93 1 93.81 9 LEU B O 1
ATOM 3090 N N . GLY B 1 10 ? 7.164 -18.453 0.003 1 87.62 10 GLY B N 1
ATOM 3091 C CA . GLY B 1 10 ? 7.09 -17.484 1.084 1 87.62 10 GLY B CA 1
ATOM 3092 C C . GLY B 1 10 ? 5.914 -17.719 2.016 1 87.62 10 GLY B C 1
ATOM 3093 O O . GLY B 1 10 ? 5.906 -18.672 2.781 1 87.62 10 GLY B O 1
ATOM 3094 N N . GLU B 1 11 ? 4.863 -16.953 1.922 1 85.06 11 GLU B N 1
ATOM 3095 C CA . GLU B 1 11 ? 3.674 -16.984 2.771 1 85.06 11 GLU B CA 1
ATOM 3096 C C . GLU B 1 11 ? 2.941 -18.312 2.658 1 85.06 11 GLU B C 1
ATOM 3098 O O . GLU B 1 11 ? 2.184 -18.688 3.555 1 85.06 11 GLU B O 1
ATOM 3103 N N . VAL B 1 12 ? 3.174 -18.969 1.634 1 84.88 12 VAL B N 1
ATOM 3104 C CA . VAL B 1 12 ? 2.496 -20.234 1.345 1 84.88 12 VAL B CA 1
ATOM 3105 C C . VAL B 1 12 ? 2.814 -21.25 2.436 1 84.88 12 VAL B C 1
ATOM 3107 O O . VAL B 1 12 ? 1.952 -22.047 2.822 1 84.88 12 VAL B O 1
ATOM 3110 N N . VAL B 1 13 ? 3.998 -21.188 2.973 1 80.69 13 VAL B N 1
ATOM 3111 C CA . VAL B 1 13 ? 4.461 -22.188 3.934 1 80.69 13 VAL B CA 1
ATOM 3112 C C . VAL B 1 13 ? 3.74 -22 5.266 1 80.69 13 VAL B C 1
ATOM 3114 O O . VAL B 1 13 ? 3.715 -22.906 6.102 1 80.69 13 VAL B O 1
ATOM 3117 N N . LEU B 1 14 ? 3.076 -20.797 5.441 1 74.69 14 LEU B N 1
ATOM 3118 C CA . LEU B 1 14 ? 2.43 -20.438 6.703 1 74.69 14 LEU B CA 1
ATOM 3119 C C . LEU B 1 14 ? 0.972 -20.891 6.711 1 74.69 14 LEU B C 1
ATOM 3121 O O . LEU B 1 14 ? 0.268 -20.719 7.707 1 74.69 14 LEU B O 1
ATOM 3125 N N . LYS B 1 15 ? 0.49 -21.578 5.715 1 76.5 15 LYS B N 1
ATOM 3126 C CA . LYS B 1 15 ? -0.938 -21.844 5.562 1 76.5 15 LYS B CA 1
ATOM 3127 C C . LYS B 1 15 ? -1.315 -23.188 6.188 1 76.5 15 LYS B C 1
ATOM 3129 O O . LYS B 1 15 ? -2.434 -23.672 6 1 76.5 15 LYS B O 1
ATOM 3134 N N . GLY B 1 16 ? -0.534 -23.719 7 1 75.5 16 GLY B N 1
ATOM 3135 C CA . GLY B 1 16 ? -0.849 -24.891 7.797 1 75.5 16 GLY B CA 1
ATOM 3136 C C . GLY B 1 16 ? -1.496 -26 6.992 1 75.5 16 GLY B C 1
ATOM 3137 O O . GLY B 1 16 ? -0.922 -26.484 6.016 1 75.5 16 GLY B O 1
ATOM 3138 N N . LEU B 1 17 ? -2.877 -26.156 7.254 1 74.69 17 LEU B N 1
ATOM 3139 C CA . LEU B 1 17 ? -3.633 -27.266 6.688 1 74.69 17 LEU B CA 1
ATOM 3140 C C . LEU B 1 17 ? -3.91 -27.047 5.207 1 74.69 17 LEU B C 1
ATOM 3142 O O . LEU B 1 17 ? -4.086 -28 4.449 1 74.69 17 LEU B O 1
ATOM 3146 N N . ASN B 1 18 ? -3.875 -25.875 4.789 1 84.06 18 ASN B N 1
ATOM 3147 C CA . ASN B 1 18 ? -4.207 -25.562 3.4 1 84.06 18 ASN B CA 1
ATOM 3148 C C . ASN B 1 18 ? -2.951 -25.438 2.541 1 84.06 18 ASN B C 1
ATOM 3150 O O . ASN B 1 18 ? -3.039 -25.141 1.346 1 84.06 18 ASN B O 1
ATOM 3154 N N . ARG B 1 19 ? -1.864 -25.75 3.064 1 88.5 19 ARG B N 1
ATOM 3155 C CA . ARG B 1 19 ? -0.587 -25.562 2.385 1 88.5 19 ARG B CA 1
ATOM 3156 C C . ARG B 1 19 ? -0.54 -26.344 1.079 1 88.5 19 ARG B C 1
ATOM 3158 O O . ARG B 1 19 ? -0.082 -25.828 0.056 1 88.5 19 ARG B O 1
ATOM 3165 N N . ARG B 1 20 ? -1.018 -27.547 1.099 1 91.25 20 ARG B N 1
ATOM 3166 C CA . ARG B 1 20 ? -0.975 -28.422 -0.078 1 91.25 20 ARG B CA 1
ATOM 3167 C C . ARG B 1 20 ? -1.77 -27.812 -1.23 1 91.25 20 ARG B C 1
ATOM 3169 O O . ARG B 1 20 ? -1.313 -27.812 -2.375 1 91.25 20 ARG B O 1
ATOM 3176 N N . SER B 1 21 ? -2.922 -27.281 -0.915 1 92.88 21 SER B N 1
ATOM 3177 C CA . SER B 1 21 ? -3.756 -26.656 -1.938 1 92.88 21 SER B CA 1
ATOM 3178 C C . SER B 1 21 ? -3.064 -25.453 -2.549 1 92.88 21 SER B C 1
ATOM 3180 O O . SER B 1 21 ? -3.146 -25.219 -3.758 1 92.88 21 SER B O 1
ATOM 3182 N N . PHE B 1 22 ? -2.408 -24.703 -1.724 1 93.69 22 PHE B N 1
ATOM 3183 C CA . PHE B 1 22 ? -1.675 -23.531 -2.193 1 93.69 22 PHE B CA 1
ATOM 3184 C C . PHE B 1 22 ? -0.512 -23.938 -3.086 1 93.69 22 PHE B C 1
ATOM 3186 O O . PHE B 1 22 ? -0.285 -23.344 -4.137 1 93.69 22 PHE B O 1
ATOM 3193 N N . GLU B 1 23 ? 0.16 -24.969 -2.715 1 95.44 23 GLU B N 1
ATOM 3194 C CA . GLU B 1 23 ? 1.285 -25.469 -3.502 1 95.44 23 GLU B CA 1
ATOM 3195 C C . GLU B 1 23 ? 0.822 -26 -4.855 1 95.44 23 GLU B C 1
ATOM 3197 O O . GLU B 1 23 ? 1.456 -25.734 -5.879 1 95.44 23 GLU B O 1
ATOM 3202 N N . MET B 1 24 ? -0.257 -26.719 -4.828 1 96.31 24 MET B N 1
ATOM 3203 C CA . MET B 1 24 ? -0.8 -27.281 -6.07 1 96.31 24 MET B CA 1
ATOM 3204 C C . MET B 1 24 ? -1.195 -26.156 -7.031 1 96.31 24 MET B C 1
ATOM 3206 O O . MET B 1 24 ? -0.902 -26.234 -8.227 1 96.31 24 MET B O 1
ATOM 3210 N N . LYS B 1 25 ? -1.833 -25.172 -6.484 1 96.5 25 LYS B N 1
ATOM 3211 C CA . LYS B 1 25 ? -2.225 -24.047 -7.312 1 96.5 25 LYS B CA 1
ATOM 3212 C C . LYS B 1 25 ? -1.001 -23.312 -7.855 1 96.5 25 LYS B C 1
ATOM 3214 O O . LYS B 1 25 ? -0.987 -22.891 -9.016 1 96.5 25 LYS B O 1
ATOM 3219 N N . LEU B 1 26 ? -0.027 -23.156 -7.02 1 97.19 26 LEU B N 1
ATOM 3220 C CA . LEU B 1 26 ? 1.204 -22.5 -7.441 1 97.19 26 LEU B CA 1
ATOM 3221 C C . LEU B 1 26 ? 1.869 -23.266 -8.578 1 97.19 26 LEU B C 1
ATOM 3223 O O . LEU B 1 26 ? 2.285 -22.672 -9.57 1 97.19 26 LEU B O 1
ATOM 3227 N N . MET B 1 27 ? 1.911 -24.562 -8.453 1 98.06 27 MET B N 1
ATOM 3228 C CA . MET B 1 27 ? 2.49 -25.391 -9.508 1 98.06 27 MET B CA 1
ATOM 3229 C C . MET B 1 27 ? 1.693 -25.266 -10.805 1 98.06 27 MET B C 1
ATOM 3231 O O . MET B 1 27 ? 2.271 -25.203 -11.891 1 98.06 27 MET B O 1
ATOM 3235 N N . SER B 1 28 ? 0.416 -25.219 -10.648 1 97.94 28 SER B N 1
ATOM 3236 C CA . SER B 1 28 ? -0.434 -25.047 -11.82 1 97.94 28 SER B CA 1
ATOM 3237 C C . SER B 1 28 ? -0.151 -23.703 -12.516 1 97.94 28 SER B C 1
ATOM 3239 O O . SER B 1 28 ? -0.072 -23.641 -13.742 1 97.94 28 SER B O 1
ATOM 3241 N N . ASN B 1 29 ? -0.014 -22.656 -11.727 1 98 29 ASN B N 1
ATOM 3242 C CA . ASN B 1 29 ? 0.297 -21.344 -12.281 1 98 29 ASN B CA 1
ATOM 3243 C C . ASN B 1 29 ? 1.65 -21.344 -12.984 1 98 29 ASN B C 1
ATOM 3245 O O . ASN B 1 29 ? 1.788 -20.766 -14.07 1 98 29 ASN B O 1
ATOM 3249 N N . ILE B 1 30 ? 2.637 -21.984 -12.391 1 98.31 30 ILE B N 1
ATOM 3250 C CA . ILE B 1 30 ? 3.975 -22.062 -12.961 1 98.31 30 ILE B CA 1
ATOM 3251 C C . ILE B 1 30 ? 3.922 -22.828 -14.289 1 98.31 30 ILE B C 1
ATOM 3253 O O . ILE B 1 30 ? 4.523 -22.406 -15.273 1 98.31 30 ILE B O 1
ATOM 3257 N N . ARG B 1 31 ? 3.188 -23.922 -14.273 1 98 31 ARG B N 1
ATOM 3258 C CA . ARG B 1 31 ? 3.057 -24.719 -15.492 1 98 31 ARG B CA 1
ATOM 3259 C C . ARG B 1 31 ? 2.484 -23.891 -16.641 1 98 31 ARG B C 1
ATOM 3261 O O . ARG B 1 31 ? 2.998 -23.938 -17.75 1 98 31 ARG B O 1
ATOM 3268 N N . ARG B 1 32 ? 1.507 -23.188 -16.359 1 96.5 32 ARG B N 1
ATOM 3269 C CA . ARG B 1 32 ? 0.874 -22.344 -17.375 1 96.5 32 ARG B CA 1
ATOM 3270 C C . ARG B 1 32 ? 1.834 -21.281 -17.875 1 96.5 32 ARG B C 1
ATOM 3272 O O . ARG B 1 32 ? 1.933 -21.031 -19.078 1 96.5 32 ARG B O 1
ATOM 3279 N N . ARG B 1 33 ? 2.545 -20.672 -16.984 1 96.81 33 ARG B N 1
ATOM 3280 C CA . ARG B 1 33 ? 3.402 -19.531 -17.312 1 96.81 33 ARG B CA 1
ATOM 3281 C C . ARG B 1 33 ? 4.648 -19.984 -18.062 1 96.81 33 ARG B C 1
ATOM 3283 O O . ARG B 1 33 ? 5.191 -19.234 -18.875 1 96.81 33 ARG B O 1
ATOM 3290 N N . THR B 1 34 ? 5.07 -21.188 -17.844 1 97.44 34 THR B N 1
ATOM 3291 C CA . THR B 1 34 ? 6.32 -21.656 -18.438 1 97.44 34 THR B CA 1
ATOM 3292 C C . THR B 1 34 ? 6.051 -22.453 -19.703 1 97.44 34 THR B C 1
ATOM 3294 O O . THR B 1 34 ? 6.98 -22.812 -20.438 1 97.44 34 THR B O 1
ATOM 3297 N N . ALA B 1 35 ? 4.812 -22.672 -20.047 1 95.94 35 ALA B N 1
ATOM 3298 C CA . ALA B 1 35 ? 4.426 -23.547 -21.141 1 95.94 35 ALA B CA 1
ATOM 3299 C C . ALA B 1 35 ? 5.02 -23.062 -22.469 1 95.94 35 ALA B C 1
ATOM 3301 O O . ALA B 1 35 ? 5.414 -23.875 -23.312 1 95.94 35 ALA B O 1
ATOM 3302 N N . ARG B 1 36 ? 5.117 -21.812 -22.703 1 95.06 36 ARG B N 1
ATOM 3303 C CA . ARG B 1 36 ? 5.582 -21.266 -23.984 1 95.06 36 ARG B CA 1
ATOM 3304 C C . ARG B 1 36 ? 7.094 -21.391 -24.109 1 95.06 36 ARG B C 1
ATOM 3306 O O . ARG B 1 36 ? 7.645 -21.219 -25.203 1 95.06 36 ARG B O 1
ATOM 3313 N N . PHE B 1 37 ? 7.727 -21.797 -23.031 1 97.31 37 PHE B N 1
ATOM 3314 C CA . PHE B 1 37 ? 9.188 -21.844 -23.047 1 97.31 37 PHE B CA 1
ATOM 3315 C C . PHE B 1 37 ? 9.672 -23.281 -23.141 1 97.31 37 PHE B C 1
ATOM 3317 O O . PHE B 1 37 ? 10.875 -23.547 -23.078 1 97.31 37 PHE B O 1
ATOM 3324 N N . GLY B 1 38 ? 8.766 -24.297 -23.203 1 96.25 38 GLY B N 1
ATOM 3325 C CA . GLY B 1 38 ? 9.117 -25.703 -23.312 1 96.25 38 GLY B CA 1
ATOM 3326 C C . GLY B 1 38 ? 8.375 -26.578 -22.328 1 96.25 38 GLY B C 1
ATOM 3327 O O . GLY B 1 38 ? 7.434 -26.141 -21.672 1 96.25 38 GLY B O 1
ATOM 3328 N N . LYS B 1 39 ? 8.82 -27.797 -22.344 1 96.38 39 LYS B N 1
ATOM 3329 C CA . LYS B 1 39 ? 8.242 -28.781 -21.422 1 96.38 39 LYS B CA 1
ATOM 3330 C C . LYS B 1 39 ? 9.086 -28.906 -20.156 1 96.38 39 LYS B C 1
ATOM 3332 O O . LYS B 1 39 ? 10.281 -29.188 -20.219 1 96.38 39 LYS B O 1
ATOM 3337 N N . PHE B 1 40 ? 8.43 -28.672 -19.062 1 97.5 40 PHE B N 1
ATOM 3338 C CA . PHE B 1 40 ? 9.133 -28.719 -17.781 1 97.5 40 PHE B CA 1
ATOM 3339 C C . PHE B 1 40 ? 8.461 -29.703 -16.828 1 97.5 40 PHE B C 1
ATOM 3341 O O . PHE B 1 40 ? 7.234 -29.844 -16.828 1 97.5 40 PHE B O 1
ATOM 3348 N N . ARG B 1 41 ? 9.266 -30.484 -16.094 1 96.88 41 ARG B N 1
ATOM 3349 C CA . ARG B 1 41 ? 8.789 -31.234 -14.93 1 96.88 41 ARG B CA 1
ATOM 3350 C C . ARG B 1 41 ? 8.727 -30.344 -13.688 1 96.88 41 ARG B C 1
ATOM 3352 O O . ARG B 1 41 ? 9.75 -29.797 -13.258 1 96.88 41 ARG B O 1
ATOM 3359 N N . ILE B 1 42 ? 7.551 -30.172 -13.156 1 97.75 42 ILE B N 1
ATOM 3360 C CA . ILE B 1 42 ? 7.332 -29.266 -12.023 1 97.75 42 ILE B CA 1
ATOM 3361 C C . ILE B 1 42 ? 6.82 -30.062 -10.828 1 97.75 42 ILE B C 1
ATOM 3363 O O . ILE B 1 42 ? 5.801 -30.75 -10.914 1 97.75 42 ILE B O 1
ATOM 3367 N N . TYR B 1 43 ? 7.527 -30.016 -9.75 1 95.81 43 TYR B N 1
ATOM 3368 C CA . TYR B 1 43 ? 7.125 -30.734 -8.555 1 95.81 43 TYR B CA 1
ATOM 3369 C C . TYR B 1 43 ? 7.586 -30.016 -7.297 1 95.81 43 TYR B C 1
ATOM 3371 O O . TYR B 1 43 ? 8.445 -29.125 -7.363 1 95.81 43 TYR B O 1
ATOM 3379 N N . SER B 1 44 ? 6.918 -30.297 -6.199 1 94.12 44 SER B N 1
ATOM 3380 C CA . SER B 1 44 ? 7.191 -29.641 -4.926 1 94.12 44 SER B CA 1
ATOM 3381 C C . SER B 1 44 ? 7.805 -30.609 -3.926 1 94.12 44 SER B C 1
ATOM 3383 O O . SER B 1 44 ? 7.348 -31.75 -3.799 1 94.12 44 SER B O 1
ATOM 3385 N N . LYS B 1 45 ? 8.914 -30.203 -3.285 1 90.12 45 LYS B N 1
ATOM 3386 C CA . LYS B 1 45 ? 9.555 -30.953 -2.201 1 90.12 45 LYS B CA 1
ATOM 3387 C C . LYS B 1 45 ? 10.18 -30 -1.18 1 90.12 45 LYS B C 1
ATOM 3389 O O . LYS B 1 45 ? 10.875 -29.047 -1.547 1 90.12 45 LYS B O 1
ATOM 3394 N N . GLN B 1 46 ? 9.883 -30.25 0.116 1 86.62 46 GLN B N 1
ATOM 3395 C CA . GLN B 1 46 ? 10.5 -29.531 1.219 1 86.62 46 GLN B CA 1
ATOM 3396 C C . GLN B 1 46 ? 10.359 -28.016 1.026 1 86.62 46 GLN B C 1
ATOM 3398 O O . GLN B 1 46 ? 11.352 -27.281 1.085 1 86.62 46 GLN B O 1
ATOM 3403 N N . SER B 1 47 ? 9.32 -27.484 0.69 1 87.94 47 SER B N 1
ATOM 3404 C CA . SER B 1 47 ? 8.945 -26.078 0.615 1 87.94 47 SER B CA 1
ATOM 3405 C C . SER B 1 47 ? 9.625 -25.375 -0.561 1 87.94 47 SER B C 1
ATOM 3407 O O . SER B 1 47 ? 9.992 -24.203 -0.472 1 87.94 47 SER B O 1
ATOM 3409 N N . THR B 1 48 ? 9.945 -26.188 -1.549 1 94 48 THR B N 1
ATOM 3410 C CA . THR B 1 48 ? 10.539 -25.672 -2.781 1 94 48 THR B CA 1
ATOM 3411 C C . THR B 1 48 ? 9.883 -26.312 -4 1 94 48 THR B C 1
ATOM 3413 O O . THR B 1 48 ? 9.602 -27.516 -4.004 1 94 48 THR B O 1
ATOM 3416 N N . ILE B 1 49 ? 9.625 -25.484 -4.938 1 97 49 ILE B N 1
ATOM 3417 C CA . ILE B 1 49 ? 9.125 -26 -6.207 1 97 49 ILE B CA 1
ATOM 3418 C C . ILE B 1 49 ? 10.266 -26.078 -7.219 1 97 49 ILE B C 1
ATOM 3420 O O . ILE B 1 49 ? 11.016 -25.125 -7.395 1 97 49 ILE B O 1
ATOM 3424 N N . TYR B 1 50 ? 10.352 -27.234 -7.816 1 96.94 50 TYR B N 1
ATOM 3425 C CA . TYR B 1 50 ? 11.391 -27.5 -8.805 1 96.94 50 TYR B CA 1
ATOM 3426 C C . TYR B 1 50 ? 10.828 -27.406 -10.219 1 96.94 50 TYR B C 1
ATOM 3428 O O . TYR B 1 50 ? 9.773 -27.969 -10.523 1 96.94 50 TYR B O 1
ATOM 3436 N N . VAL B 1 51 ? 11.477 -26.656 -11.047 1 98.12 51 VAL B N 1
ATOM 3437 C CA . VAL B 1 51 ? 11.156 -26.547 -12.469 1 98.12 51 VAL B CA 1
ATOM 3438 C C . VAL B 1 51 ? 12.312 -27.094 -13.305 1 98.12 51 VAL B C 1
ATOM 3440 O O . VAL B 1 51 ? 13.305 -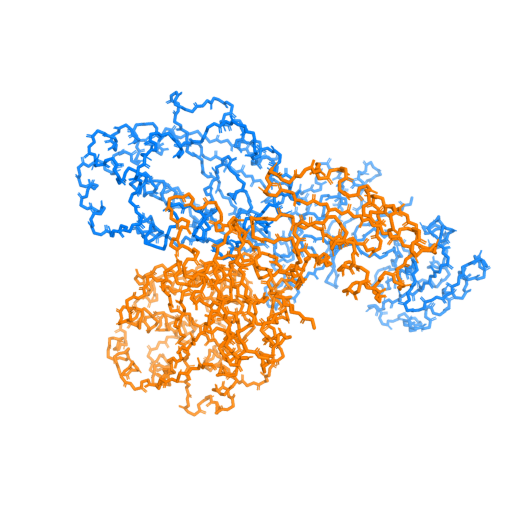26.391 -13.531 1 98.12 51 VAL B O 1
ATOM 3443 N N . GLU B 1 52 ? 12.141 -28.297 -13.805 1 96.56 52 GLU B N 1
ATOM 3444 C CA . GLU B 1 52 ? 13.203 -29.016 -14.5 1 96.56 52 GLU B CA 1
ATOM 3445 C C . GLU B 1 52 ? 12.891 -29.188 -15.984 1 96.56 52 GLU B C 1
ATOM 3447 O O . GLU B 1 52 ? 11.828 -29.688 -16.344 1 96.56 52 GLU B O 1
ATOM 3452 N N . PRO B 1 53 ? 13.875 -28.781 -16.828 1 96.56 53 PRO B N 1
ATOM 3453 C CA . PRO B 1 53 ? 13.641 -29.031 -18.25 1 96.56 53 PRO B CA 1
ATOM 3454 C C . PRO B 1 53 ? 13.445 -30.516 -18.562 1 96.56 53 PRO B C 1
ATOM 3456 O O . PRO B 1 53 ? 14.25 -31.344 -18.141 1 96.56 53 PRO B O 1
ATOM 3459 N N . ALA B 1 54 ? 12.398 -30.812 -19.266 1 94.38 54 ALA B N 1
ATOM 3460 C CA . ALA B 1 54 ? 12.117 -32.188 -19.656 1 94.38 54 ALA B CA 1
ATOM 3461 C C . ALA B 1 54 ? 12.695 -32.5 -21.031 1 94.38 54 ALA B C 1
ATOM 3463 O O . ALA B 1 54 ? 12.75 -33.656 -21.438 1 94.38 54 ALA B O 1
ATOM 3464 N N . GLU B 1 55 ? 13.031 -31.469 -21.766 1 92.19 55 GLU B N 1
ATOM 3465 C CA . GLU B 1 55 ? 13.648 -31.594 -23.078 1 92.19 55 GLU B CA 1
ATOM 3466 C C . GLU B 1 55 ? 14.805 -30.609 -23.25 1 92.19 55 GLU B C 1
ATOM 3468 O O . GLU B 1 55 ? 14.898 -29.625 -22.516 1 92.19 55 GLU B O 1
ATOM 3473 N N . GLU B 1 56 ? 15.625 -30.938 -24.172 1 88.06 56 GLU B N 1
ATOM 3474 C CA . GLU B 1 56 ? 16.828 -30.125 -24.391 1 88.06 56 GLU B CA 1
ATOM 3475 C C . GLU B 1 56 ? 16.469 -28.781 -25.016 1 88.06 56 GLU B C 1
ATOM 3477 O O . GLU B 1 56 ? 17.203 -27.812 -24.875 1 88.06 56 GLU B O 1
ATOM 3482 N N . THR B 1 57 ? 15.375 -28.641 -25.594 1 92 57 THR B N 1
ATOM 3483 C CA . THR B 1 57 ? 15 -27.469 -26.375 1 92 57 THR B CA 1
ATOM 3484 C C . THR B 1 57 ? 14.32 -26.422 -25.484 1 92 57 THR B C 1
ATOM 3486 O O . THR B 1 57 ? 13.922 -25.359 -25.969 1 92 57 THR B O 1
ATOM 3489 N N . CYS B 1 58 ? 14.336 -26.609 -24.188 1 94.38 58 CYS B N 1
ATOM 3490 C CA . CYS B 1 58 ? 13.648 -25.688 -23.281 1 94.38 58 CYS B CA 1
ATOM 3491 C C . CYS B 1 58 ? 14.391 -24.359 -23.188 1 94.38 58 CYS B C 1
ATOM 3493 O O . CYS B 1 58 ? 15.617 -24.344 -23.141 1 94.38 58 CYS B O 1
ATOM 3495 N N . ASP B 1 59 ? 13.68 -23.266 -23.25 1 97 59 ASP B N 1
ATOM 3496 C CA . ASP B 1 59 ? 14.211 -21.938 -22.953 1 97 59 ASP B CA 1
ATOM 3497 C C . ASP B 1 59 ? 14.227 -21.656 -21.453 1 97 59 ASP B C 1
ATOM 3499 O O . ASP B 1 59 ? 13.289 -21.047 -20.922 1 97 59 ASP B O 1
ATOM 3503 N N . LEU B 1 60 ? 15.25 -22.047 -20.812 1 96.44 60 LEU B N 1
ATOM 3504 C CA . LEU B 1 60 ? 15.352 -21.969 -19.359 1 96.44 60 LEU B CA 1
ATOM 3505 C C . LEU B 1 60 ? 15.344 -20.5 -18.906 1 96.44 60 LEU B C 1
ATOM 3507 O O . LEU B 1 60 ? 14.773 -20.188 -17.859 1 96.44 60 LEU B O 1
ATOM 3511 N N . SER B 1 61 ? 16.016 -19.625 -19.625 1 97.06 61 SER B N 1
ATOM 3512 C CA . SER B 1 61 ? 16.062 -18.203 -19.281 1 97.06 61 SER B CA 1
ATOM 3513 C C . SER B 1 61 ? 14.68 -17.578 -19.312 1 97.06 61 SER B C 1
ATOM 3515 O O . SER B 1 61 ? 14.312 -16.812 -18.422 1 97.06 61 SER B O 1
ATOM 3517 N N . GLY B 1 62 ? 13.953 -17.891 -20.328 1 97.75 62 GLY B N 1
ATOM 3518 C CA . GLY B 1 62 ? 12.586 -17.406 -20.422 1 97.75 62 GLY B CA 1
ATOM 3519 C C . GLY B 1 62 ? 11.703 -17.922 -19.297 1 97.75 62 GLY B C 1
ATOM 3520 O O . GLY B 1 62 ? 10.938 -17.141 -18.703 1 97.75 62 GLY B O 1
ATOM 3521 N N . ALA B 1 63 ? 11.844 -19.203 -19 1 98.06 63 ALA B N 1
ATOM 3522 C CA . ALA B 1 63 ? 11.078 -19.797 -17.906 1 98.06 63 ALA B CA 1
ATOM 3523 C C . ALA B 1 63 ? 11.445 -19.156 -16.562 1 98.06 63 ALA B C 1
ATOM 3525 O O . ALA B 1 63 ? 10.57 -18.906 -15.727 1 98.06 63 ALA B O 1
ATOM 3526 N N . TYR B 1 64 ? 12.742 -18.922 -16.422 1 98.25 64 TYR B N 1
ATOM 3527 C CA . TYR B 1 64 ? 13.227 -18.281 -15.203 1 98.25 64 TYR B CA 1
ATOM 3528 C C . TYR B 1 64 ? 12.594 -16.906 -15.008 1 98.25 64 TYR B C 1
ATOM 3530 O O . TYR B 1 64 ? 12.086 -16.594 -13.93 1 98.25 64 TYR B O 1
ATOM 3538 N N . ALA B 1 65 ? 12.602 -16.125 -16.047 1 98 65 ALA B N 1
ATOM 3539 C CA . ALA B 1 65 ? 12.023 -14.781 -16 1 98 65 ALA B CA 1
ATOM 3540 C C . ALA B 1 65 ? 10.523 -14.844 -15.711 1 98 65 ALA B C 1
ATOM 3542 O O . ALA B 1 65 ? 9.992 -14.023 -14.961 1 98 65 ALA B O 1
ATOM 3543 N N . ALA B 1 66 ? 9.875 -15.797 -16.281 1 97.88 66 ALA B N 1
ATOM 3544 C CA . ALA B 1 66 ? 8.445 -15.977 -16.062 1 97.88 66 ALA B CA 1
ATOM 3545 C C . ALA B 1 66 ? 8.148 -16.359 -14.617 1 97.88 66 ALA B C 1
ATOM 3547 O O . ALA B 1 66 ? 7.234 -15.82 -13.992 1 97.88 66 ALA B O 1
ATOM 3548 N N . CYS B 1 67 ? 8.93 -17.266 -14.094 1 98.31 67 CYS B N 1
ATOM 3549 C CA . CYS B 1 67 ? 8.742 -17.734 -12.727 1 98.31 67 CYS B CA 1
ATOM 3550 C C . CYS B 1 67 ? 8.953 -16.609 -11.727 1 98.31 67 CYS B C 1
ATOM 3552 O O . CYS B 1 67 ? 8.305 -16.578 -10.68 1 98.31 67 CYS B O 1
ATOM 3554 N N . LYS B 1 68 ? 9.82 -15.719 -12.047 1 97.81 68 LYS B N 1
ATOM 3555 C CA . LYS B 1 68 ? 10.141 -14.602 -11.164 1 97.81 68 LYS B CA 1
ATOM 3556 C C . LYS B 1 68 ? 8.914 -13.727 -10.914 1 97.81 68 LYS B C 1
ATOM 3558 O O . LYS B 1 68 ? 8.828 -13.055 -9.891 1 97.81 68 LYS B O 1
ATOM 3563 N N . GLN B 1 69 ? 7.945 -13.789 -11.781 1 98.12 69 GLN B N 1
ATOM 3564 C CA . GLN B 1 69 ? 6.777 -12.914 -11.711 1 98.12 69 GLN B CA 1
ATOM 3565 C C . GLN B 1 69 ? 5.539 -13.688 -11.258 1 98.12 69 GLN B C 1
ATOM 3567 O O . GLN B 1 69 ? 4.426 -13.164 -11.297 1 98.12 69 GLN B O 1
ATOM 3572 N N . VAL B 1 70 ? 5.719 -14.93 -10.836 1 98.12 70 VAL B N 1
ATOM 3573 C CA . VAL B 1 70 ? 4.594 -15.719 -10.344 1 98.12 70 VAL B CA 1
ATOM 3574 C C . VAL B 1 70 ? 4.406 -15.484 -8.852 1 98.12 70 VAL B C 1
ATOM 3576 O O . VAL B 1 70 ? 5.324 -15.719 -8.055 1 98.12 70 VAL B O 1
ATOM 3579 N N . PHE B 1 71 ? 3.266 -14.992 -8.508 1 97.56 71 PHE B N 1
ATOM 3580 C CA . PHE B 1 71 ? 2.984 -14.758 -7.098 1 97.56 71 PHE B CA 1
ATOM 3581 C C . PHE B 1 71 ? 2.992 -16.062 -6.312 1 97.56 71 PHE B C 1
ATOM 3583 O O . PHE B 1 71 ? 2.445 -17.062 -6.77 1 97.56 71 PHE B O 1
ATOM 3590 N N . GLY B 1 72 ? 3.527 -15.984 -5.152 1 95.75 72 GLY B N 1
ATOM 3591 C CA . GLY B 1 72 ? 3.729 -17.156 -4.32 1 95.75 72 GLY B CA 1
ATOM 3592 C C . GLY B 1 72 ? 5.191 -17.547 -4.172 1 95.75 72 GLY B C 1
ATOM 3593 O O . GLY B 1 72 ? 5.559 -18.266 -3.244 1 95.75 72 GLY B O 1
ATOM 3594 N N . ILE B 1 73 ? 6.012 -17.156 -5.16 1 97.19 73 ILE B N 1
ATOM 3595 C CA . ILE B 1 73 ? 7.445 -17.406 -5.121 1 97.19 73 ILE B CA 1
ATOM 3596 C C . ILE B 1 73 ? 8.164 -16.219 -4.492 1 97.19 73 ILE B C 1
ATOM 3598 O O . ILE B 1 73 ? 8.109 -15.094 -5.016 1 97.19 73 ILE B O 1
ATOM 3602 N N . ILE B 1 74 ? 8.852 -16.391 -3.41 1 95.44 74 ILE B N 1
ATOM 3603 C CA . ILE B 1 74 ? 9.484 -15.289 -2.701 1 95.44 74 ILE B CA 1
ATOM 3604 C C . ILE B 1 74 ? 10.914 -15.102 -3.201 1 95.44 74 ILE B C 1
ATOM 3606 O O . ILE B 1 74 ? 11.438 -13.984 -3.197 1 95.44 74 ILE B O 1
ATOM 3610 N N . ALA B 1 75 ? 11.5 -16.219 -3.605 1 96.88 75 ALA B N 1
ATOM 3611 C CA . ALA B 1 75 ? 12.867 -16.203 -4.133 1 96.88 75 ALA B CA 1
ATOM 3612 C C . ALA B 1 75 ? 13.062 -17.281 -5.18 1 96.88 75 ALA B C 1
ATOM 3614 O O . ALA B 1 75 ? 12.359 -18.297 -5.168 1 96.88 75 ALA B O 1
ATOM 3615 N N . ILE B 1 76 ? 14 -17.031 -6.07 1 97.94 76 ILE B N 1
ATOM 3616 C CA . ILE B 1 76 ? 14.195 -17.938 -7.188 1 97.94 76 ILE B CA 1
ATOM 3617 C C . ILE B 1 76 ? 15.688 -18.062 -7.5 1 97.94 76 ILE B C 1
ATOM 3619 O O . ILE B 1 76 ? 16.438 -17.094 -7.375 1 97.94 76 ILE B O 1
ATOM 3623 N N . ALA B 1 77 ? 16.141 -19.281 -7.848 1 97.31 77 ALA B N 1
ATOM 3624 C CA . ALA B 1 77 ? 17.547 -19.5 -8.203 1 97.31 77 ALA B CA 1
ATOM 3625 C C . ALA B 1 77 ? 17.672 -20.5 -9.344 1 97.31 77 ALA B C 1
ATOM 3627 O O . ALA B 1 77 ? 16.891 -21.453 -9.438 1 97.31 77 ALA B O 1
ATOM 3628 N N . ARG B 1 78 ? 18.641 -20.266 -10.164 1 96.81 78 ARG B N 1
ATOM 3629 C CA . ARG B 1 78 ? 19.109 -21.312 -11.07 1 96.81 78 ARG B CA 1
ATOM 3630 C C . ARG B 1 78 ? 20.109 -22.219 -10.375 1 96.81 78 ARG B C 1
ATOM 3632 O O . ARG B 1 78 ? 20.969 -21.75 -9.617 1 96.81 78 ARG B O 1
ATOM 3639 N N . ALA B 1 79 ? 19.938 -23.453 -10.609 1 97.25 79 ALA B N 1
ATOM 3640 C CA . ALA B 1 79 ? 20.812 -24.391 -9.891 1 97.25 79 ALA B CA 1
ATOM 3641 C C . ALA B 1 79 ? 21.172 -25.578 -10.766 1 97.25 79 ALA B C 1
ATOM 3643 O O . ALA B 1 79 ? 20.469 -25.891 -11.734 1 97.25 79 ALA B O 1
ATOM 3644 N N . VAL B 1 80 ? 22.266 -26.203 -10.461 1 97.25 80 VAL B N 1
ATOM 3645 C CA . VAL B 1 80 ? 22.688 -27.438 -11.109 1 97.25 80 VAL B CA 1
ATOM 3646 C C . VAL B 1 80 ? 22.672 -28.578 -10.094 1 97.25 80 VAL B C 1
ATOM 3648 O O . VAL B 1 80 ? 23.312 -28.5 -9.047 1 97.25 80 VAL B O 1
ATOM 3651 N N . PRO B 1 81 ? 21.875 -29.531 -10.406 1 96.69 81 PRO B N 1
ATOM 3652 C CA . PRO B 1 81 ? 21.891 -30.719 -9.539 1 96.69 81 PRO B CA 1
ATOM 3653 C C . PRO B 1 81 ? 23.141 -31.562 -9.734 1 96.69 81 PRO B C 1
ATOM 3655 O O . PRO B 1 81 ? 23.688 -31.625 -10.836 1 96.69 81 PRO B O 1
ATOM 3658 N N . CYS B 1 82 ? 23.656 -32.219 -8.664 1 96.62 82 CYS B N 1
ATOM 3659 C CA . CYS B 1 82 ? 24.766 -33.188 -8.703 1 96.62 82 CYS B CA 1
ATOM 3660 C C . CYS B 1 82 ? 24.609 -34.25 -7.648 1 96.62 82 CYS B C 1
ATOM 3662 O O . CYS B 1 82 ? 23.734 -34.156 -6.773 1 96.62 82 CYS B O 1
ATOM 3664 N N . PRO B 1 83 ? 25.344 -35.344 -7.805 1 96.25 83 PRO B N 1
ATOM 3665 C CA . PRO B 1 83 ? 25.281 -36.375 -6.777 1 96.25 83 PRO B CA 1
ATOM 3666 C C . PRO B 1 83 ? 25.656 -35.875 -5.391 1 96.25 83 PRO B C 1
ATOM 3668 O O . PRO B 1 83 ? 26.438 -34.938 -5.27 1 96.25 83 PRO B O 1
ATOM 3671 N N . LYS B 1 84 ? 25.031 -36.5 -4.387 1 95.5 84 LYS B N 1
ATOM 3672 C CA . LYS B 1 84 ? 25.281 -36.125 -3.004 1 95.5 84 LYS B CA 1
ATOM 3673 C C . LYS B 1 84 ? 26.641 -36.625 -2.529 1 95.5 84 LYS B C 1
ATOM 3675 O O . LYS B 1 84 ? 26.719 -37.438 -1.592 1 95.5 84 LYS B O 1
ATOM 3680 N N . GLU B 1 85 ? 27.625 -36.156 -3.191 1 95.81 85 GLU B N 1
ATOM 3681 C CA . GLU B 1 85 ? 29.031 -36.438 -2.881 1 95.81 85 GLU B CA 1
ATOM 3682 C C . GLU B 1 85 ? 29.859 -35.156 -2.865 1 95.81 85 GLU B C 1
ATOM 3684 O O . GLU B 1 85 ? 29.688 -34.281 -3.734 1 95.81 85 GLU B O 1
ATOM 3689 N N . LYS B 1 86 ? 30.719 -35.062 -1.858 1 95.5 86 LYS B N 1
ATOM 3690 C CA . LYS B 1 86 ? 31.453 -33.812 -1.671 1 95.5 86 LYS B CA 1
ATOM 3691 C C . LYS B 1 86 ? 32.281 -33.469 -2.904 1 95.5 86 LYS B C 1
ATOM 3693 O O . LYS B 1 86 ? 32.375 -32.281 -3.279 1 95.5 86 LYS B O 1
ATOM 3698 N N . GLU B 1 87 ? 32.875 -34.5 -3.545 1 96.56 87 GLU B N 1
ATOM 3699 C CA . GLU B 1 87 ? 33.688 -34.25 -4.723 1 96.56 87 GLU B CA 1
ATOM 3700 C C . GLU B 1 87 ? 32.844 -33.781 -5.898 1 96.56 87 GLU B C 1
ATOM 3702 O O . GLU B 1 87 ? 33.281 -32.906 -6.66 1 96.56 87 GLU B O 1
ATOM 3707 N N . ALA B 1 88 ? 31.75 -34.406 -6.027 1 96.94 88 ALA B N 1
ATOM 3708 C CA . ALA B 1 88 ? 30.828 -34 -7.09 1 96.94 88 ALA B CA 1
ATOM 3709 C C . ALA B 1 88 ? 30.344 -32.594 -6.879 1 96.94 88 ALA B C 1
ATOM 3711 O O . ALA B 1 88 ? 30.203 -31.812 -7.836 1 96.94 88 ALA B O 1
ATOM 3712 N N . ILE B 1 89 ? 30.047 -32.25 -5.656 1 97.38 89 ILE B N 1
ATOM 3713 C CA . ILE B 1 89 ? 29.594 -30.906 -5.285 1 97.38 89 ILE B CA 1
ATOM 3714 C C . ILE B 1 89 ? 30.672 -29.875 -5.637 1 97.38 89 ILE B C 1
ATOM 3716 O O . ILE B 1 89 ? 30.391 -28.859 -6.27 1 97.38 89 ILE B O 1
ATOM 3720 N N . LEU B 1 90 ? 31.844 -30.234 -5.281 1 97.19 90 LEU B N 1
ATOM 3721 C CA . LEU B 1 90 ? 32.969 -29.344 -5.566 1 97.19 90 LEU B CA 1
ATOM 3722 C C . LEU B 1 90 ? 33.125 -29.156 -7.07 1 97.19 90 LEU B C 1
ATOM 3724 O O . LEU B 1 90 ? 33.312 -28.031 -7.543 1 97.19 90 LEU B O 1
ATOM 3728 N N . ALA B 1 91 ? 33.125 -30.25 -7.762 1 97 91 ALA B N 1
ATOM 3729 C CA . ALA B 1 91 ? 33.281 -30.203 -9.211 1 97 91 ALA B CA 1
ATOM 3730 C C . ALA B 1 91 ? 32.219 -29.328 -9.852 1 97 91 ALA B C 1
ATOM 3732 O O . ALA B 1 91 ? 32.5 -28.562 -10.773 1 97 91 ALA B O 1
ATOM 3733 N N . THR B 1 92 ? 31.016 -29.5 -9.391 1 97 92 THR B N 1
ATOM 3734 C CA . THR B 1 92 ? 29.891 -28.734 -9.906 1 97 92 THR B CA 1
ATOM 3735 C C . THR B 1 92 ? 30.078 -27.25 -9.602 1 97 92 THR B C 1
ATOM 3737 O O . THR B 1 92 ? 29.828 -26.406 -10.461 1 97 92 THR B O 1
ATOM 3740 N N . ALA B 1 93 ? 30.5 -26.906 -8.406 1 96.88 93 ALA B N 1
ATOM 3741 C CA . ALA B 1 93 ? 30.719 -25.516 -8.023 1 96.88 93 ALA B CA 1
ATOM 3742 C C . ALA B 1 93 ? 31.766 -24.859 -8.922 1 96.88 93 ALA B C 1
ATOM 3744 O O . ALA B 1 93 ? 31.578 -23.734 -9.383 1 96.88 93 ALA B O 1
ATOM 3745 N N . LYS B 1 94 ? 32.812 -25.578 -9.242 1 95.75 94 LYS B N 1
ATOM 3746 C CA . LYS B 1 94 ? 33.875 -25.078 -10.07 1 95.75 94 LYS B CA 1
ATOM 3747 C C . LYS B 1 94 ? 33.438 -24.844 -11.508 1 95.75 94 LYS B C 1
ATOM 3749 O O . LYS B 1 94 ? 33.781 -23.844 -12.125 1 95.75 94 LYS B O 1
ATOM 3754 N N . THR B 1 95 ? 32.688 -25.766 -11.945 1 95.06 95 THR B N 1
ATOM 3755 C CA . THR B 1 95 ? 32.281 -25.703 -13.344 1 95.06 95 THR B CA 1
ATOM 3756 C C . THR B 1 95 ? 31.109 -24.719 -13.516 1 95.06 95 THR B C 1
ATOM 3758 O O . THR B 1 95 ? 31.141 -23.875 -14.43 1 95.06 95 THR B O 1
ATOM 3761 N N . TYR B 1 96 ? 30.125 -24.812 -12.688 1 95.44 96 TYR B N 1
ATOM 3762 C CA . TYR B 1 96 ? 28.906 -24.031 -12.836 1 95.44 96 TYR B CA 1
ATOM 3763 C C . TYR B 1 96 ? 29.141 -22.562 -12.461 1 95.44 96 TYR B C 1
ATOM 3765 O O . TYR B 1 96 ? 28.641 -21.656 -13.148 1 95.44 96 TYR B O 1
ATOM 3773 N N . LEU B 1 97 ? 29.953 -22.312 -11.414 1 95.44 97 LEU B N 1
ATOM 3774 C CA . LEU B 1 97 ? 30.125 -20.953 -10.914 1 95.44 97 LEU B CA 1
ATOM 3775 C C . LEU B 1 97 ? 31.562 -20.469 -11.156 1 95.44 97 LEU B C 1
ATOM 3777 O O . LEU B 1 97 ? 32.031 -19.531 -10.516 1 95.44 97 LEU B O 1
ATOM 3781 N N . GLY B 1 98 ? 32.188 -21.141 -12.055 1 94.75 98 GLY B N 1
ATOM 3782 C CA . GLY B 1 98 ? 33.594 -20.844 -12.328 1 94.75 98 GLY B CA 1
ATOM 3783 C C . GLY B 1 98 ? 33.844 -19.406 -12.75 1 94.75 98 GLY B C 1
ATOM 3784 O O . GLY B 1 98 ? 34.719 -18.734 -12.219 1 94.75 98 GLY B O 1
ATOM 3785 N N . GLU B 1 99 ? 33 -18.969 -13.617 1 93.62 99 GLU B N 1
ATOM 3786 C CA . GLU B 1 99 ? 33.156 -17.609 -14.117 1 93.62 99 GLU B CA 1
ATOM 3787 C C . GLU B 1 99 ? 32.906 -16.578 -13.016 1 93.62 99 GLU B C 1
ATOM 3789 O O . GLU B 1 99 ? 33.625 -15.602 -12.891 1 93.62 99 GLU B O 1
ATOM 3794 N N . ALA B 1 100 ? 31.906 -16.844 -12.281 1 93.94 100 ALA B N 1
ATOM 3795 C CA . ALA B 1 100 ? 31.578 -15.938 -11.18 1 93.94 100 ALA B CA 1
ATOM 3796 C C . ALA B 1 100 ? 32.688 -15.945 -10.117 1 93.94 100 ALA B C 1
ATOM 3798 O O . ALA B 1 100 ? 33 -14.898 -9.555 1 93.94 100 ALA B O 1
ATOM 3799 N N . LEU B 1 101 ? 33.188 -17.125 -9.906 1 94.19 101 LEU B N 1
ATOM 3800 C CA . LEU B 1 101 ? 34.281 -17.266 -8.938 1 94.19 101 LEU B CA 1
ATOM 3801 C C . LEU B 1 101 ? 35.531 -16.547 -9.406 1 94.19 101 LEU B C 1
ATOM 3803 O O . LEU B 1 101 ? 36.219 -15.914 -8.609 1 94.19 101 LEU B O 1
ATOM 3807 N N . THR B 1 102 ? 35.719 -16.594 -10.633 1 93.75 102 THR B N 1
ATOM 3808 C CA . THR B 1 102 ? 36.875 -15.93 -11.203 1 93.75 102 THR B CA 1
ATOM 3809 C C . THR B 1 102 ? 36.719 -14.414 -11.141 1 93.75 102 THR B C 1
ATOM 3811 O O . THR B 1 102 ? 37.719 -13.695 -10.922 1 93.75 102 THR B O 1
ATOM 3814 N N . ALA B 1 103 ? 35.562 -13.984 -11.273 1 93.88 103 ALA B N 1
ATOM 3815 C CA . ALA B 1 103 ? 35.312 -12.555 -11.344 1 93.88 103 ALA B CA 1
ATOM 3816 C C . ALA B 1 103 ? 35.25 -11.938 -9.953 1 93.88 103 ALA B C 1
ATOM 3818 O O . ALA B 1 103 ? 35.469 -10.742 -9.781 1 93.88 103 ALA B O 1
ATOM 3819 N N . ALA B 1 104 ? 35 -12.727 -8.977 1 94.56 104 ALA B N 1
ATOM 3820 C CA . ALA B 1 104 ? 34.781 -12.227 -7.613 1 94.56 104 ALA B CA 1
ATOM 3821 C C . ALA B 1 104 ? 36.125 -12.031 -6.906 1 94.56 104 ALA B C 1
ATOM 3823 O O . ALA B 1 104 ? 37.156 -12.617 -7.301 1 94.56 104 ALA B O 1
ATOM 3824 N N . ARG B 1 105 ? 36.188 -11.188 -5.781 1 92.5 105 ARG B N 1
ATOM 3825 C CA . ARG B 1 105 ? 37.375 -10.961 -4.965 1 92.5 105 ARG B CA 1
ATOM 3826 C C . ARG B 1 105 ? 37.281 -11.695 -3.633 1 92.5 105 ARG B C 1
ATOM 3828 O O . ARG B 1 105 ? 38.312 -12.023 -3.02 1 92.5 105 ARG B O 1
ATOM 3835 N N . SER B 1 106 ? 36.031 -11.891 -3.338 1 95.88 106 SER B N 1
ATOM 3836 C CA . SER B 1 106 ? 35.75 -12.594 -2.086 1 95.88 106 SER B CA 1
ATOM 3837 C C . SER B 1 106 ? 34.531 -13.492 -2.207 1 95.88 106 SER B C 1
ATOM 3839 O O . SER B 1 106 ? 33.688 -13.289 -3.082 1 95.88 106 SER B O 1
ATOM 3841 N N . PHE B 1 107 ? 34.562 -14.57 -1.381 1 96.25 107 PHE B N 1
ATOM 3842 C CA . PHE B 1 107 ? 33.438 -15.477 -1.479 1 96.25 107 PHE B CA 1
ATOM 3843 C C . PHE B 1 107 ? 33.219 -16.203 -0.16 1 96.25 107 PHE B C 1
ATOM 3845 O O . PHE B 1 107 ? 34.031 -16.109 0.753 1 96.25 107 PHE B O 1
ATOM 3852 N N . LYS B 1 108 ? 32.062 -16.766 -0.084 1 96.94 108 LYS B N 1
ATOM 3853 C CA . LYS B 1 108 ? 31.75 -17.688 0.993 1 96.94 108 LYS B CA 1
ATOM 3854 C C . LYS B 1 108 ? 30.906 -18.859 0.48 1 96.94 108 LYS B C 1
ATOM 3856 O O . LYS B 1 108 ? 30.281 -18.766 -0.578 1 96.94 108 LYS B O 1
ATOM 3861 N N . VAL B 1 109 ? 31 -19.969 1.173 1 96.75 109 VAL B N 1
ATOM 3862 C CA . VAL B 1 109 ? 30.156 -21.125 0.878 1 96.75 109 VAL B CA 1
ATOM 3863 C C . VAL B 1 109 ? 29.125 -21.297 1.988 1 96.75 109 VAL B C 1
ATOM 3865 O O . VAL B 1 109 ? 29.469 -21.25 3.174 1 96.75 109 VAL B O 1
ATOM 3868 N N . GLU B 1 110 ? 27.938 -21.344 1.609 1 97.06 110 GLU B N 1
ATOM 3869 C CA . GLU B 1 110 ? 26.844 -21.594 2.545 1 97.06 110 GLU B CA 1
ATOM 3870 C C . GLU B 1 110 ? 26.109 -22.875 2.176 1 97.06 110 GLU B C 1
ATOM 3872 O O . GLU B 1 110 ? 25.594 -23 1.062 1 97.06 110 GLU B O 1
ATOM 3877 N N . SER B 1 111 ? 26.062 -23.844 3.105 1 96.12 111 SER B N 1
ATOM 3878 C CA . SER B 1 111 ? 25.438 -25.125 2.832 1 96.12 111 SER B CA 1
ATOM 3879 C C . SER B 1 111 ? 24.172 -25.297 3.66 1 96.12 111 SER B C 1
ATOM 3881 O O . SER B 1 111 ? 24.109 -24.859 4.812 1 96.12 111 SER B O 1
ATOM 3883 N N . LYS B 1 112 ? 23.172 -25.812 3.049 1 93.56 112 LYS B N 1
ATOM 3884 C CA . LYS B 1 112 ? 21.953 -26.234 3.725 1 93.56 112 LYS B CA 1
ATOM 3885 C C . LYS B 1 112 ? 21.734 -27.734 3.551 1 93.56 112 LYS B C 1
ATOM 3887 O O . LYS B 1 112 ? 21.703 -28.25 2.426 1 93.56 112 LYS B O 1
ATOM 3892 N N . ARG B 1 113 ? 21.594 -28.328 4.637 1 91.69 113 ARG B N 1
ATOM 3893 C CA . ARG B 1 113 ? 21.469 -29.781 4.641 1 91.69 113 ARG B CA 1
ATOM 3894 C C . ARG B 1 113 ? 20.062 -30.219 5.023 1 91.69 113 ARG B C 1
ATOM 3896 O O . ARG B 1 113 ? 19.797 -30.531 6.188 1 91.69 113 ARG B O 1
ATOM 3903 N N . ALA B 1 114 ? 19.188 -30.297 4.07 1 86.69 114 ALA B N 1
ATOM 3904 C CA . ALA B 1 114 ? 17.828 -30.797 4.32 1 86.69 114 ALA B CA 1
ATOM 3905 C C . ALA B 1 114 ? 17.844 -32.312 4.535 1 86.69 114 ALA B C 1
ATOM 3907 O O . ALA B 1 114 ? 17.031 -32.844 5.301 1 86.69 114 ALA B O 1
ATOM 3908 N N . ASP B 1 115 ? 18.766 -32.969 3.775 1 90.19 115 ASP B N 1
ATOM 3909 C CA . ASP B 1 115 ? 18.984 -34.406 4.016 1 90.19 115 ASP B CA 1
ATOM 3910 C C . ASP B 1 115 ? 19.969 -34.594 5.16 1 90.19 115 ASP B C 1
ATOM 3912 O O . ASP B 1 115 ? 21.188 -34.562 4.953 1 90.19 115 ASP B O 1
ATOM 3916 N N . LYS B 1 116 ? 19.516 -35.031 6.199 1 88.38 116 LYS B N 1
ATOM 3917 C CA . LYS B 1 116 ? 20.328 -35.156 7.406 1 88.38 116 LYS B CA 1
ATOM 3918 C C . LYS B 1 116 ? 21.203 -36.406 7.375 1 88.38 116 LYS B C 1
ATOM 3920 O O . LYS B 1 116 ? 22.125 -36.562 8.18 1 88.38 116 LYS B O 1
ATOM 3925 N N . SER B 1 117 ? 21 -37.25 6.395 1 91 117 SER B N 1
ATOM 3926 C CA . SER B 1 117 ? 21.781 -38.469 6.297 1 91 117 SER B CA 1
ATOM 3927 C C . SER B 1 117 ? 23.109 -38.219 5.594 1 91 117 SER B C 1
ATOM 3929 O O . SER B 1 117 ? 23.984 -39.094 5.605 1 91 117 SER B O 1
ATOM 3931 N N . PHE B 1 118 ? 23.234 -37.094 5.055 1 93.19 118 PHE B N 1
ATOM 3932 C CA . PHE B 1 118 ? 24.516 -36.75 4.438 1 93.19 118 PHE B CA 1
ATOM 3933 C C . PHE B 1 118 ? 25.641 -36.781 5.461 1 93.19 118 PHE B C 1
ATOM 3935 O O . PHE B 1 118 ? 25.484 -36.312 6.59 1 93.19 118 PHE B O 1
ATOM 3942 N N . PRO B 1 119 ? 26.781 -37.281 5.152 1 92.19 119 PRO B N 1
ATOM 3943 C CA . PRO B 1 119 ? 27.828 -37.562 6.133 1 92.19 119 PRO B CA 1
ATOM 3944 C C . PRO B 1 119 ? 28.438 -36.312 6.754 1 92.19 119 PRO B C 1
ATOM 3946 O O . PRO B 1 119 ? 28.938 -36.375 7.887 1 92.19 119 PRO B O 1
ATOM 3949 N N . MET B 1 120 ? 28.422 -35.25 6.098 1 94.06 120 MET B N 1
ATOM 3950 C CA . MET B 1 120 ? 29 -34.031 6.617 1 94.06 120 MET B CA 1
ATOM 3951 C C . MET B 1 120 ? 27.906 -33.062 7.102 1 94.06 120 MET B C 1
ATOM 3953 O O . MET B 1 120 ? 26.828 -33 6.516 1 94.06 120 MET B O 1
ATOM 3957 N N . SER B 1 121 ? 28.281 -32.344 8.18 1 94.94 121 SER B N 1
ATOM 3958 C CA . SER B 1 121 ? 27.391 -31.266 8.57 1 94.94 121 SER B CA 1
ATOM 3959 C C . SER B 1 121 ? 27.453 -30.109 7.586 1 94.94 121 SER B C 1
ATOM 3961 O O . SER B 1 121 ? 28.359 -30.062 6.742 1 94.94 121 SER B O 1
ATOM 3963 N N . SER B 1 122 ? 26.469 -29.266 7.664 1 95.06 122 SER B N 1
ATOM 3964 C CA . SER B 1 122 ? 26.453 -28.094 6.793 1 95.06 122 SER B CA 1
ATOM 3965 C C . SER B 1 122 ? 27.734 -27.266 6.953 1 95.06 122 SER B C 1
ATOM 3967 O O . SER B 1 122 ? 28.297 -26.797 5.965 1 95.06 122 SER B O 1
ATOM 3969 N N . ILE B 1 123 ? 28.203 -27.125 8.211 1 94.62 123 ILE B N 1
ATOM 3970 C CA . ILE B 1 123 ? 29.406 -26.344 8.492 1 94.62 123 ILE B CA 1
ATOM 3971 C C . ILE B 1 123 ? 30.625 -27.047 7.902 1 94.62 123 ILE B C 1
ATOM 3973 O O . ILE B 1 123 ? 31.453 -26.406 7.25 1 94.62 123 ILE B O 1
ATOM 3977 N N . GLN B 1 124 ? 30.719 -28.281 8.094 1 95.5 124 GLN B N 1
ATOM 3978 C CA . GLN B 1 124 ? 31.844 -29.078 7.582 1 95.5 124 GLN B CA 1
ATOM 3979 C C . GLN B 1 124 ? 31.891 -29.016 6.059 1 95.5 124 GLN B C 1
ATOM 3981 O O . GLN B 1 124 ? 32.969 -28.859 5.477 1 95.5 124 GLN B O 1
ATOM 3986 N N . LEU B 1 125 ? 30.719 -29.188 5.484 1 96.25 125 LEU B N 1
ATOM 3987 C CA . LEU B 1 125 ? 30.641 -29.156 4.027 1 96.25 125 LEU B CA 1
ATOM 3988 C C . LEU B 1 125 ? 31.078 -27.797 3.49 1 96.25 125 LEU B C 1
ATOM 3990 O O . LEU B 1 125 ? 31.844 -27.719 2.529 1 96.25 125 LEU B O 1
ATOM 3994 N N . SER B 1 126 ? 30.594 -26.719 4.094 1 96.38 126 SER B N 1
ATOM 3995 C CA . SER B 1 126 ? 30.969 -25.359 3.691 1 96.38 126 SER B CA 1
ATOM 3996 C C . SER B 1 126 ? 32.469 -25.125 3.812 1 96.38 126 SER B C 1
ATOM 3998 O O . SER B 1 126 ? 33.094 -24.531 2.928 1 96.38 126 SER B O 1
ATOM 4000 N N . GLN B 1 127 ? 33 -25.609 4.863 1 95.31 127 GLN B N 1
ATOM 4001 C CA . GLN B 1 127 ? 34.406 -25.438 5.105 1 95.31 127 GLN B CA 1
ATOM 4002 C C . GLN B 1 127 ? 35.25 -26.219 4.086 1 95.31 127 GLN B C 1
ATOM 4004 O O . GLN B 1 127 ? 36.25 -25.703 3.568 1 95.31 127 GLN B O 1
ATOM 4009 N N . TRP B 1 128 ? 34.844 -27.391 3.869 1 96.56 128 TRP B N 1
ATOM 4010 C CA . TRP B 1 128 ? 35.594 -28.234 2.943 1 96.56 128 TRP B CA 1
ATOM 4011 C C . TRP B 1 128 ? 35.5 -27.688 1.524 1 96.56 128 TRP B C 1
ATOM 4013 O O . TRP B 1 128 ? 36.531 -27.516 0.868 1 96.56 128 TRP B O 1
ATOM 4023 N N . VAL B 1 129 ? 34.312 -27.469 1.02 1 96.69 129 VAL B N 1
ATOM 4024 C CA . VAL B 1 129 ? 34.125 -26.922 -0.323 1 96.69 129 VAL B CA 1
ATOM 4025 C C . VAL B 1 129 ? 34.812 -25.578 -0.436 1 96.69 129 VAL B C 1
ATOM 4027 O O . VAL B 1 129 ? 35.469 -25.281 -1.441 1 96.69 129 VAL B O 1
ATOM 4030 N N . GLY B 1 130 ? 34.625 -24.766 0.579 1 95.75 130 GLY B N 1
ATOM 4031 C CA . GLY B 1 130 ? 35.281 -23.469 0.605 1 95.75 130 GLY B CA 1
ATOM 4032 C C . GLY B 1 130 ? 36.812 -23.562 0.516 1 95.75 130 GLY B C 1
ATOM 4033 O O . GLY B 1 130 ? 37.438 -22.797 -0.216 1 95.75 130 GLY B O 1
ATOM 4034 N N . GLY B 1 131 ? 37.344 -24.422 1.295 1 95.38 131 GLY B N 1
ATOM 4035 C CA . GLY B 1 131 ? 38.781 -24.625 1.257 1 95.38 131 GLY B CA 1
ATOM 4036 C C . GLY B 1 131 ? 39.281 -25.047 -0.11 1 95.38 131 GLY B C 1
ATOM 4037 O O . GLY B 1 131 ? 40.281 -24.516 -0.598 1 95.38 131 GLY B O 1
ATOM 4038 N N . GLU B 1 132 ? 38.625 -25.984 -0.663 1 96.44 132 GLU B N 1
ATOM 4039 C CA . GLU B 1 132 ? 39 -26.5 -1.975 1 96.44 132 GLU B CA 1
ATOM 4040 C C . GLU B 1 132 ? 38.875 -25.406 -3.043 1 96.44 132 GLU B C 1
ATOM 4042 O O . GLU B 1 132 ? 39.719 -25.328 -3.949 1 96.44 132 GLU B O 1
ATOM 4047 N N . LEU B 1 133 ? 37.812 -24.656 -3.01 1 95.88 133 LEU B N 1
ATOM 4048 C CA . LEU B 1 133 ? 37.625 -23.562 -3.963 1 95.88 133 LEU B CA 1
ATOM 4049 C C . LEU B 1 133 ? 38.719 -22.516 -3.803 1 95.88 133 LEU B C 1
ATOM 4051 O O . LEU B 1 133 ? 39.188 -21.938 -4.793 1 95.88 133 LEU B O 1
ATOM 4055 N N . HIS B 1 134 ? 39.031 -22.281 -2.543 1 94.94 134 HIS B N 1
ATOM 4056 C CA . HIS B 1 134 ? 40.094 -21.328 -2.285 1 94.94 134 HIS B CA 1
ATOM 4057 C C . HIS B 1 134 ? 41.406 -21.781 -2.904 1 94.94 134 HIS B C 1
ATOM 4059 O O . HIS B 1 134 ? 42.188 -20.969 -3.396 1 94.94 134 HIS B O 1
ATOM 4065 N N . GLU B 1 135 ? 41.656 -23 -2.811 1 94.88 135 GLU B N 1
ATOM 4066 C CA . GLU B 1 135 ? 42.844 -23.578 -3.408 1 94.88 135 GLU B CA 1
ATOM 4067 C C . GLU B 1 135 ? 42.812 -23.469 -4.93 1 94.88 135 GLU B C 1
ATOM 4069 O O . GLU B 1 135 ? 43.844 -23.188 -5.562 1 94.88 135 GLU B O 1
ATOM 4074 N N . ALA B 1 136 ? 41.719 -23.703 -5.492 1 94.94 136 ALA B N 1
ATOM 4075 C CA . ALA B 1 136 ? 41.531 -23.688 -6.941 1 94.94 136 ALA B CA 1
ATOM 4076 C C . ALA B 1 136 ? 41.562 -22.25 -7.477 1 94.94 136 ALA B C 1
ATOM 4078 O O . ALA B 1 136 ? 41.938 -22.016 -8.633 1 94.94 136 ALA B O 1
ATOM 4079 N N . TYR B 1 137 ? 41.094 -21.359 -6.676 1 95.38 137 TYR B N 1
ATOM 4080 C CA . TYR B 1 137 ? 41.062 -19.938 -7.02 1 95.38 137 TYR B CA 1
ATOM 4081 C C . TYR B 1 137 ? 41.844 -19.109 -5.988 1 95.38 137 TYR B C 1
ATOM 4083 O O . TYR B 1 137 ? 41.219 -18.453 -5.145 1 95.38 137 TYR B O 1
ATOM 4091 N N . PRO B 1 138 ? 43.125 -18.969 -6.125 1 91.94 138 PRO B N 1
ATOM 4092 C CA . PRO B 1 138 ? 43.938 -18.359 -5.086 1 91.94 138 PRO B CA 1
ATOM 4093 C C . PRO B 1 138 ? 43.688 -16.875 -4.902 1 91.94 138 PRO B C 1
ATOM 4095 O O . PRO B 1 138 ? 44 -16.312 -3.852 1 91.94 138 PRO B O 1
ATOM 4098 N N . HIS B 1 139 ? 43.156 -16.328 -5.922 1 93.75 139 HIS B N 1
ATOM 4099 C CA . HIS B 1 139 ? 42.906 -14.891 -5.828 1 93.75 139 HIS B CA 1
ATOM 4100 C C . HIS B 1 139 ? 41.688 -14.602 -4.949 1 93.75 139 HIS B C 1
ATOM 4102 O O . HIS B 1 139 ? 41.5 -13.461 -4.516 1 93.75 139 HIS B O 1
ATOM 4108 N N . LEU B 1 140 ? 40.875 -15.594 -4.699 1 92.38 140 LEU B N 1
ATOM 4109 C CA . LEU B 1 140 ? 39.656 -15.438 -3.92 1 92.38 140 LEU B CA 1
ATOM 4110 C C . LEU B 1 140 ? 39.938 -15.398 -2.428 1 92.38 140 LEU B C 1
ATOM 4112 O O . LEU B 1 140 ? 40.75 -16.203 -1.934 1 92.38 140 LEU B O 1
ATOM 4116 N N . LYS B 1 141 ? 39.375 -14.438 -1.803 1 93.19 141 LYS B N 1
ATOM 4117 C CA . LYS B 1 141 ? 39.438 -14.383 -0.345 1 93.19 141 LYS B CA 1
ATOM 4118 C C . LYS B 1 141 ? 38.125 -14.852 0.27 1 93.19 141 LYS B C 1
ATOM 4120 O O . LYS B 1 141 ? 37.062 -14.523 -0.234 1 93.19 141 LYS B O 1
ATOM 4125 N N . VAL B 1 142 ? 38.219 -15.609 1.297 1 91.12 142 VAL B N 1
ATOM 4126 C CA . VAL B 1 142 ? 37.031 -16.047 2.002 1 91.12 142 VAL B CA 1
ATOM 4127 C C . VAL B 1 142 ? 36.531 -14.922 2.916 1 91.12 142 VAL B C 1
ATOM 4129 O O . VAL B 1 142 ? 37.281 -14.391 3.729 1 91.12 142 VAL B O 1
ATOM 4132 N N . ASP B 1 143 ? 35.375 -14.469 2.74 1 92.25 143 ASP B N 1
ATOM 4133 C CA . ASP B 1 143 ? 34.719 -13.469 3.582 1 92.25 143 ASP B CA 1
ATOM 4134 C C . ASP B 1 143 ? 33.344 -13.938 4.023 1 92.25 143 ASP B C 1
ATOM 4136 O O . ASP B 1 143 ? 32.375 -13.906 3.236 1 92.25 143 ASP B O 1
ATOM 4140 N N . VAL B 1 144 ? 33.188 -14.219 5.27 1 89.31 144 VAL B N 1
ATOM 4141 C CA . VAL B 1 144 ? 31.938 -14.82 5.75 1 89.31 144 VAL B CA 1
ATOM 4142 C C . VAL B 1 144 ? 30.922 -13.727 6.07 1 89.31 144 VAL B C 1
ATOM 4144 O O . VAL B 1 144 ? 29.734 -14 6.254 1 89.31 144 VAL B O 1
ATOM 4147 N N . HIS B 1 145 ? 31.359 -12.453 6.012 1 89.31 145 HIS B N 1
ATOM 4148 C CA . HIS B 1 145 ? 30.469 -11.367 6.426 1 89.31 145 HIS B CA 1
ATOM 4149 C C . HIS B 1 145 ? 29.953 -10.594 5.223 1 89.31 145 HIS B C 1
ATOM 4151 O O . HIS B 1 145 ? 28.75 -10.344 5.113 1 89.31 145 HIS B O 1
ATOM 4157 N N . HIS B 1 146 ? 30.891 -10.242 4.375 1 90.38 146 HIS B N 1
ATOM 4158 C CA . HIS B 1 146 ? 30.484 -9.477 3.201 1 90.38 146 HIS B CA 1
ATOM 4159 C C . HIS B 1 146 ? 31.109 -10.039 1.931 1 90.38 146 HIS B C 1
ATOM 4161 O O . HIS B 1 146 ? 31.891 -9.359 1.26 1 90.38 146 HIS B O 1
ATOM 4167 N N . PRO B 1 147 ? 30.719 -11.164 1.56 1 94.38 147 PRO B N 1
ATOM 4168 C CA . PRO B 1 147 ? 31.281 -11.766 0.347 1 94.38 147 PRO B CA 1
ATOM 4169 C C . PRO B 1 147 ? 30.719 -11.156 -0.932 1 94.38 147 PRO B C 1
ATOM 4171 O O . PRO B 1 147 ? 29.531 -10.781 -0.975 1 94.38 147 PRO B O 1
ATOM 4174 N N . GLU B 1 148 ? 31.484 -11.07 -1.876 1 93.62 148 GLU B N 1
ATOM 4175 C CA . GLU B 1 148 ? 31 -10.656 -3.189 1 93.62 148 GLU B CA 1
ATOM 4176 C C . GLU B 1 148 ? 30.172 -11.758 -3.846 1 93.62 148 GLU B C 1
ATOM 4178 O O . GLU B 1 148 ? 29.281 -11.484 -4.641 1 93.62 148 GLU B O 1
ATOM 4183 N N . LEU B 1 149 ? 30.609 -13 -3.545 1 95.19 149 LEU B N 1
ATOM 4184 C CA . LEU B 1 149 ? 29.859 -14.141 -4.059 1 95.19 149 LEU B CA 1
ATOM 4185 C C . LEU B 1 149 ? 29.625 -15.18 -2.965 1 95.19 149 LEU B C 1
ATOM 4187 O O . LEU B 1 149 ? 30.562 -15.531 -2.232 1 95.19 149 LEU B O 1
ATOM 4191 N N . THR B 1 150 ? 28.438 -15.586 -2.881 1 96.94 150 THR B N 1
ATOM 4192 C CA . THR B 1 150 ? 28.125 -16.719 -2.01 1 96.94 150 THR B CA 1
ATOM 4193 C C . THR B 1 150 ? 27.766 -17.953 -2.832 1 96.94 150 THR B C 1
ATOM 4195 O O . THR B 1 150 ? 26.891 -17.906 -3.688 1 96.94 150 THR B O 1
ATOM 4198 N N . VAL B 1 151 ? 28.469 -18.984 -2.607 1 97.12 151 VAL B N 1
ATOM 4199 C CA . VAL B 1 151 ? 28.172 -20.266 -3.232 1 97.12 151 VAL B CA 1
ATOM 4200 C C . VAL B 1 151 ? 27.266 -21.094 -2.322 1 97.12 151 VAL B C 1
ATOM 4202 O O . VAL B 1 151 ? 27.656 -21.469 -1.219 1 97.12 151 VAL B O 1
ATOM 4205 N N . TYR B 1 152 ? 26.141 -21.375 -2.881 1 97.56 152 TYR B N 1
ATOM 4206 C CA . TYR B 1 152 ? 25.188 -22.141 -2.088 1 97.56 152 TYR B CA 1
ATOM 4207 C C . TYR B 1 152 ? 25.203 -23.609 -2.484 1 97.56 152 TYR B C 1
ATOM 4209 O O . TYR B 1 152 ? 25.219 -23.938 -3.672 1 97.56 152 TYR B O 1
ATOM 4217 N N . VAL B 1 153 ? 25.234 -24.438 -1.456 1 97.44 153 VAL B N 1
ATOM 4218 C CA . VAL B 1 153 ? 25.156 -25.891 -1.621 1 97.44 153 VAL B CA 1
ATOM 4219 C C . VAL B 1 153 ? 23.984 -26.438 -0.812 1 97.44 153 VAL B C 1
ATOM 4221 O O . VAL B 1 153 ? 24 -26.406 0.42 1 97.44 153 VAL B O 1
ATOM 4224 N N . GLU B 1 154 ? 22.969 -26.938 -1.505 1 96.25 154 GLU B N 1
ATOM 4225 C CA . GLU B 1 154 ? 21.812 -27.5 -0.832 1 96.25 154 GLU B CA 1
ATOM 4226 C C . GLU B 1 154 ? 21.766 -29.016 -1.026 1 96.25 154 GLU B C 1
ATOM 4228 O O . GLU B 1 154 ? 21.531 -29.5 -2.139 1 96.25 154 GLU B O 1
ATOM 4233 N N . VAL B 1 155 ? 21.969 -29.688 0.067 1 95.75 155 VAL B N 1
ATOM 4234 C CA . VAL B 1 155 ? 21.891 -31.156 0.018 1 95.75 155 VAL B CA 1
ATOM 4235 C C . VAL B 1 155 ? 20.484 -31.609 0.349 1 95.75 155 VAL B C 1
ATOM 4237 O O . VAL B 1 155 ? 20.031 -31.5 1.494 1 95.75 155 VAL B O 1
ATOM 4240 N N . ARG B 1 156 ? 19.797 -32.094 -0.606 1 92.31 156 ARG B N 1
ATOM 4241 C CA . ARG B 1 156 ? 18.422 -32.531 -0.422 1 92.31 156 ARG B CA 1
ATOM 4242 C C . ARG B 1 156 ? 18.281 -34.031 -0.626 1 92.31 156 ARG B C 1
ATOM 4244 O O . ARG B 1 156 ? 19.266 -34.75 -0.634 1 92.31 156 ARG B O 1
ATOM 4251 N N . GLU B 1 157 ? 17.078 -34.5 -0.698 1 87.88 157 GLU B N 1
ATOM 4252 C CA . GLU B 1 157 ? 16.828 -35.938 -0.661 1 87.88 157 GLU B CA 1
ATOM 4253 C C . GLU B 1 157 ? 17.375 -36.625 -1.904 1 87.88 157 GLU B C 1
ATOM 4255 O O . GLU B 1 157 ? 18.047 -37.656 -1.802 1 87.88 157 GLU B O 1
ATOM 4260 N N . ASP B 1 158 ? 17.203 -36 -3.029 1 88.38 158 ASP B N 1
ATOM 4261 C CA . ASP B 1 158 ? 17.5 -36.719 -4.27 1 88.38 158 ASP B CA 1
ATOM 4262 C C . ASP B 1 158 ? 18.844 -36.281 -4.84 1 88.38 158 ASP B C 1
ATOM 4264 O O . ASP B 1 158 ? 19.5 -37.062 -5.543 1 88.38 158 ASP B O 1
ATOM 4268 N N . ALA B 1 159 ? 19.188 -35.094 -4.566 1 94.5 159 ALA B N 1
ATOM 4269 C CA . ALA B 1 159 ? 20.406 -34.531 -5.148 1 94.5 159 ALA B CA 1
ATOM 4270 C C . ALA B 1 159 ? 20.906 -33.344 -4.332 1 94.5 159 ALA B C 1
ATOM 4272 O O . ALA B 1 159 ? 20.25 -32.906 -3.393 1 94.5 159 ALA B O 1
ATOM 4273 N N . ALA B 1 160 ? 22.109 -33.031 -4.578 1 96.44 160 ALA B N 1
ATOM 4274 C CA . ALA B 1 160 ? 22.641 -31.766 -4.105 1 96.44 160 ALA B CA 1
ATOM 4275 C C . ALA B 1 160 ? 22.531 -30.688 -5.191 1 96.44 160 ALA B C 1
ATOM 4277 O O . ALA B 1 160 ? 22.625 -30.984 -6.383 1 96.44 160 ALA B O 1
ATOM 4278 N N . TYR B 1 161 ? 22.297 -29.484 -4.789 1 97.06 161 TYR B N 1
ATOM 4279 C CA . TYR B 1 161 ? 22.125 -28.375 -5.727 1 97.06 161 TYR B CA 1
ATOM 4280 C C . TYR B 1 161 ? 23.109 -27.266 -5.441 1 97.06 161 TYR B C 1
ATOM 4282 O O . TYR B 1 161 ? 23.234 -26.812 -4.305 1 97.06 161 TYR B O 1
ATOM 4290 N N . VAL B 1 162 ? 23.797 -26.875 -6.488 1 97.56 162 VAL B N 1
ATOM 4291 C CA . VAL B 1 162 ? 24.734 -25.766 -6.379 1 97.56 162 VAL B CA 1
ATOM 4292 C C . VAL B 1 162 ? 24.203 -24.547 -7.121 1 97.56 162 VAL B C 1
ATOM 4294 O O . VAL B 1 162 ? 23.75 -24.656 -8.266 1 97.56 162 VAL B O 1
ATOM 4297 N N . HIS B 1 163 ? 24.156 -23.469 -6.426 1 96.88 163 HIS B N 1
ATOM 4298 C CA . HIS B 1 163 ? 23.656 -22.266 -7.102 1 96.88 163 HIS B CA 1
ATOM 4299 C C . HIS B 1 163 ? 24.219 -21 -6.449 1 96.88 163 HIS B C 1
ATOM 4301 O O . HIS B 1 163 ? 24.734 -21.047 -5.332 1 96.88 163 HIS B O 1
ATOM 4307 N N . ALA B 1 164 ? 24.203 -19.938 -7.223 1 95.44 164 ALA B N 1
ATOM 4308 C CA . ALA B 1 164 ? 24.469 -18.594 -6.684 1 95.44 164 ALA B CA 1
ATOM 4309 C C . ALA B 1 164 ? 23.312 -18.109 -5.824 1 95.44 164 ALA B C 1
ATOM 4311 O O . ALA B 1 164 ? 22.297 -18.812 -5.688 1 95.44 164 ALA B O 1
ATOM 4312 N N . PRO B 1 165 ? 23.469 -16.969 -5.141 1 94.62 165 PRO B N 1
ATOM 4313 C CA . PRO B 1 165 ? 22.375 -16.469 -4.305 1 94.62 165 PRO B CA 1
ATOM 4314 C C . PRO B 1 165 ? 21.062 -16.328 -5.074 1 94.62 165 PRO B C 1
ATOM 4316 O O . PRO B 1 165 ? 21.062 -15.906 -6.234 1 94.62 165 PRO B O 1
ATOM 4319 N N . ALA B 1 166 ? 20.047 -16.75 -4.391 1 96.12 166 ALA B N 1
ATOM 4320 C CA . ALA B 1 166 ? 18.719 -16.625 -4.992 1 96.12 166 ALA B CA 1
ATOM 4321 C C . ALA B 1 166 ? 18.328 -15.156 -5.184 1 96.12 166 ALA B C 1
ATOM 4323 O O . ALA B 1 166 ? 18.781 -14.289 -4.426 1 96.12 166 ALA B O 1
ATOM 4324 N N . GLU B 1 167 ? 17.594 -14.883 -6.152 1 96.81 167 GLU B N 1
ATOM 4325 C CA . GLU B 1 167 ? 17.047 -13.555 -6.402 1 96.81 167 GLU B CA 1
ATOM 4326 C C . GLU B 1 167 ? 15.641 -13.422 -5.824 1 96.81 167 GLU B C 1
ATOM 4328 O O . GLU B 1 167 ? 14.883 -14.398 -5.789 1 96.81 167 GLU B O 1
ATOM 4333 N N . PRO B 1 168 ? 15.328 -12.164 -5.348 1 96.19 168 PRO B N 1
ATOM 4334 C CA . PRO B 1 168 ? 13.938 -11.961 -4.922 1 96.19 168 PRO B CA 1
ATOM 4335 C C . PRO B 1 168 ? 12.938 -12.141 -6.062 1 96.19 168 PRO B C 1
ATOM 4337 O O . PRO B 1 168 ? 13.219 -11.773 -7.203 1 96.19 168 PRO B O 1
ATOM 4340 N N . ALA B 1 169 ? 11.828 -12.695 -5.762 1 97.06 169 ALA B N 1
ATOM 4341 C CA . ALA B 1 169 ? 10.758 -12.891 -6.734 1 97.06 169 ALA B CA 1
ATOM 4342 C C . ALA B 1 169 ? 9.492 -12.156 -6.309 1 97.06 169 ALA B C 1
ATOM 4344 O O . ALA B 1 169 ? 9.555 -11.211 -5.516 1 97.06 169 ALA B O 1
ATOM 4345 N N . ALA B 1 170 ? 8.398 -12.477 -6.832 1 96.25 170 ALA B N 1
ATOM 4346 C CA . ALA B 1 170 ? 7.191 -11.664 -6.742 1 96.25 170 ALA B CA 1
ATOM 4347 C C . ALA B 1 170 ? 6.594 -11.719 -5.34 1 96.25 170 ALA B C 1
ATOM 4349 O O . ALA B 1 170 ? 5.938 -10.773 -4.898 1 96.25 170 ALA B O 1
ATOM 4350 N N . GLY B 1 171 ? 6.809 -12.828 -4.625 1 94.81 171 GLY B N 1
ATOM 4351 C CA . GLY B 1 171 ? 6.152 -13 -3.338 1 94.81 171 GLY B CA 1
ATOM 4352 C C . GLY B 1 171 ? 4.645 -13.156 -3.453 1 94.81 171 GLY B C 1
ATOM 4353 O O . GLY B 1 171 ? 4.145 -13.656 -4.461 1 94.81 171 GLY B O 1
ATOM 4354 N N . GLY B 1 172 ? 3.973 -12.953 -2.289 1 94.38 172 GLY B N 1
ATOM 4355 C CA . GLY B 1 172 ? 2.52 -13.008 -2.301 1 94.38 172 GLY B CA 1
ATOM 4356 C C . GLY B 1 172 ? 1.976 -14.422 -2.262 1 94.38 172 GLY B C 1
ATOM 4357 O O . GLY B 1 172 ? 2.619 -15.328 -1.723 1 94.38 172 GLY B O 1
ATOM 4358 N N . LEU B 1 173 ? 0.71 -14.539 -2.797 1 95.44 173 LEU B N 1
ATOM 4359 C CA . LEU B 1 173 ? -0.013 -15.805 -2.805 1 95.44 173 LEU B CA 1
ATOM 4360 C C . LEU B 1 173 ? -0.376 -16.219 -4.227 1 95.44 173 LEU B C 1
ATOM 4362 O O . LEU B 1 173 ? -0.548 -15.367 -5.098 1 95.44 173 LEU B O 1
ATOM 4366 N N . PRO B 1 174 ? -0.493 -17.5 -4.465 1 96.44 174 PRO B N 1
ATOM 4367 C CA . PRO B 1 174 ? -0.833 -17.953 -5.816 1 96.44 174 PRO B CA 1
ATOM 4368 C C . PRO B 1 174 ? -2.199 -17.453 -6.277 1 96.44 174 PRO B C 1
ATOM 4370 O O . PRO B 1 174 ? -3.188 -17.594 -5.551 1 96.44 174 PRO B O 1
ATOM 4373 N N . ILE B 1 175 ? -2.209 -16.938 -7.449 1 97.31 175 ILE B N 1
ATOM 4374 C CA . ILE B 1 175 ? -3.467 -16.484 -8.031 1 97.31 175 ILE B CA 1
ATOM 4375 C C . ILE B 1 175 ? -4.477 -17.625 -8.047 1 97.31 175 ILE B C 1
ATOM 4377 O O . ILE B 1 175 ? -4.148 -18.75 -8.438 1 97.31 175 ILE B O 1
ATOM 4381 N N . GLY B 1 176 ? -5.676 -17.344 -7.602 1 95.38 176 GLY B N 1
ATOM 4382 C CA . GLY B 1 176 ? -6.73 -18.328 -7.512 1 95.38 176 GLY B CA 1
ATOM 4383 C C . GLY B 1 176 ? -7.062 -18.734 -6.086 1 95.38 176 GLY B C 1
ATOM 4384 O O . GLY B 1 176 ? -8.109 -19.328 -5.828 1 95.38 176 GLY B O 1
ATOM 4385 N N . MET B 1 177 ? -6.188 -18.328 -5.195 1 93.56 177 MET B N 1
ATOM 4386 C CA . MET B 1 177 ? -6.383 -18.75 -3.809 1 93.56 177 MET B CA 1
ATOM 4387 C C . MET B 1 177 ? -7.039 -17.625 -2.996 1 93.56 177 MET B C 1
ATOM 4389 O O . MET B 1 177 ? -7.457 -17.859 -1.859 1 93.56 177 MET B O 1
ATOM 4393 N N . GLY B 1 178 ? -7.098 -16.453 -3.582 1 93.88 178 GLY B N 1
ATOM 4394 C CA . GLY B 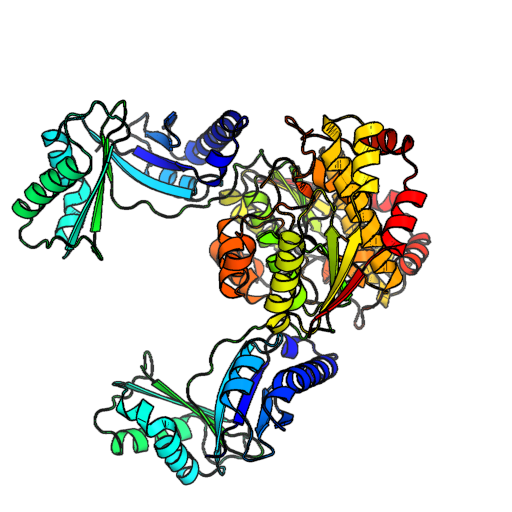1 178 ? -7.613 -15.305 -2.842 1 93.88 178 GLY B CA 1
ATOM 4395 C C . GLY B 1 178 ? -9.016 -14.906 -3.262 1 93.88 178 GLY B C 1
ATOM 4396 O O . GLY B 1 178 ? -9.484 -13.812 -2.92 1 93.88 178 GLY B O 1
ATOM 4397 N N . GLY B 1 179 ? -9.719 -15.742 -4.008 1 95.19 179 GLY B N 1
ATOM 4398 C CA . GLY B 1 179 ? -11.047 -15.43 -4.516 1 95.19 179 GLY B CA 1
ATOM 4399 C C . GLY B 1 179 ? -11.023 -14.766 -5.879 1 95.19 179 GLY B C 1
ATOM 4400 O O . GLY B 1 179 ? -9.992 -14.758 -6.555 1 95.19 179 GLY B O 1
ATOM 4401 N N . ARG B 1 180 ? -12.18 -14.344 -6.316 1 98 180 ARG B N 1
ATOM 4402 C CA . ARG B 1 180 ? -12.352 -13.688 -7.605 1 98 180 ARG B CA 1
ATOM 4403 C C . ARG B 1 180 ? -12.945 -12.297 -7.438 1 98 180 ARG B C 1
ATOM 4405 O O . ARG B 1 180 ? -13.828 -12.086 -6.605 1 98 180 ARG B O 1
ATOM 4412 N N . ALA B 1 181 ? -12.477 -11.352 -8.219 1 98.75 181 ALA B N 1
ATOM 4413 C CA . ALA B 1 181 ? -12.961 -9.977 -8.117 1 98.75 181 ALA B CA 1
ATOM 4414 C C . ALA B 1 181 ? -13 -9.312 -9.492 1 98.75 181 ALA B C 1
ATOM 4416 O O . ALA B 1 181 ? -12.289 -9.734 -10.414 1 98.75 181 ALA B O 1
ATOM 4417 N N . VAL B 1 182 ? -13.859 -8.312 -9.648 1 98.88 182 VAL B N 1
ATOM 4418 C CA . VAL B 1 182 ? -13.883 -7.453 -10.828 1 98.88 182 VAL B CA 1
ATOM 4419 C C . VAL B 1 182 ? -13.094 -6.176 -10.555 1 98.88 182 VAL B C 1
ATOM 4421 O O . VAL B 1 182 ? -13.367 -5.457 -9.594 1 98.88 182 VAL B O 1
ATOM 4424 N N . SER B 1 183 ? -12.07 -5.957 -11.375 1 98.88 183 SER B N 1
ATOM 4425 C CA . SER B 1 183 ? -11.25 -4.762 -11.242 1 98.88 183 SER B CA 1
ATOM 4426 C C . SER B 1 183 ? -11.617 -3.713 -12.289 1 98.88 183 SER B C 1
ATOM 4428 O O . SER B 1 183 ? -11.719 -4.023 -13.477 1 98.88 183 SER B O 1
ATOM 4430 N N . LEU B 1 184 ? -11.906 -2.488 -11.828 1 98.5 184 LEU B N 1
ATOM 4431 C CA . LEU B 1 184 ? -12.164 -1.376 -12.742 1 98.5 184 LEU B CA 1
ATOM 4432 C C . LEU B 1 184 ? -10.867 -0.841 -13.328 1 98.5 184 LEU B C 1
ATOM 4434 O O . LEU B 1 184 ? -10.109 -0.151 -12.641 1 98.5 184 LEU B O 1
ATOM 4438 N N . LEU B 1 185 ? -10.617 -1.159 -14.594 1 98.12 185 LEU B N 1
ATOM 4439 C CA . LEU B 1 185 ? -9.375 -0.793 -15.266 1 98.12 185 LEU B CA 1
ATOM 4440 C C . LEU B 1 185 ? -9.578 0.447 -16.141 1 98.12 185 LEU B C 1
ATOM 4442 O O . LEU B 1 185 ? -10.5 0.499 -16.953 1 98.12 185 LEU B O 1
ATOM 4446 N N . SER B 1 186 ? -8.812 1.459 -15.891 1 95.94 186 SER B N 1
ATOM 4447 C CA . SER B 1 186 ? -8.797 2.676 -16.703 1 95.94 186 SER B CA 1
ATOM 4448 C C . SER B 1 186 ? -7.438 2.873 -17.359 1 95.94 186 SER B C 1
ATOM 4450 O O . SER B 1 186 ? -6.559 2.012 -17.266 1 95.94 186 SER B O 1
ATOM 4452 N N . GLY B 1 187 ? -7.289 3.973 -18.094 1 94.31 187 GLY B N 1
ATOM 4453 C CA . GLY B 1 187 ? -6.02 4.273 -18.75 1 94.31 187 GLY B CA 1
ATOM 4454 C C . GLY B 1 187 ? -5.039 4.992 -17.844 1 94.31 187 GLY B C 1
ATOM 4455 O O . GLY B 1 187 ? -3.941 5.352 -18.266 1 94.31 187 GLY B O 1
ATOM 4456 N N . GLY B 1 188 ? -5.441 5.129 -16.594 1 94.31 188 GLY B N 1
ATOM 4457 C CA . GLY B 1 188 ? -4.594 5.871 -15.68 1 94.31 188 GLY B CA 1
ATOM 4458 C C . GLY B 1 188 ? -3.541 5.008 -15.016 1 94.31 188 GLY B C 1
ATOM 4459 O O . GLY B 1 188 ? -3.416 3.82 -15.32 1 94.31 188 GLY B O 1
ATOM 4460 N N . ILE B 1 189 ? -2.801 5.578 -14.133 1 96.31 189 ILE B N 1
ATOM 4461 C CA . ILE B 1 189 ? -1.676 4.926 -13.477 1 96.31 189 ILE B CA 1
ATOM 4462 C C . ILE B 1 189 ? -2.186 4.027 -12.352 1 96.31 189 ILE B C 1
ATOM 4464 O O . ILE B 1 189 ? -1.629 2.953 -12.109 1 96.31 189 ILE B O 1
ATOM 4468 N N . ASP B 1 190 ? -3.283 4.363 -11.75 1 96.88 190 ASP B N 1
ATOM 4469 C CA . ASP B 1 190 ? -3.678 3.809 -10.453 1 96.88 190 ASP B CA 1
ATOM 4470 C C . ASP B 1 190 ? -4.328 2.438 -10.625 1 96.88 190 ASP B C 1
ATOM 4472 O O . ASP B 1 190 ? -4.004 1.497 -9.898 1 96.88 190 ASP B O 1
ATOM 4476 N N . SER B 1 191 ? -5.219 2.303 -11.578 1 98 191 SER B N 1
ATOM 4477 C CA . SER B 1 191 ? -6.043 1.102 -11.672 1 98 191 SER B CA 1
ATOM 4478 C C . SER B 1 191 ? -5.195 -0.129 -11.977 1 98 191 SER B C 1
ATOM 4480 O O . SER B 1 191 ? -5.41 -1.197 -11.398 1 98 191 SER B O 1
ATOM 4482 N N . PRO B 1 192 ? -4.176 -0.056 -12.859 1 98.62 192 PRO B N 1
ATOM 4483 C CA . PRO B 1 192 ? -3.301 -1.219 -13.031 1 98.62 192 PRO B CA 1
ATOM 4484 C C . PRO B 1 192 ? -2.557 -1.59 -11.75 1 98.62 192 PRO B C 1
ATOM 4486 O O . PRO B 1 192 ? -2.418 -2.773 -11.438 1 98.62 192 PRO B O 1
ATOM 4489 N N . VAL B 1 193 ? -2.127 -0.614 -11.016 1 98.75 193 VAL B N 1
ATOM 4490 C CA . VAL B 1 193 ? -1.393 -0.854 -9.781 1 98.75 193 VAL B CA 1
ATOM 4491 C C . VAL B 1 193 ? -2.307 -1.528 -8.758 1 98.75 193 VAL B C 1
ATOM 4493 O O . VAL B 1 193 ? -1.901 -2.48 -8.086 1 98.75 193 VAL B O 1
ATOM 4496 N N . ALA B 1 194 ? -3.537 -1.05 -8.695 1 98.75 194 ALA B N 1
ATOM 4497 C CA . ALA B 1 194 ? -4.516 -1.664 -7.801 1 98.75 194 ALA B CA 1
ATOM 4498 C C . ALA B 1 194 ? -4.742 -3.129 -8.164 1 98.75 194 ALA B C 1
ATOM 4500 O O . ALA B 1 194 ? -4.789 -3.992 -7.281 1 98.75 194 ALA B O 1
ATOM 4501 N N . SER B 1 195 ? -4.863 -3.398 -9.414 1 98.88 195 SER B N 1
ATOM 4502 C CA . SER B 1 195 ? -5.074 -4.758 -9.898 1 98.88 195 SER B CA 1
ATOM 4503 C C . SER B 1 195 ? -3.9 -5.66 -9.539 1 98.88 195 SER B C 1
ATOM 4505 O O . SER B 1 195 ? -4.094 -6.777 -9.055 1 98.88 195 SER B O 1
ATOM 4507 N N . TYR B 1 196 ? -2.721 -5.156 -9.75 1 98.81 196 TYR B N 1
ATOM 4508 C CA . TYR B 1 196 ? -1.497 -5.871 -9.406 1 98.81 196 TYR B CA 1
ATOM 4509 C C . TYR B 1 196 ? -1.47 -6.223 -7.926 1 98.81 196 TYR B C 1
ATOM 4511 O O . TYR B 1 196 ? -1.17 -7.359 -7.555 1 98.81 196 TYR B O 1
ATOM 4519 N N . MET B 1 197 ? -1.773 -5.277 -7.121 1 98.69 197 MET B N 1
ATOM 4520 C CA . MET B 1 197 ? -1.692 -5.465 -5.672 1 98.69 197 MET B CA 1
ATOM 4521 C C . MET B 1 197 ? -2.695 -6.508 -5.203 1 98.69 197 MET B C 1
ATOM 4523 O O . MET B 1 197 ? -2.398 -7.301 -4.305 1 98.69 197 MET B O 1
ATOM 4527 N N . MET B 1 198 ? -3.867 -6.516 -5.789 1 98.56 198 MET B N 1
ATOM 4528 C CA . MET B 1 198 ? -4.867 -7.504 -5.391 1 98.56 198 MET B CA 1
ATOM 4529 C C . MET B 1 198 ? -4.5 -8.891 -5.91 1 98.56 198 MET B C 1
ATOM 4531 O O . MET B 1 198 ? -4.711 -9.891 -5.223 1 98.56 198 MET B O 1
ATOM 4535 N N . ALA B 1 199 ? -3.982 -8.914 -7.109 1 98.5 199 ALA B N 1
ATOM 4536 C CA . ALA B 1 199 ? -3.504 -10.188 -7.641 1 98.5 199 ALA B CA 1
ATOM 4537 C C . ALA B 1 199 ? -2.402 -10.773 -6.758 1 98.5 199 ALA B C 1
ATOM 4539 O O . ALA B 1 199 ? -2.322 -11.984 -6.578 1 98.5 199 ALA B O 1
ATOM 4540 N N . LYS B 1 200 ? -1.576 -9.938 -6.234 1 97.62 200 LYS B N 1
ATOM 4541 C CA . LYS B 1 200 ? -0.496 -10.344 -5.344 1 97.62 200 LYS B CA 1
ATOM 4542 C C . LYS B 1 200 ? -1.036 -11.125 -4.145 1 97.62 200 LYS B C 1
ATOM 4544 O O . LYS B 1 200 ? -0.356 -12 -3.611 1 97.62 200 LYS B O 1
ATOM 4549 N N . ARG B 1 201 ? -2.289 -10.828 -3.855 1 97.06 201 ARG B N 1
ATOM 4550 C CA . ARG B 1 201 ? -2.906 -11.508 -2.725 1 97.06 201 ARG B CA 1
ATOM 4551 C C . ARG B 1 201 ? -3.688 -12.734 -3.184 1 97.06 201 ARG B C 1
ATOM 4553 O O . ARG B 1 201 ? -4.543 -13.242 -2.455 1 97.06 201 ARG B O 1
ATOM 4560 N N . GLY B 1 202 ? -3.453 -13.164 -4.363 1 96.69 202 GLY B N 1
ATOM 4561 C CA . GLY B 1 202 ? -4.012 -14.414 -4.859 1 96.69 202 GLY B CA 1
ATOM 4562 C C . GLY B 1 202 ? -5.367 -14.242 -5.52 1 96.69 202 GLY B C 1
ATOM 4563 O O . GLY B 1 202 ? -6.059 -15.227 -5.793 1 96.69 202 GLY B O 1
ATOM 4564 N N . VAL B 1 203 ? -5.812 -13.055 -5.812 1 98.12 203 VAL B N 1
ATOM 4565 C CA . VAL B 1 203 ? -7.137 -12.797 -6.371 1 98.12 203 VAL B CA 1
ATOM 4566 C C . VAL B 1 203 ? -7.109 -12.992 -7.883 1 98.12 203 VAL B C 1
ATOM 4568 O O . VAL B 1 203 ? -6.219 -12.484 -8.57 1 98.12 203 VAL B O 1
ATOM 4571 N N . GLN B 1 204 ? -7.984 -13.781 -8.344 1 98.38 204 GLN B N 1
ATOM 4572 C CA . GLN B 1 204 ? -8.211 -13.875 -9.781 1 98.38 204 GLN B CA 1
ATOM 4573 C C . GLN B 1 204 ? -9.07 -12.719 -10.281 1 98.38 204 GLN B C 1
ATOM 4575 O O . GLN B 1 204 ? -10.18 -12.508 -9.781 1 98.38 204 GLN B O 1
ATOM 4580 N N . LEU B 1 205 ? -8.617 -12.039 -11.297 1 98.62 205 LEU B N 1
ATOM 4581 C CA . LEU B 1 205 ? -9.266 -10.781 -11.664 1 98.62 205 LEU B CA 1
ATOM 4582 C C . LEU B 1 205 ? -10.008 -10.914 -12.984 1 98.62 205 LEU B C 1
ATOM 4584 O O . LEU B 1 205 ? -9.547 -11.609 -13.891 1 98.62 205 LEU B O 1
ATOM 4588 N N . GLU B 1 206 ? -11.141 -10.305 -13.008 1 98.69 206 GLU B N 1
ATOM 4589 C CA . GLU B 1 206 ? -11.859 -9.891 -14.219 1 98.69 206 GLU B CA 1
ATOM 4590 C C . GLU B 1 206 ? -11.836 -8.367 -14.375 1 98.69 206 GLU B C 1
ATOM 4592 O O . GLU B 1 206 ? -11.992 -7.637 -13.391 1 98.69 206 GLU B O 1
ATOM 4597 N N . MET B 1 207 ? -11.602 -7.969 -15.656 1 98.81 207 MET B N 1
ATOM 4598 C CA . MET B 1 207 ? -11.469 -6.527 -15.836 1 98.81 207 MET B CA 1
ATOM 4599 C C . MET B 1 207 ? -12.742 -5.941 -16.438 1 98.81 207 MET B C 1
ATOM 4601 O O . MET B 1 207 ? -13.391 -6.574 -17.266 1 98.81 207 MET B O 1
ATOM 4605 N N . ILE B 1 208 ? -13.117 -4.742 -15.977 1 98.81 208 ILE B N 1
ATOM 4606 C CA . ILE B 1 208 ? -14.164 -3.963 -16.625 1 98.81 208 ILE B CA 1
ATOM 4607 C C . ILE B 1 208 ? -13.625 -2.586 -17 1 98.81 208 ILE B C 1
ATOM 4609 O O . ILE B 1 208 ? -12.891 -1.962 -16.234 1 98.81 208 ILE B O 1
ATOM 4613 N N . HIS B 1 209 ? -13.859 -2.211 -18.172 1 98.25 209 HIS B N 1
ATOM 4614 C CA . HIS B 1 209 ? -13.492 -0.903 -18.719 1 98.25 209 HIS B CA 1
ATOM 4615 C C . HIS B 1 209 ? -14.703 -0.209 -19.344 1 98.25 209 HIS B C 1
ATOM 4617 O O . HIS B 1 209 ? -15.516 -0.851 -20 1 98.25 209 HIS B O 1
ATOM 4623 N N . PHE B 1 210 ? -14.836 1.127 -19.094 1 97.81 210 PHE B N 1
ATOM 4624 C CA . PHE B 1 210 ? -15.945 1.905 -19.625 1 97.81 210 PHE B CA 1
ATOM 4625 C C . PHE B 1 210 ? -15.484 2.775 -20.797 1 97.81 210 PHE B C 1
ATOM 4627 O O . PHE B 1 210 ? -14.578 3.594 -20.641 1 97.81 210 PHE B O 1
ATOM 4634 N N . ALA B 1 211 ? -16.094 2.58 -21.938 1 95 211 ALA B N 1
ATOM 4635 C CA . ALA B 1 211 ? -15.789 3.34 -23.141 1 95 211 ALA B CA 1
ATOM 4636 C C . ALA B 1 211 ? -17 4.148 -23.609 1 95 211 ALA B C 1
ATOM 4638 O O . ALA B 1 211 ? -18.125 3.68 -23.531 1 95 211 ALA B O 1
ATOM 4639 N N . SER B 1 212 ? -16.688 5.363 -24.125 1 93 212 SER B N 1
ATOM 4640 C CA . SER B 1 212 ? -17.781 6.227 -24.547 1 93 212 SER B CA 1
ATOM 4641 C C . SER B 1 212 ? -17.562 6.727 -25.969 1 93 212 SER B C 1
ATOM 4643 O O . SER B 1 212 ? -17.609 7.934 -26.234 1 93 212 SER B O 1
ATOM 4645 N N . PRO B 1 213 ? -17.438 5.891 -26.922 1 88.56 213 PRO B N 1
ATOM 4646 C CA . PRO B 1 213 ? -17.422 6.426 -28.281 1 88.56 213 PRO B CA 1
ATOM 4647 C C . PRO B 1 213 ? -18.688 7.203 -28.625 1 88.56 213 PRO B C 1
ATOM 4649 O O . PRO B 1 213 ? -19.781 6.844 -28.188 1 88.56 213 PRO B O 1
ATOM 4652 N N . PRO B 1 214 ? -18.5 8.25 -29.344 1 89.06 214 PRO B N 1
ATOM 4653 C CA . PRO B 1 214 ? -17.297 8.766 -30 1 89.06 214 PRO B CA 1
ATOM 4654 C C . PRO B 1 214 ? -16.5 9.727 -29.109 1 89.06 214 PRO B C 1
ATOM 4656 O O . PRO B 1 214 ? -15.523 10.32 -29.562 1 89.06 214 PRO B O 1
ATOM 4659 N N . TYR B 1 215 ? -16.938 9.867 -27.891 1 86.88 215 TYR B N 1
ATOM 4660 C CA . TYR B 1 215 ? -16.281 10.836 -27.016 1 86.88 215 TYR B CA 1
ATOM 4661 C C . TYR B 1 215 ? -14.906 10.336 -26.578 1 86.88 215 TYR B C 1
ATOM 4663 O O . TYR B 1 215 ? -14.062 11.125 -26.141 1 86.88 215 TYR B O 1
ATOM 4671 N N . THR B 1 216 ? -14.719 9.086 -26.578 1 87.62 216 THR B N 1
ATOM 4672 C CA . THR B 1 216 ? -13.406 8.484 -26.359 1 87.62 216 THR B CA 1
ATOM 4673 C C . THR B 1 216 ? -12.891 7.848 -27.656 1 87.62 216 THR B C 1
ATOM 4675 O O . THR B 1 216 ? -13.664 7.273 -28.422 1 87.62 216 THR B O 1
ATOM 4678 N N . SER B 1 217 ? -11.648 7.809 -27.828 1 89.25 217 SER B N 1
ATOM 4679 C CA . SER B 1 217 ? -11.031 7.352 -29.062 1 89.25 217 SER B CA 1
ATOM 4680 C C . SER B 1 217 ? -10.703 5.867 -29.016 1 89.25 217 SER B C 1
ATOM 4682 O O . SER B 1 217 ? -10.742 5.258 -27.938 1 89.25 217 SER B O 1
ATOM 4684 N N . GLU B 1 218 ? -10.461 5.383 -30.156 1 91.75 218 GLU B N 1
ATOM 4685 C CA . GLU B 1 218 ? -9.984 4.008 -30.266 1 91.75 218 GLU B CA 1
ATOM 4686 C C . GLU B 1 218 ? -8.625 3.848 -29.594 1 91.75 218 GLU B C 1
ATOM 4688 O O . GLU B 1 218 ? -8.32 2.787 -29.031 1 91.75 218 GLU B O 1
ATOM 4693 N N . GLN B 1 219 ? -7.855 4.867 -29.641 1 93.19 219 GLN B N 1
ATOM 4694 C CA . GLN B 1 219 ? -6.547 4.859 -29 1 93.19 219 GLN B CA 1
ATOM 4695 C C . GLN B 1 219 ? -6.68 4.719 -27.484 1 93.19 219 GLN B C 1
ATOM 4697 O O . GLN B 1 219 ? -5.855 4.062 -26.844 1 93.19 219 GLN B O 1
ATOM 4702 N N . ALA B 1 220 ? -7.711 5.285 -26.984 1 93.56 220 ALA B N 1
ATOM 4703 C CA . ALA B 1 220 ? -7.973 5.156 -25.547 1 93.56 220 ALA B CA 1
ATOM 4704 C C . ALA B 1 220 ? -8.305 3.715 -25.188 1 93.56 220 ALA B C 1
ATOM 4706 O O . ALA B 1 220 ? -7.844 3.207 -24.156 1 93.56 220 ALA B O 1
ATOM 4707 N N . ARG B 1 221 ? -9.102 3.127 -26 1 94.81 221 ARG B N 1
ATOM 4708 C CA . ARG B 1 221 ? -9.438 1.72 -25.812 1 94.81 221 ARG B CA 1
ATOM 4709 C C . ARG B 1 221 ? -8.195 0.843 -25.906 1 94.81 221 ARG B C 1
ATOM 4711 O O . ARG B 1 221 ? -7.969 -0.018 -25.047 1 94.81 221 ARG B O 1
ATOM 4718 N N . GLU B 1 222 ? -7.418 1.075 -26.875 1 96.19 222 GLU B N 1
ATOM 4719 C CA . GLU B 1 222 ? -6.203 0.286 -27.078 1 96.19 222 GLU B CA 1
ATOM 4720 C C . GLU B 1 222 ? -5.227 0.476 -25.922 1 96.19 222 GLU B C 1
ATOM 4722 O O . GLU B 1 222 ? -4.52 -0.459 -25.547 1 96.19 222 GLU B O 1
ATOM 4727 N N . LYS B 1 223 ? -5.172 1.692 -25.438 1 96.88 223 LYS B N 1
ATOM 4728 C CA . LYS B 1 223 ? -4.336 1.979 -24.281 1 96.88 223 LYS B CA 1
ATOM 4729 C C . LYS B 1 223 ? -4.699 1.077 -23.109 1 96.88 223 LYS B C 1
ATOM 4731 O O . LYS B 1 223 ? -3.82 0.505 -22.469 1 96.88 223 LYS B O 1
ATOM 4736 N N . VAL B 1 224 ? -5.941 0.884 -22.891 1 97.62 224 VAL B N 1
ATOM 4737 C CA . VAL B 1 224 ? -6.426 0.072 -21.781 1 97.62 224 VAL B CA 1
ATOM 4738 C C . VAL B 1 224 ? -6.125 -1.4 -22.047 1 97.62 224 VAL B C 1
ATOM 4740 O O . VAL B 1 224 ? -5.703 -2.127 -21.141 1 97.62 224 VAL B O 1
ATOM 4743 N N . LEU B 1 225 ? -6.336 -1.834 -23.219 1 98.12 225 LEU B N 1
ATOM 4744 C CA . LEU B 1 225 ? -6.047 -3.221 -23.562 1 98.12 225 LEU B CA 1
ATOM 4745 C C . LEU B 1 225 ? -4.559 -3.514 -23.438 1 98.12 225 LEU B C 1
ATOM 4747 O O . LEU B 1 225 ? -4.168 -4.598 -23 1 98.12 225 LEU B O 1
ATOM 4751 N N . GLN B 1 226 ? -3.742 -2.551 -23.812 1 98.31 226 GLN B N 1
ATOM 4752 C CA . GLN B 1 226 ? -2.299 -2.705 -23.656 1 98.31 226 GLN B CA 1
ATOM 4753 C C . GLN B 1 226 ? -1.909 -2.814 -22.188 1 98.31 226 GLN B C 1
ATOM 4755 O O . GLN B 1 226 ? -1.042 -3.613 -21.828 1 98.31 226 GLN B O 1
ATOM 4760 N N . LEU B 1 227 ? -2.525 -2 -21.375 1 98.56 227 LEU B N 1
ATOM 4761 C CA . LEU B 1 227 ? -2.279 -2.09 -19.938 1 98.56 227 LEU B CA 1
ATOM 4762 C C . LEU B 1 227 ? -2.637 -3.475 -19.422 1 98.56 227 LEU B C 1
ATOM 4764 O O . LEU B 1 227 ? -1.905 -4.043 -18.609 1 98.56 227 LEU B O 1
ATOM 4768 N N . ALA B 1 228 ? -3.773 -4.016 -19.891 1 98.62 228 ALA B N 1
ATOM 4769 C CA . ALA B 1 228 ? -4.164 -5.367 -19.5 1 98.62 228 ALA B CA 1
ATOM 4770 C C . ALA B 1 228 ? -3.104 -6.383 -19.922 1 98.62 228 ALA B C 1
ATOM 4772 O O . ALA B 1 228 ? -2.756 -7.281 -19.156 1 98.62 228 ALA B O 1
ATOM 4773 N N . ARG B 1 229 ? -2.584 -6.234 -21.125 1 98.38 229 ARG B N 1
ATOM 4774 C CA . ARG B 1 229 ? -1.534 -7.125 -21.609 1 98.38 229 ARG B CA 1
ATOM 4775 C C . ARG B 1 229 ? -0.296 -7.043 -20.734 1 98.38 229 ARG B C 1
ATOM 4777 O O . ARG B 1 229 ? 0.325 -8.062 -20.422 1 98.38 229 ARG B O 1
ATOM 4784 N N . GLU B 1 230 ? 0.015 -5.852 -20.328 1 98.44 230 GLU B N 1
ATOM 4785 C CA . GLU B 1 230 ? 1.199 -5.621 -19.5 1 98.44 230 GLU B CA 1
ATOM 4786 C C . GLU B 1 230 ? 1.013 -6.184 -18.094 1 98.44 230 GLU B C 1
ATOM 4788 O O . GLU B 1 230 ? 1.99 -6.445 -17.391 1 98.44 230 GLU B O 1
ATOM 4793 N N . LEU B 1 231 ? -0.209 -6.414 -17.703 1 98.56 231 LEU B N 1
ATOM 4794 C CA . LEU B 1 231 ? -0.519 -6.957 -16.391 1 98.56 231 LEU B CA 1
ATOM 4795 C C . LEU B 1 231 ? -0.497 -8.484 -16.406 1 98.56 231 LEU B C 1
ATOM 4797 O O . LEU B 1 231 ? -0.387 -9.125 -15.359 1 98.56 231 LEU B O 1
ATOM 4801 N N . VAL B 1 232 ? -0.618 -9.117 -17.516 1 97.88 232 VAL B N 1
ATOM 4802 C CA . VAL B 1 232 ? -0.784 -10.555 -17.656 1 97.88 232 VAL B CA 1
ATOM 4803 C C . VAL B 1 232 ? 0.398 -11.281 -17.031 1 97.88 232 VAL B C 1
ATOM 4805 O O . VAL B 1 232 ? 0.214 -12.266 -16.312 1 97.88 232 VAL B O 1
ATOM 4808 N N . PRO B 1 233 ? 1.656 -10.781 -17.203 1 97.12 233 PRO B N 1
ATOM 4809 C CA . PRO B 1 233 ? 2.777 -11.492 -16.578 1 97.12 233 PRO B CA 1
ATOM 4810 C C . PRO B 1 233 ? 2.652 -11.586 -15.062 1 97.12 233 PRO B C 1
ATOM 4812 O O . PRO B 1 233 ? 3.209 -12.5 -14.445 1 97.12 233 PRO B O 1
ATOM 4815 N N . TRP B 1 234 ? 1.895 -10.711 -14.508 1 97.88 234 TRP B N 1
ATOM 4816 C CA . TRP B 1 234 ? 1.733 -10.68 -13.055 1 97.88 234 TRP B CA 1
ATOM 4817 C C . TRP B 1 234 ? 0.418 -11.328 -12.641 1 97.88 234 TRP B C 1
ATOM 4819 O O . TRP B 1 234 ? 0.393 -12.18 -11.742 1 97.88 234 TRP B O 1
ATOM 4829 N N . CYS B 1 235 ? -0.666 -11.039 -13.344 1 97.69 235 CYS B N 1
ATOM 4830 C CA . CYS B 1 235 ? -2.02 -11.328 -12.883 1 97.69 235 CYS B CA 1
ATOM 4831 C C . CYS B 1 235 ? -2.559 -12.602 -13.539 1 97.69 235 CYS B C 1
ATOM 4833 O O . CYS B 1 235 ? -3.615 -13.102 -13.148 1 97.69 235 CYS B O 1
ATOM 4835 N N . GLY B 1 236 ? -1.847 -13.148 -14.477 1 94.62 236 GLY B N 1
ATOM 4836 C CA . GLY B 1 236 ? -2.393 -14.25 -15.258 1 94.62 236 GLY B CA 1
ATOM 4837 C C . GLY B 1 236 ? -3.338 -13.797 -16.344 1 94.62 236 GLY B C 1
ATOM 4838 O O . GLY B 1 236 ? -3.4 -12.609 -16.672 1 94.62 236 GLY B O 1
ATOM 4839 N N . ARG B 1 237 ? -4.043 -14.758 -16.953 1 95.06 237 ARG B N 1
ATOM 4840 C CA . ARG B 1 237 ? -4.977 -14.438 -18.016 1 95.06 237 ARG B CA 1
ATOM 4841 C C . ARG B 1 237 ? -6.059 -13.477 -17.547 1 95.06 237 ARG B C 1
ATOM 4843 O O . ARG B 1 237 ? -6.562 -13.602 -16.422 1 95.06 237 ARG B O 1
ATOM 4850 N N . LEU B 1 238 ? -6.316 -12.547 -18.438 1 98 238 LEU B N 1
ATOM 4851 C CA . LEU B 1 238 ? -7.305 -11.531 -18.078 1 98 238 LEU B CA 1
ATOM 4852 C C . LEU B 1 238 ? -8.375 -11.414 -19.156 1 98 238 LEU B C 1
ATOM 4854 O O . LEU B 1 238 ? -8.078 -11.539 -20.359 1 98 238 LEU B O 1
ATOM 4858 N N . THR B 1 239 ? -9.57 -11.281 -18.719 1 98.69 239 THR B N 1
ATOM 4859 C CA . THR B 1 239 ? -10.68 -10.914 -19.594 1 98.69 239 THR B CA 1
ATOM 4860 C C . THR B 1 239 ? -11.109 -9.477 -19.344 1 98.69 239 THR B C 1
ATOM 4862 O O . THR B 1 239 ? -11.391 -9.094 -18.203 1 98.69 239 THR B O 1
ATOM 4865 N N . VAL B 1 240 ? -11.125 -8.727 -20.438 1 98.75 240 VAL B N 1
ATOM 4866 C CA . VAL B 1 240 ? -11.547 -7.328 -20.328 1 98.75 240 VAL B CA 1
ATOM 4867 C C . VAL B 1 240 ? -12.945 -7.16 -20.891 1 98.75 240 VAL B C 1
ATOM 4869 O O . VAL B 1 240 ? -13.172 -7.41 -22.078 1 98.75 240 VAL B O 1
ATOM 4872 N N . HIS B 1 241 ? -13.859 -6.781 -20.031 1 98.81 241 HIS B N 1
ATOM 4873 C CA . HIS B 1 241 ? -15.203 -6.422 -20.453 1 98.81 241 HIS B CA 1
ATOM 4874 C C . HIS B 1 241 ? -15.312 -4.93 -20.75 1 98.81 241 HIS B C 1
ATOM 4876 O O . HIS B 1 241 ? -15.289 -4.105 -19.828 1 98.81 241 HIS B O 1
ATOM 4882 N N . VAL B 1 242 ? -15.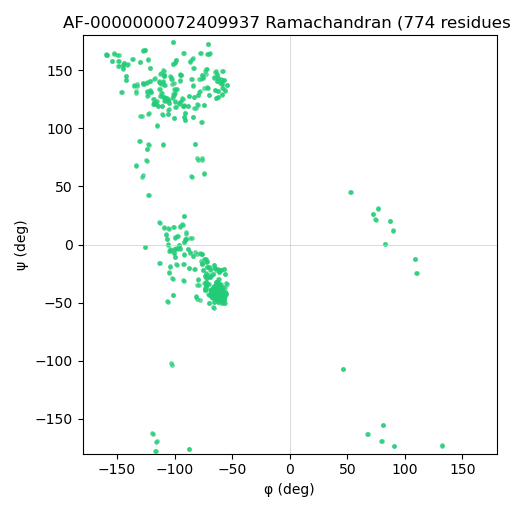398 -4.602 -22.031 1 98.25 242 VAL B N 1
ATOM 4883 C CA . VAL B 1 242 ? -15.523 -3.205 -22.438 1 98.25 242 VAL B CA 1
ATOM 4884 C C . VAL B 1 242 ? -17 -2.816 -22.531 1 98.25 242 VAL B C 1
ATOM 4886 O O . VAL B 1 242 ? -17.703 -3.258 -23.422 1 98.25 242 VAL B O 1
ATOM 4889 N N . VAL B 1 243 ? -17.438 -1.921 -21.641 1 98.31 243 VAL B N 1
ATOM 4890 C CA . VAL B 1 243 ? -18.844 -1.578 -21.516 1 98.31 243 VAL B CA 1
ATOM 4891 C C . VAL B 1 243 ? -19.109 -0.198 -22.109 1 98.31 243 VAL B C 1
ATOM 4893 O O . VAL B 1 243 ? -18.438 0.776 -21.75 1 98.31 243 VAL B O 1
ATOM 4896 N N . PRO B 1 244 ? -20.047 -0.121 -23.062 1 97.31 244 PRO B N 1
ATOM 4897 C CA . PRO B 1 244 ? -20.406 1.2 -23.578 1 97.31 244 PRO B CA 1
ATOM 4898 C C . PRO B 1 244 ? -21.062 2.088 -22.531 1 97.31 244 PRO B C 1
ATOM 4900 O O . PRO B 1 244 ? -21.984 1.651 -21.844 1 97.31 244 PRO B O 1
ATOM 4903 N N . PHE B 1 245 ? -20.578 3.334 -22.453 1 97 245 PHE B N 1
ATOM 4904 C CA . PHE B 1 245 ? -20.984 4.18 -21.328 1 97 245 PHE B CA 1
ATOM 4905 C C . PHE B 1 245 ? -21.562 5.496 -21.828 1 97 245 PHE B C 1
ATOM 4907 O O . PHE B 1 245 ? -22.047 6.309 -21.047 1 97 245 PHE B O 1
ATOM 4914 N N . ALA B 1 246 ? -21.609 5.754 -23.125 1 95.56 246 ALA B N 1
ATOM 4915 C CA . ALA B 1 246 ? -22.016 7.023 -23.719 1 95.56 246 ALA B CA 1
ATOM 4916 C C . ALA B 1 246 ? -23.484 7.328 -23.406 1 95.56 246 ALA B C 1
ATOM 4918 O O . ALA B 1 246 ? -23.812 8.445 -23 1 95.56 246 ALA B O 1
ATOM 4919 N N . GLU B 1 247 ? -24.344 6.379 -23.562 1 96.38 247 GLU B N 1
ATOM 4920 C CA . GLU B 1 247 ? -25.766 6.586 -23.312 1 96.38 247 GLU B CA 1
ATOM 4921 C C . GLU B 1 247 ? -26 7.039 -21.875 1 96.38 247 GLU B C 1
ATOM 4923 O O . GLU B 1 247 ? -26.797 7.949 -21.641 1 96.38 247 GLU B O 1
ATOM 4928 N N . ILE B 1 248 ? -25.328 6.422 -20.984 1 97.12 248 ILE B N 1
ATOM 4929 C CA . ILE B 1 248 ? -25.469 6.738 -19.562 1 97.12 248 ILE B CA 1
ATOM 4930 C C . ILE B 1 248 ? -25 8.172 -19.312 1 97.12 248 ILE B C 1
ATOM 4932 O O . ILE B 1 248 ? -25.703 8.945 -18.656 1 97.12 248 ILE B O 1
ATOM 4936 N N . GLN B 1 249 ? -23.875 8.5 -19.844 1 95.94 249 GLN B N 1
ATOM 4937 C CA . GLN B 1 249 ? -23.344 9.844 -19.656 1 95.94 249 GLN B CA 1
ATOM 4938 C C . GLN B 1 249 ? -24.281 10.898 -20.219 1 95.94 249 GLN B C 1
ATOM 4940 O O . GLN B 1 249 ? -24.516 11.93 -19.578 1 95.94 249 GLN B O 1
ATOM 4945 N N . GLU B 1 250 ? -24.844 10.672 -21.344 1 95.94 250 GLU B N 1
ATOM 4946 C CA . GLU B 1 250 ? -25.766 11.602 -21.984 1 95.94 250 GLU B CA 1
ATOM 4947 C C . GLU B 1 250 ? -27.047 11.758 -21.172 1 95.94 250 GLU B C 1
ATOM 4949 O O . GLU B 1 250 ? -27.562 12.867 -21.016 1 95.94 250 GLU B O 1
ATOM 4954 N N . GLU B 1 251 ? -27.484 10.68 -20.672 1 96.75 251 GLU B N 1
ATOM 4955 C CA . GLU B 1 251 ? -28.703 10.727 -19.859 1 96.75 251 GLU B CA 1
ATOM 4956 C C . GLU B 1 251 ? -28.469 11.492 -18.562 1 96.75 251 GLU B C 1
ATOM 4958 O O . GLU B 1 251 ? -29.344 12.242 -18.109 1 96.75 251 GLU B O 1
ATOM 4963 N N . ILE B 1 252 ? -27.312 11.305 -17.875 1 96 252 ILE B N 1
ATOM 4964 C CA . ILE B 1 252 ? -26.969 12.031 -16.656 1 96 252 ILE B CA 1
ATOM 4965 C C . ILE B 1 252 ? -26.906 13.523 -16.953 1 96 252 ILE B C 1
ATOM 4967 O O . ILE B 1 252 ? -27.453 14.336 -16.203 1 96 252 ILE B O 1
ATOM 4971 N N . ARG B 1 253 ? -26.25 13.867 -18.031 1 93.69 253 ARG B N 1
ATOM 4972 C CA . ARG B 1 253 ? -26.094 15.266 -18.422 1 93.69 253 ARG B CA 1
ATOM 4973 C C . ARG B 1 253 ? -27.438 15.938 -18.656 1 93.69 253 ARG B C 1
ATOM 4975 O O . ARG B 1 253 ? -27.641 17.094 -18.281 1 93.69 253 ARG B O 1
ATOM 4982 N N . ARG B 1 254 ? -28.344 15.227 -19.125 1 95 254 ARG B N 1
ATOM 4983 C CA . ARG B 1 254 ? -29.672 15.742 -19.484 1 95 254 ARG B CA 1
ATOM 4984 C C . ARG B 1 254 ? -30.547 15.875 -18.25 1 95 254 ARG B C 1
ATOM 4986 O O . ARG B 1 254 ? -31.312 16.844 -18.125 1 95 254 ARG B O 1
ATOM 4993 N N . SER B 1 255 ? -30.391 14.992 -17.328 1 95.81 255 SER B N 1
ATOM 4994 C CA . SER B 1 255 ? -31.438 14.82 -16.328 1 95.81 255 SER B CA 1
ATOM 4995 C C . SER B 1 255 ? -30.969 15.242 -14.945 1 95.81 255 SER B C 1
ATOM 4997 O O . SER B 1 255 ? -31.766 15.398 -14.023 1 95.81 255 SER B O 1
ATOM 4999 N N . CYS B 1 256 ? -29.656 15.398 -14.727 1 94 256 CYS B N 1
ATOM 5000 C CA . CYS B 1 256 ? -29.125 15.641 -13.391 1 94 256 CYS B CA 1
ATOM 5001 C C . CYS B 1 256 ? -28.312 16.938 -13.359 1 94 256 CYS B C 1
ATOM 5003 O O . CYS B 1 256 ? -27.859 17.406 -14.398 1 94 256 CYS B O 1
ATOM 5005 N N . PRO B 1 257 ? -28.156 17.453 -12.141 1 92.69 257 PRO B N 1
ATOM 5006 C CA . PRO B 1 257 ? -27.328 18.672 -12.008 1 92.69 257 PRO B CA 1
ATOM 5007 C C . PRO B 1 257 ? -25.875 18.438 -12.406 1 92.69 257 PRO B C 1
ATOM 5009 O O . PRO B 1 257 ? -25.312 17.375 -12.094 1 92.69 257 PRO B O 1
ATOM 5012 N N . GLU B 1 258 ? -25.297 19.453 -12.961 1 90.75 258 GLU B N 1
ATOM 5013 C CA . GLU B 1 258 ? -23.938 19.359 -13.5 1 90.75 258 GLU B CA 1
ATOM 5014 C C . GLU B 1 258 ? -22.922 19.109 -12.398 1 90.75 258 GLU B C 1
ATOM 5016 O O . GLU B 1 258 ? -21.953 18.359 -12.602 1 90.75 258 GLU B O 1
ATOM 5021 N N . ASP B 1 259 ? -23.141 19.703 -11.297 1 90.06 259 ASP B N 1
ATOM 5022 C CA . ASP B 1 259 ? -22.156 19.609 -10.227 1 90.06 259 ASP B CA 1
ATOM 5023 C C . ASP B 1 259 ? -22.141 18.219 -9.609 1 90.06 259 ASP B C 1
ATOM 5025 O O . ASP B 1 259 ? -21.203 17.859 -8.891 1 90.06 259 ASP B O 1
ATOM 5029 N N . HIS B 1 260 ? -23.188 17.406 -9.914 1 92.44 260 HIS B N 1
ATOM 5030 C CA . HIS B 1 260 ? -23.25 16.047 -9.383 1 92.44 260 HIS B CA 1
ATOM 5031 C C . HIS B 1 260 ? -22.953 15.016 -10.469 1 92.44 260 HIS B C 1
ATOM 5033 O O . HIS B 1 260 ? -23 13.805 -10.219 1 92.44 260 HIS B O 1
ATOM 5039 N N . PHE B 1 261 ? -22.594 15.43 -11.656 1 92.94 261 PHE B N 1
ATOM 5040 C CA . PHE B 1 261 ? -22.422 14.562 -12.82 1 92.94 261 PHE B CA 1
ATOM 5041 C C . PHE B 1 261 ? -21.422 13.461 -12.531 1 92.94 261 PHE B C 1
ATOM 5043 O O . PHE B 1 261 ? -21.719 12.273 -12.703 1 92.94 261 PHE B O 1
ATOM 5050 N N . THR B 1 262 ? -20.234 13.844 -12.008 1 91.81 262 THR B N 1
ATOM 5051 C CA . THR B 1 262 ? -19.141 12.906 -11.773 1 91.81 262 THR B CA 1
ATOM 5052 C C . THR B 1 262 ? -19.547 11.867 -10.734 1 91.81 262 THR B C 1
ATOM 5054 O O . THR B 1 262 ? -19.234 10.68 -10.875 1 91.81 262 THR B O 1
ATOM 5057 N N . LEU B 1 263 ? -20.219 12.258 -9.766 1 93.19 263 LEU B N 1
ATOM 5058 C CA . LEU B 1 263 ? -20.656 11.367 -8.688 1 93.19 263 LEU B CA 1
ATOM 5059 C C . LEU B 1 263 ? -21.641 10.328 -9.211 1 93.19 263 LEU B C 1
ATOM 5061 O O . LEU B 1 263 ? -21.5 9.141 -8.914 1 93.19 263 LEU B O 1
ATOM 5065 N N . ILE B 1 264 ? -22.578 10.812 -9.977 1 95.31 264 ILE B N 1
ATOM 5066 C CA . ILE B 1 264 ? -23.609 9.922 -10.508 1 95.31 264 ILE B CA 1
ATOM 5067 C C . ILE B 1 264 ? -22.969 8.961 -11.516 1 95.31 264 ILE B C 1
ATOM 5069 O O . ILE B 1 264 ? -23.312 7.773 -11.547 1 95.31 264 ILE B O 1
ATOM 5073 N N . MET B 1 265 ? -22.078 9.445 -12.281 1 95.25 265 MET B N 1
ATOM 5074 C CA . MET B 1 265 ? -21.344 8.609 -13.227 1 95.25 265 MET B CA 1
ATOM 5075 C C . MET B 1 265 ? -20.609 7.488 -12.508 1 95.25 265 MET B C 1
ATOM 5077 O O . MET B 1 265 ? -20.688 6.328 -12.914 1 95.25 265 MET B O 1
ATOM 5081 N N . ARG B 1 266 ? -19.938 7.816 -11.453 1 95.38 266 ARG B N 1
ATOM 5082 C CA . ARG B 1 266 ? -19.188 6.828 -10.672 1 95.38 266 ARG B CA 1
ATOM 5083 C C . ARG B 1 266 ? -20.125 5.793 -10.062 1 95.38 266 ARG B C 1
ATOM 5085 O O . ARG B 1 266 ? -19.781 4.617 -9.953 1 95.38 266 ARG B O 1
ATOM 5092 N N . ARG B 1 267 ? -21.266 6.219 -9.656 1 97 267 ARG B N 1
ATOM 5093 C CA . ARG B 1 267 ? -22.25 5.289 -9.125 1 97 267 ARG B CA 1
ATOM 5094 C C . ARG B 1 267 ? -22.688 4.285 -10.188 1 97 267 ARG B C 1
ATOM 5096 O O . ARG B 1 267 ? -22.828 3.094 -9.898 1 97 267 ARG B O 1
ATOM 5103 N N . PHE B 1 268 ? -22.875 4.777 -11.414 1 98 268 PHE B N 1
ATOM 5104 C CA . PHE B 1 268 ? -23.219 3.869 -12.5 1 98 268 PHE B CA 1
ATOM 5105 C C . PHE B 1 268 ? -22.078 2.893 -12.773 1 98 268 PHE B C 1
ATOM 5107 O O . PHE B 1 268 ? -22.312 1.71 -13.023 1 98 268 PHE B O 1
ATOM 5114 N N . MET B 1 269 ? -20.875 3.367 -12.766 1 97.88 269 MET B N 1
ATOM 5115 C CA . MET B 1 269 ? -19.719 2.492 -12.953 1 97.88 269 MET B CA 1
ATOM 5116 C C . MET B 1 269 ? -19.688 1.396 -11.898 1 97.88 269 MET B C 1
ATOM 5118 O O . MET B 1 269 ? -19.438 0.23 -12.211 1 97.88 269 MET B O 1
ATOM 5122 N N . MET B 1 270 ? -19.984 1.76 -10.688 1 98.06 270 MET B N 1
ATOM 5123 C CA . MET B 1 270 ? -20.031 0.801 -9.586 1 98.06 270 MET B CA 1
ATOM 5124 C C . MET B 1 270 ? -21.141 -0.225 -9.805 1 98.06 270 MET B C 1
ATOM 5126 O O . MET B 1 270 ? -20.938 -1.423 -9.602 1 98.06 270 MET B O 1
ATOM 5130 N N . ARG B 1 271 ? -22.297 0.248 -10.234 1 98.5 271 ARG B N 1
ATOM 5131 C CA . ARG B 1 271 ? -23.422 -0.644 -10.492 1 98.5 271 ARG B CA 1
ATOM 5132 C C . ARG B 1 271 ? -23.078 -1.65 -11.586 1 98.5 271 ARG B C 1
ATOM 5134 O O . ARG B 1 271 ? -23.422 -2.83 -11.477 1 98.5 271 ARG B O 1
ATOM 5141 N N . LEU B 1 272 ? -22.469 -1.146 -12.625 1 98.75 272 LEU B N 1
ATOM 5142 C CA . LEU B 1 272 ? -22.094 -2.002 -13.75 1 98.75 272 LEU B CA 1
ATOM 5143 C C . LEU B 1 272 ? -21.062 -3.035 -13.32 1 98.75 272 LEU B C 1
ATOM 5145 O O . LEU B 1 272 ? -21.172 -4.215 -13.664 1 98.75 272 LEU B O 1
ATOM 5149 N N . ALA B 1 273 ? -20.031 -2.598 -12.562 1 98.75 273 ALA B N 1
ATOM 5150 C CA . ALA B 1 273 ? -19.031 -3.521 -12.039 1 98.75 273 ALA B CA 1
ATOM 5151 C C . ALA B 1 273 ? -19.672 -4.559 -11.117 1 98.75 273 ALA B C 1
ATOM 5153 O O . ALA B 1 273 ? -19.312 -5.738 -11.164 1 98.75 273 ALA B O 1
ATOM 5154 N N . ASP B 1 274 ? -20.578 -4.113 -10.32 1 98.56 274 ASP B N 1
ATOM 5155 C CA . ASP B 1 274 ? -21.312 -4.988 -9.398 1 98.56 274 ASP B CA 1
ATOM 5156 C C . ASP B 1 274 ? -22.125 -6.023 -10.164 1 98.56 274 ASP B C 1
ATOM 5158 O O . ASP B 1 274 ? -22.109 -7.207 -9.82 1 98.56 274 ASP B O 1
ATOM 5162 N N . ALA B 1 275 ? -22.828 -5.582 -11.156 1 98.69 275 ALA B N 1
ATOM 5163 C CA . ALA B 1 275 ? -23.625 -6.484 -12 1 98.69 275 ALA B CA 1
ATOM 5164 C C . ALA B 1 275 ? -22.734 -7.543 -12.648 1 98.69 275 ALA B C 1
ATOM 5166 O O . ALA B 1 275 ? -23.078 -8.727 -12.648 1 98.69 275 ALA B O 1
ATOM 5167 N N . LEU B 1 276 ? -21.625 -7.125 -13.156 1 98.81 276 LEU B N 1
ATOM 5168 C CA . LEU B 1 276 ? -20.688 -8.055 -13.766 1 98.81 276 LEU B CA 1
ATOM 5169 C C . LEU B 1 276 ? -20.172 -9.062 -12.75 1 98.81 276 LEU B C 1
ATOM 5171 O O . LEU B 1 276 ? -20.062 -10.25 -13.047 1 98.81 276 LEU B O 1
ATOM 5175 N N . ALA B 1 277 ? -19.812 -8.609 -11.562 1 98.69 277 ALA B N 1
ATOM 5176 C CA . ALA B 1 277 ? -19.312 -9.469 -10.5 1 98.69 277 ALA B CA 1
ATOM 5177 C C . ALA B 1 277 ? -20.312 -10.555 -10.148 1 98.69 277 ALA B C 1
ATOM 5179 O O . ALA B 1 277 ? -19.953 -11.727 -10.008 1 98.69 277 ALA B O 1
ATOM 5180 N N . HIS B 1 278 ? -21.547 -10.164 -10.023 1 97.94 278 HIS B N 1
ATOM 5181 C CA . HIS B 1 278 ? -22.594 -11.141 -9.734 1 97.94 278 HIS B CA 1
ATOM 5182 C C . HIS B 1 278 ? -22.734 -12.148 -10.867 1 97.94 278 HIS B C 1
ATOM 5184 O O . HIS B 1 278 ? -22.859 -13.352 -10.625 1 97.94 278 HIS B O 1
ATOM 5190 N N . GLU B 1 279 ? -22.719 -11.617 -12.094 1 98.31 279 GLU B N 1
ATOM 5191 C CA . GLU B 1 279 ? -22.812 -12.492 -13.258 1 98.31 279 GLU B CA 1
ATOM 5192 C C . GLU B 1 279 ? -21.719 -13.539 -13.266 1 98.31 279 GLU B C 1
ATOM 5194 O O . GLU B 1 279 ? -21.953 -14.703 -13.602 1 98.31 279 GLU B O 1
ATOM 5199 N N . LEU B 1 280 ? -20.516 -13.164 -12.812 1 98.25 280 LEU B N 1
ATOM 5200 C CA . LEU B 1 280 ? -19.344 -14.023 -12.945 1 98.25 280 LEU B CA 1
ATOM 5201 C C . LEU B 1 280 ? -19.047 -14.75 -11.641 1 98.25 280 LEU B C 1
ATOM 5203 O O . LEU B 1 280 ? -18.094 -15.523 -11.555 1 98.25 280 LEU B O 1
ATOM 5207 N N . GLY B 1 281 ? -19.812 -14.445 -10.586 1 97.38 281 GLY B N 1
ATOM 5208 C CA . GLY B 1 281 ? -19.594 -15.086 -9.297 1 97.38 281 GLY B CA 1
ATOM 5209 C C . GLY B 1 281 ? -18.391 -14.531 -8.555 1 97.38 281 GLY B C 1
ATOM 5210 O O . GLY B 1 281 ? -17.688 -15.273 -7.867 1 97.38 281 GLY B O 1
ATOM 5211 N N . CYS B 1 282 ? -18.078 -13.273 -8.758 1 97.94 282 CYS B N 1
ATOM 5212 C CA . CYS B 1 282 ? -17 -12.609 -8.039 1 97.94 282 CYS B CA 1
ATOM 5213 C C . CYS B 1 282 ? -17.469 -12.109 -6.68 1 97.94 282 CYS B C 1
ATOM 5215 O O . CYS B 1 282 ? -18.641 -11.758 -6.516 1 97.94 282 CYS B O 1
ATOM 5217 N N . GLY B 1 283 ? -16.547 -12.031 -5.758 1 97.25 283 GLY B N 1
ATOM 5218 C CA . GLY B 1 283 ? -16.938 -11.703 -4.395 1 97.25 283 GLY B CA 1
ATOM 5219 C C . GLY B 1 283 ? -16.609 -10.266 -4.012 1 97.25 283 GLY B C 1
ATOM 5220 O O . GLY B 1 283 ? -16.969 -9.812 -2.924 1 97.25 283 GLY B O 1
ATOM 5221 N N . ALA B 1 284 ? -15.938 -9.516 -4.93 1 98.12 284 ALA B N 1
ATOM 5222 C CA . ALA B 1 284 ? -15.539 -8.156 -4.586 1 98.12 284 ALA B CA 1
ATOM 5223 C C . ALA B 1 284 ? -15.281 -7.324 -5.844 1 98.12 284 ALA B C 1
ATOM 5225 O O . ALA B 1 284 ? -15.219 -7.867 -6.949 1 98.12 284 ALA B O 1
ATOM 5226 N N . LEU B 1 285 ? -15.258 -6.047 -5.648 1 98.75 285 LEU B N 1
ATOM 5227 C CA . LEU B 1 285 ? -14.805 -5.086 -6.648 1 98.75 285 LEU B CA 1
ATOM 5228 C C . LEU B 1 285 ? -13.469 -4.477 -6.254 1 98.75 285 LEU B C 1
ATOM 5230 O O . LEU B 1 285 ? -13.172 -4.344 -5.062 1 98.75 285 LEU B O 1
ATOM 5234 N N . VAL B 1 286 ? -12.625 -4.176 -7.246 1 98.75 286 VAL B N 1
ATOM 5235 C CA . VAL B 1 286 ? -11.336 -3.551 -7.004 1 98.75 286 VAL B CA 1
ATOM 5236 C C . VAL B 1 286 ? -11.258 -2.211 -7.73 1 98.75 286 VAL B C 1
ATOM 5238 O O . VAL B 1 286 ? -11.625 -2.115 -8.906 1 98.75 286 VAL B O 1
ATOM 5241 N N . THR B 1 287 ? -10.844 -1.157 -7.043 1 97.88 287 THR B N 1
ATOM 5242 C CA . THR B 1 287 ? -10.68 0.15 -7.668 1 97.88 287 THR B CA 1
ATOM 5243 C C . THR B 1 287 ? -9.305 0.732 -7.348 1 97.88 287 THR B C 1
ATOM 5245 O O . THR B 1 287 ? -8.672 0.34 -6.367 1 97.88 287 THR B O 1
ATOM 5248 N N . GLY B 1 288 ? -8.883 1.639 -8.203 1 96.81 288 GLY B N 1
ATOM 5249 C CA . GLY B 1 288 ? -7.629 2.34 -7.996 1 96.81 288 GLY B CA 1
ATOM 5250 C C . GLY B 1 288 ? -7.789 3.637 -7.23 1 96.81 288 GLY B C 1
ATOM 5251 O O . GLY B 1 288 ? -6.934 4.523 -7.309 1 96.81 288 GLY B O 1
ATOM 5252 N N . GLU B 1 289 ? -8.844 3.734 -6.441 1 95.12 289 GLU B N 1
ATOM 5253 C CA . GLU B 1 289 ? -9.125 4.98 -5.734 1 95.12 289 GLU B CA 1
ATOM 5254 C C . GLU B 1 289 ? -8.125 5.211 -4.602 1 95.12 289 GLU B C 1
ATOM 5256 O O . GLU B 1 289 ? -7.762 4.273 -3.887 1 95.12 289 GLU B O 1
ATOM 5261 N N . CYS B 1 290 ? -7.648 6.441 -4.555 1 93 290 CYS B N 1
ATOM 5262 C CA . CYS B 1 290 ? -6.766 6.941 -3.508 1 93 290 CYS B CA 1
ATOM 5263 C C . CYS B 1 290 ? -7.383 8.141 -2.799 1 93 290 CYS B C 1
ATOM 5265 O O . CYS B 1 290 ? -7.809 9.102 -3.445 1 93 290 CYS B O 1
ATOM 5267 N N . LEU B 1 291 ? -7.367 8.141 -1.491 1 93.06 291 LEU B N 1
ATOM 5268 C CA . LEU B 1 291 ? -8.078 9.188 -0.754 1 93.06 291 LEU B CA 1
ATOM 5269 C C . LEU B 1 291 ? -7.379 10.531 -0.912 1 93.06 291 LEU B C 1
ATOM 5271 O O . LEU B 1 291 ? -6.168 10.641 -0.699 1 93.06 291 LEU B O 1
ATOM 5275 N N . GLY B 1 292 ? -8.109 11.539 -1.292 1 84.31 292 GLY B N 1
ATOM 5276 C CA . GLY B 1 292 ? -7.656 12.922 -1.284 1 84.31 292 GLY B CA 1
ATOM 5277 C C . GLY B 1 292 ? -6.836 13.289 -2.506 1 84.31 292 GLY B C 1
ATOM 5278 O O . GLY B 1 292 ? -6.309 14.398 -2.596 1 84.31 292 GLY B O 1
ATOM 5279 N N . GLN B 1 293 ? -6.613 12.406 -3.434 1 72.94 293 GLN B N 1
ATOM 5280 C CA . GLN B 1 293 ? -5.789 12.672 -4.605 1 72.94 293 GLN B CA 1
ATOM 5281 C C . GLN B 1 293 ? -6.477 13.656 -5.551 1 72.94 293 GLN B C 1
ATOM 5283 O O . GLN B 1 293 ? -5.855 14.609 -6.023 1 72.94 293 GLN B O 1
ATOM 5288 N N . VAL B 1 294 ? -7.676 13.344 -5.828 1 69.06 294 VAL B N 1
ATOM 5289 C CA . VAL B 1 294 ? -8.438 14.25 -6.68 1 69.06 294 VAL B CA 1
ATOM 5290 C C . VAL B 1 294 ? -9.742 14.633 -5.984 1 69.06 294 VAL B C 1
ATOM 5292 O O . VAL B 1 294 ? -10.117 14.031 -4.969 1 69.06 294 VAL B O 1
ATOM 5295 N N . ALA B 1 295 ? -10.383 15.609 -6.512 1 65.19 295 ALA B N 1
ATOM 5296 C CA . ALA B 1 295 ? -11.586 16.188 -5.922 1 65.19 295 ALA B CA 1
ATOM 5297 C C . ALA B 1 295 ? -12.711 15.164 -5.824 1 65.19 295 ALA B C 1
ATOM 5299 O O . ALA B 1 295 ? -13.562 15.242 -4.938 1 65.19 295 ALA B O 1
ATOM 5300 N N . SER B 1 296 ? -12.633 14.25 -6.594 1 70.94 296 SER B N 1
ATOM 5301 C CA . SER B 1 296 ? -13.703 13.258 -6.66 1 70.94 296 SER B CA 1
ATOM 5302 C C . SER B 1 296 ? -13.43 12.086 -5.73 1 70.94 296 SER B C 1
ATOM 5304 O O . SER B 1 296 ? -14.242 11.172 -5.621 1 70.94 296 SER B O 1
ATOM 5306 N N . GLN B 1 297 ? -12.336 12.172 -5.004 1 83.88 297 GLN B N 1
ATOM 5307 C CA . GLN B 1 297 ? -11.992 11.047 -4.141 1 83.88 297 GLN B CA 1
ATOM 5308 C C . GLN B 1 297 ? -11.875 11.484 -2.686 1 83.88 297 GLN B C 1
ATOM 5310 O O . GLN B 1 297 ? -10.891 11.164 -2.014 1 83.88 297 GLN B O 1
ATOM 5315 N N . THR B 1 298 ? -12.852 12.312 -2.352 1 88.81 298 THR B N 1
ATOM 5316 C CA . THR B 1 298 ? -13 12.602 -0.931 1 88.81 298 THR B CA 1
ATOM 5317 C C . THR B 1 298 ? -13.688 11.453 -0.208 1 88.81 298 THR B C 1
ATOM 5319 O O . THR B 1 298 ? -14.266 10.57 -0.847 1 88.81 298 THR B O 1
ATOM 5322 N N . MET B 1 299 ? -13.609 11.461 1.061 1 93.25 299 MET B N 1
ATOM 5323 C CA . MET B 1 299 ? -14.242 10.43 1.872 1 93.25 299 MET B CA 1
ATOM 5324 C C . MET B 1 299 ? -15.742 10.375 1.601 1 93.25 299 MET B C 1
ATOM 5326 O O . MET B 1 299 ? -16.312 9.297 1.441 1 93.25 299 MET B O 1
ATOM 5330 N N . ALA B 1 300 ? -16.406 11.516 1.469 1 93.06 300 ALA B N 1
ATOM 5331 C CA . ALA B 1 300 ? -17.828 11.602 1.19 1 93.06 300 ALA B CA 1
ATOM 5332 C C . ALA B 1 300 ? -18.156 11.062 -0.2 1 93.06 300 ALA B C 1
ATOM 5334 O O . ALA B 1 300 ? -19.141 10.344 -0.38 1 93.06 300 ALA B O 1
ATOM 5335 N N . ALA B 1 301 ? -17.297 11.406 -1.159 1 93.12 301 ALA B N 1
ATOM 5336 C CA . ALA B 1 301 ? -17.516 10.953 -2.529 1 93.12 301 ALA B CA 1
ATOM 5337 C C . ALA B 1 301 ? -17.391 9.43 -2.623 1 93.12 301 ALA B C 1
ATOM 5339 O O . ALA B 1 301 ? -18.156 8.781 -3.34 1 93.12 301 ALA B O 1
ATOM 5340 N N . LEU B 1 302 ? -16.422 8.875 -1.894 1 94.12 302 LEU B N 1
ATOM 5341 C CA . LEU B 1 302 ? -16.25 7.43 -1.867 1 94.12 302 LEU B CA 1
ATOM 5342 C C . LEU B 1 302 ? -17.484 6.738 -1.312 1 94.12 302 LEU B C 1
ATOM 5344 O O . LEU B 1 302 ? -17.906 5.699 -1.83 1 94.12 302 LEU B O 1
ATOM 5348 N N . ALA B 1 303 ? -18.031 7.336 -0.285 1 94.75 303 ALA B N 1
ATOM 5349 C CA . ALA B 1 303 ? -19.234 6.777 0.317 1 94.75 303 ALA B CA 1
ATOM 5350 C C . ALA B 1 303 ? -20.391 6.77 -0.68 1 94.75 303 ALA B C 1
ATOM 5352 O O . ALA B 1 303 ? -21.156 5.797 -0.756 1 94.75 303 ALA B O 1
ATOM 5353 N N . VAL B 1 304 ? -20.5 7.816 -1.439 1 95.12 304 VAL B N 1
ATOM 5354 C CA . VAL B 1 304 ? -21.578 7.961 -2.418 1 95.12 304 VAL B CA 1
ATOM 5355 C C . VAL B 1 304 ? -21.422 6.898 -3.506 1 95.12 304 VAL B C 1
ATOM 5357 O O . VAL B 1 304 ? -22.406 6.238 -3.877 1 95.12 304 VAL B O 1
ATOM 5360 N N . SER B 1 305 ? -20.234 6.703 -4.008 1 94.75 305 SER B N 1
ATOM 5361 C CA . SER B 1 305 ? -20 5.719 -5.059 1 94.75 305 SER B CA 1
ATOM 5362 C C . SER B 1 305 ? -20.172 4.297 -4.535 1 94.75 305 SER B C 1
ATOM 5364 O O . SER B 1 305 ? -20.797 3.457 -5.195 1 94.75 305 SER B O 1
ATOM 5366 N N . GLU B 1 306 ? -19.641 4.039 -3.379 1 95 306 GLU B N 1
ATOM 5367 C CA . GLU B 1 306 ? -19.703 2.703 -2.795 1 95 306 GLU B CA 1
ATOM 5368 C C . GLU B 1 306 ? -21.141 2.285 -2.5 1 95 306 GLU B C 1
ATOM 5370 O O . GLU B 1 306 ? -21.469 1.101 -2.572 1 95 306 GLU B O 1
ATOM 5375 N N . ASP B 1 307 ? -21.922 3.213 -2.178 1 94.94 307 ASP B N 1
ATOM 5376 C CA . ASP B 1 307 ? -23.328 2.973 -1.862 1 94.94 307 ASP B CA 1
ATOM 5377 C C . ASP B 1 307 ? -24.047 2.283 -3.021 1 94.94 307 ASP B C 1
ATOM 5379 O O . ASP B 1 307 ? -25.078 1.633 -2.826 1 94.94 307 ASP B O 1
ATOM 5383 N N . ALA B 1 308 ? -23.516 2.389 -4.191 1 96.31 308 ALA B N 1
ATOM 5384 C CA . ALA B 1 308 ? -24.141 1.838 -5.391 1 96.31 308 ALA B CA 1
ATOM 5385 C C . ALA B 1 308 ? -23.719 0.385 -5.609 1 96.31 308 ALA B C 1
ATOM 5387 O O . ALA B 1 308 ? -24.219 -0.276 -6.527 1 96.31 308 ALA B O 1
ATOM 5388 N N . ALA B 1 309 ? -22.828 -0.154 -4.773 1 96.31 309 ALA B N 1
ATOM 5389 C CA . ALA B 1 309 ? -22.344 -1.53 -4.875 1 96.31 309 ALA B CA 1
ATOM 5390 C C . ALA B 1 309 ? -22.891 -2.387 -3.736 1 96.31 309 ALA B C 1
ATOM 5392 O O . ALA B 1 309 ? -23.047 -1.907 -2.613 1 96.31 309 ALA B O 1
ATOM 5393 N N . THR B 1 310 ? -23.156 -3.631 -4.062 1 95.25 310 THR B N 1
ATOM 5394 C CA . THR B 1 310 ? -23.625 -4.562 -3.041 1 95.25 310 THR B CA 1
ATOM 5395 C C . THR B 1 310 ? -22.469 -5.414 -2.521 1 95.25 310 THR B C 1
ATOM 5397 O O . THR B 1 310 ? -22.562 -6.02 -1.45 1 95.25 310 THR B O 1
ATOM 5400 N N . LEU B 1 311 ? -21.391 -5.484 -3.232 1 96.62 311 LEU B N 1
ATOM 5401 C CA . LEU B 1 311 ? -20.203 -6.238 -2.852 1 96.62 311 LEU B CA 1
ATOM 5402 C C . LEU B 1 311 ? -19.156 -5.328 -2.229 1 96.62 311 LEU B C 1
ATOM 5404 O O . LEU B 1 311 ? -19.172 -4.113 -2.449 1 96.62 311 LEU B O 1
ATOM 5408 N N . PRO B 1 312 ? -18.219 -5.918 -1.436 1 96.5 312 PRO B N 1
ATOM 5409 C CA . PRO B 1 312 ? -17.109 -5.109 -0.92 1 96.5 312 PRO B CA 1
ATOM 5410 C C . PRO B 1 312 ? -16.281 -4.461 -2.029 1 96.5 312 PRO B C 1
ATOM 5412 O O . PRO B 1 312 ? -16.016 -5.09 -3.057 1 96.5 312 PRO B O 1
ATOM 5415 N N . VAL B 1 313 ? -15.992 -3.191 -1.824 1 97.94 313 VAL B N 1
ATOM 5416 C CA . VAL B 1 313 ? -15.102 -2.48 -2.74 1 97.94 313 VAL B CA 1
ATOM 5417 C C . VAL B 1 313 ? -13.703 -2.381 -2.133 1 97.94 313 VAL B C 1
ATOM 5419 O O . VAL B 1 313 ? -13.492 -1.647 -1.165 1 97.94 313 VAL B O 1
ATOM 5422 N N . LEU B 1 314 ? -12.789 -3.117 -2.705 1 98.12 314 LEU B N 1
ATOM 5423 C CA . LEU B 1 314 ? -11.406 -3.133 -2.229 1 98.12 314 LEU B CA 1
ATOM 5424 C C . LEU B 1 314 ? -10.594 -2.025 -2.889 1 98.12 314 LEU B C 1
ATOM 5426 O O . LEU B 1 314 ? -10.602 -1.892 -4.117 1 98.12 314 LEU B O 1
ATOM 5430 N N . ARG B 1 315 ? -9.953 -1.25 -2.059 1 98.12 315 ARG B N 1
ATOM 5431 C CA . ARG B 1 315 ? -9.156 -0.11 -2.502 1 98.12 315 ARG B CA 1
ATOM 5432 C C . ARG B 1 315 ? -7.723 -0.211 -1.995 1 98.12 315 ARG B C 1
ATOM 5434 O O . ARG B 1 315 ? -7.336 0.506 -1.07 1 98.12 315 ARG B O 1
ATOM 5441 N N . PRO B 1 316 ? -6.879 -0.964 -2.676 1 98.31 316 PRO B N 1
ATOM 5442 C CA . PRO B 1 316 ? -5.531 -1.193 -2.156 1 98.31 316 PRO B CA 1
ATOM 5443 C C . PRO B 1 316 ? -4.688 0.079 -2.123 1 98.31 316 PRO B C 1
ATOM 5445 O O . PRO B 1 316 ? -3.691 0.146 -1.397 1 98.31 316 PRO B O 1
ATOM 5448 N N . LEU B 1 317 ? -5.062 1.117 -2.846 1 98.06 317 LEU B N 1
ATOM 5449 C CA . LEU B 1 317 ? -4.254 2.33 -2.938 1 98.06 317 LEU B CA 1
ATOM 5450 C C . LEU B 1 317 ? -4.789 3.41 -2.004 1 98.06 317 LEU B C 1
ATOM 5452 O O . LEU B 1 317 ? -4.27 4.527 -1.978 1 98.06 317 LEU B O 1
ATOM 5456 N N . ILE B 1 318 ? -5.758 3.117 -1.188 1 97.81 318 ILE B N 1
ATOM 5457 C CA . ILE B 1 318 ? -6.555 4.121 -0.489 1 97.81 318 ILE B CA 1
ATOM 5458 C C . ILE B 1 318 ? -5.652 4.941 0.433 1 97.81 318 ILE B C 1
ATOM 5460 O O . ILE B 1 318 ? -5.918 6.121 0.683 1 97.81 318 ILE B O 1
ATOM 5464 N N . GLY B 1 319 ? -4.574 4.367 0.951 1 97 319 GLY B N 1
ATOM 5465 C CA . GLY B 1 319 ? -3.674 5.043 1.872 1 97 319 GLY B CA 1
ATOM 5466 C C . GLY B 1 319 ? -2.324 5.367 1.261 1 97 319 GLY B C 1
ATOM 5467 O O . GLY B 1 319 ? -1.374 5.691 1.976 1 97 319 GLY B O 1
ATOM 5468 N N . MET B 1 320 ? -2.195 5.297 -0.048 1 95.56 320 MET B N 1
ATOM 5469 C CA . MET B 1 320 ? -0.914 5.504 -0.717 1 95.56 320 MET B CA 1
ATOM 5470 C C . MET B 1 320 ? -0.834 6.902 -1.32 1 95.56 320 MET B C 1
ATOM 5472 O O . MET B 1 320 ? -1.863 7.523 -1.593 1 95.56 320 MET B O 1
ATOM 5476 N N . ASP B 1 321 ? 0.344 7.379 -1.484 1 90.5 321 ASP B N 1
ATOM 5477 C CA . ASP B 1 321 ? 0.53 8.648 -2.178 1 90.5 321 ASP B CA 1
ATOM 5478 C C . ASP B 1 321 ? 0.979 8.43 -3.619 1 90.5 321 ASP B C 1
ATOM 5480 O O . ASP B 1 321 ? 1.23 7.289 -4.031 1 90.5 321 ASP B O 1
ATOM 5484 N N . LYS B 1 322 ? 1.066 9.445 -4.359 1 88.25 322 LYS B N 1
ATOM 5485 C CA . LYS B 1 322 ? 1.321 9.375 -5.797 1 88.25 322 LYS B CA 1
ATOM 5486 C C . LYS B 1 322 ? 2.699 8.789 -6.082 1 88.25 322 LYS B C 1
ATOM 5488 O O . LYS B 1 322 ? 2.867 8.031 -7.043 1 88.25 322 LYS B O 1
ATOM 5493 N N . GLU B 1 323 ? 3.695 9.109 -5.336 1 88.88 323 GLU B N 1
ATOM 5494 C CA . GLU B 1 323 ? 5.051 8.617 -5.555 1 88.88 323 GLU B CA 1
ATOM 5495 C C . GLU B 1 323 ? 5.125 7.102 -5.391 1 88.88 323 GLU B C 1
ATOM 5497 O O . GLU B 1 323 ? 5.789 6.418 -6.172 1 88.88 323 GLU B O 1
ATOM 5502 N N . GLU B 1 324 ? 4.496 6.637 -4.355 1 93.06 324 GLU B N 1
ATOM 5503 C CA . GLU B 1 324 ? 4.449 5.199 -4.121 1 93.06 324 GLU B CA 1
ATOM 5504 C C . GLU B 1 324 ? 3.789 4.469 -5.289 1 93.06 324 GLU B C 1
ATOM 5506 O O . GLU B 1 324 ? 4.285 3.434 -5.738 1 93.06 324 GLU B O 1
ATOM 5511 N N . ILE B 1 325 ? 2.734 5.023 -5.801 1 96.06 325 ILE B N 1
ATOM 5512 C CA . ILE B 1 325 ? 1.964 4.41 -6.875 1 96.06 325 ILE B CA 1
ATOM 5513 C C . ILE B 1 325 ? 2.793 4.395 -8.156 1 96.06 325 ILE B C 1
ATOM 5515 O O . ILE B 1 325 ? 2.855 3.377 -8.852 1 96.06 325 ILE B O 1
ATOM 5519 N N . VAL B 1 326 ? 3.436 5.445 -8.43 1 96.06 326 VAL B N 1
ATOM 5520 C CA . VAL B 1 326 ? 4.262 5.559 -9.625 1 96.06 326 VAL B CA 1
ATOM 5521 C C . VAL B 1 326 ? 5.402 4.547 -9.562 1 96.06 326 VAL B C 1
ATOM 5523 O O . VAL B 1 326 ? 5.73 3.912 -10.57 1 96.06 326 VAL B O 1
ATOM 5526 N N . ARG B 1 327 ? 5.965 4.398 -8.406 1 96.69 327 ARG B N 1
ATOM 5527 C CA . ARG B 1 327 ? 7.051 3.438 -8.227 1 96.69 327 ARG B CA 1
ATOM 5528 C C . ARG B 1 327 ? 6.594 2.025 -8.578 1 96.69 327 ARG B C 1
ATOM 5530 O O . ARG B 1 327 ? 7.301 1.295 -9.273 1 96.69 327 ARG B O 1
ATOM 5537 N N . ILE B 1 328 ? 5.469 1.672 -8.117 1 98 328 ILE B N 1
ATOM 5538 C CA . ILE B 1 328 ? 4.941 0.34 -8.398 1 98 328 ILE B CA 1
ATOM 5539 C C . ILE B 1 328 ? 4.613 0.224 -9.891 1 98 328 ILE B C 1
ATOM 5541 O O . ILE B 1 328 ? 4.914 -0.792 -10.523 1 98 328 ILE B O 1
ATOM 5545 N N . ALA B 1 329 ? 4.023 1.284 -10.453 1 98.56 329 ALA B N 1
ATOM 5546 C CA . ALA B 1 329 ? 3.672 1.278 -11.867 1 98.56 329 ALA B CA 1
ATOM 5547 C C . ALA B 1 329 ? 4.906 1.057 -12.734 1 98.56 329 ALA B C 1
ATOM 5549 O O . ALA B 1 329 ? 4.852 0.33 -13.734 1 98.56 329 ALA B O 1
ATOM 5550 N N . ARG B 1 330 ? 6 1.639 -12.375 1 98.31 330 ARG B N 1
ATOM 5551 C CA . ARG B 1 330 ? 7.25 1.454 -13.102 1 98.31 330 ARG B CA 1
ATOM 5552 C C . ARG B 1 330 ? 7.777 0.032 -12.93 1 98.31 330 ARG B C 1
ATOM 5554 O O . ARG B 1 330 ? 8.258 -0.574 -13.891 1 98.31 330 ARG B O 1
ATOM 5561 N N . HIS B 1 331 ? 7.637 -0.42 -11.766 1 97.69 331 HIS B N 1
ATOM 5562 C CA . HIS B 1 331 ? 8.094 -1.775 -11.477 1 97.69 331 HIS B CA 1
ATOM 5563 C C . HIS B 1 331 ? 7.348 -2.801 -12.328 1 97.69 331 HIS B C 1
ATOM 5565 O O . HIS B 1 331 ? 7.957 -3.729 -12.859 1 97.69 331 HIS B O 1
ATOM 5571 N N . ILE B 1 332 ? 6.086 -2.592 -12.523 1 98.25 332 ILE B N 1
ATOM 5572 C CA . ILE B 1 332 ? 5.301 -3.619 -13.203 1 98.25 332 ILE B CA 1
ATOM 5573 C C . ILE B 1 332 ? 5.203 -3.295 -14.688 1 98.25 332 ILE B C 1
ATOM 5575 O O . ILE B 1 332 ? 4.574 -4.035 -15.453 1 98.25 332 ILE B O 1
ATOM 5579 N N . GLY B 1 333 ? 5.75 -2.141 -15.125 1 98.06 333 GLY B N 1
ATOM 5580 C CA . GLY B 1 333 ? 5.898 -1.838 -16.531 1 98.06 333 GLY B CA 1
ATOM 5581 C C . GLY B 1 333 ? 4.672 -1.18 -17.141 1 98.06 333 GLY B C 1
ATOM 5582 O O . GLY B 1 333 ? 4.488 -1.191 -18.359 1 98.06 333 GLY B O 1
ATOM 5583 N N . THR B 1 334 ? 3.801 -0.59 -16.312 1 98.56 334 THR B N 1
ATOM 5584 C CA . THR B 1 334 ? 2.561 -0.034 -16.844 1 98.56 334 THR B CA 1
ATOM 5585 C C . THR B 1 334 ? 2.639 1.488 -16.906 1 98.56 334 THR B C 1
ATOM 5587 O O . THR B 1 334 ? 1.764 2.133 -17.5 1 98.56 334 THR B O 1
ATOM 5590 N N . PHE B 1 335 ? 3.688 2.135 -16.406 1 98.5 335 PHE B N 1
ATOM 5591 C CA . PHE B 1 335 ? 3.75 3.582 -16.25 1 98.5 335 PHE B CA 1
ATOM 5592 C C . PHE B 1 335 ? 3.734 4.273 -17.609 1 98.5 335 PHE B C 1
ATOM 5594 O O . PHE B 1 335 ? 2.93 5.18 -17.844 1 98.5 335 PHE B O 1
ATOM 5601 N N . ASP B 1 336 ? 4.578 3.83 -18.5 1 98.19 336 ASP B N 1
ATOM 5602 C CA . ASP B 1 336 ? 4.75 4.5 -19.797 1 98.19 336 ASP B CA 1
ATOM 5603 C C . ASP B 1 336 ? 3.453 4.484 -20.594 1 98.19 336 ASP B C 1
ATOM 5605 O O . ASP B 1 336 ? 3.08 5.488 -21.203 1 98.19 336 ASP B O 1
ATOM 5609 N N . THR B 1 337 ? 2.789 3.377 -20.562 1 98.25 337 THR B N 1
ATOM 5610 C CA . THR B 1 337 ? 1.514 3.262 -21.266 1 98.25 337 THR B CA 1
ATOM 5611 C C . THR B 1 337 ? 0.456 4.145 -20.609 1 98.25 337 THR B C 1
ATOM 5613 O O . THR B 1 337 ? -0.32 4.812 -21.297 1 98.25 337 THR B O 1
ATOM 5616 N N . SER B 1 338 ? 0.463 4.234 -19.297 1 97.31 338 SER B N 1
ATOM 5617 C CA . SER B 1 338 ? -0.552 4.949 -18.531 1 97.31 338 SER B CA 1
ATOM 5618 C C . SER B 1 338 ? -0.487 6.449 -18.797 1 97.31 338 SER B C 1
ATOM 5620 O O . SER B 1 338 ? -1.49 7.156 -18.656 1 97.31 338 SER B O 1
ATOM 5622 N N . ILE B 1 339 ? 0.645 7.004 -19.188 1 96 339 ILE B N 1
ATOM 5623 C CA . ILE B 1 339 ? 0.784 8.453 -19.297 1 96 339 ILE B CA 1
ATOM 5624 C C . ILE B 1 339 ? 0.536 8.891 -20.734 1 96 339 ILE B C 1
ATOM 5626 O O . ILE B 1 339 ? 0.656 10.07 -21.062 1 96 339 ILE B O 1
ATOM 5630 N N . LEU B 1 340 ? 0.247 7.938 -21.625 1 94.56 340 LEU B N 1
ATOM 5631 C CA . LEU B 1 340 ? -0.143 8.328 -22.969 1 94.56 340 LEU B CA 1
ATOM 5632 C C . LEU B 1 340 ? -1.358 9.242 -22.938 1 94.56 340 LEU B C 1
ATOM 5634 O O . LEU B 1 340 ? -2.277 9.047 -22.141 1 94.56 340 LEU B O 1
ATOM 5638 N N . PRO B 1 341 ? -1.382 10.234 -23.797 1 89.62 341 PRO B N 1
ATOM 5639 C CA . PRO B 1 341 ? -2.363 11.32 -23.703 1 89.62 341 PRO B CA 1
ATOM 5640 C C . PRO B 1 341 ? -3.686 10.977 -24.391 1 89.62 341 PRO B C 1
ATOM 5642 O O . PRO B 1 341 ? -4.109 11.68 -25.312 1 89.62 341 PRO B O 1
ATOM 5645 N N . TYR B 1 342 ? -4.328 9.992 -24.031 1 86.69 342 TYR B N 1
ATOM 5646 C CA . TYR B 1 342 ? -5.637 9.648 -24.578 1 86.69 342 TYR B CA 1
ATOM 5647 C C . TYR B 1 342 ? -6.719 9.773 -23.516 1 86.69 342 TYR B C 1
ATOM 5649 O O . TYR B 1 342 ? -6.523 9.367 -22.359 1 86.69 342 TYR B O 1
ATOM 5657 N N . GLU B 1 343 ? -7.723 10.344 -23.844 1 76.94 343 GLU B N 1
ATOM 5658 C CA . GLU B 1 343 ? -8.781 10.711 -22.891 1 76.94 343 GLU B CA 1
ATOM 5659 C C . GLU B 1 343 ? -9.445 9.469 -22.312 1 76.94 343 GLU B C 1
ATOM 5661 O O . GLU B 1 343 ? -9.672 8.484 -23.016 1 76.94 343 GLU B O 1
ATOM 5666 N N . ASP B 1 344 ? -9.773 9.648 -21.031 1 82.12 344 ASP B N 1
ATOM 5667 C CA . ASP B 1 344 ? -10.516 8.609 -20.328 1 82.12 344 ASP B CA 1
ATOM 5668 C C . ASP B 1 344 ? -12.008 8.953 -20.266 1 82.12 344 ASP B C 1
ATOM 5670 O O . ASP B 1 344 ? -12.383 10.117 -20.375 1 82.12 344 ASP B O 1
ATOM 5674 N N . CYS B 1 345 ? -12.758 7.988 -20.125 1 81.88 345 CYS B N 1
ATOM 5675 C CA . CYS B 1 345 ? -14.211 8.117 -20.031 1 81.88 345 CYS B CA 1
ATOM 5676 C C . CYS B 1 345 ? -14.602 9.086 -18.922 1 81.88 345 CYS B C 1
ATOM 5678 O O . CYS B 1 345 ? -15.578 9.82 -19.047 1 81.88 345 CYS B O 1
ATOM 5680 N N . CYS B 1 346 ? -13.852 9.117 -17.875 1 79.94 346 CYS B N 1
ATOM 5681 C CA . CYS B 1 346 ? -14.211 9.891 -16.688 1 79.94 346 CYS B CA 1
ATOM 5682 C C . CYS B 1 346 ? -13.961 11.383 -16.922 1 79.94 346 CYS B C 1
ATOM 5684 O O . CYS B 1 346 ? -14.445 12.219 -16.156 1 79.94 346 CYS B O 1
ATOM 5686 N N . THR B 1 347 ? -13.242 11.688 -17.891 1 76.5 347 THR B N 1
ATOM 5687 C CA . THR B 1 347 ? -12.93 13.086 -18.141 1 76.5 347 THR B CA 1
ATOM 5688 C C . THR B 1 347 ? -13.945 13.711 -19.094 1 76.5 347 THR B C 1
ATOM 5690 O O . THR B 1 347 ? -14.008 14.93 -19.234 1 76.5 347 THR B O 1
ATOM 5693 N N . VAL B 1 348 ? -14.773 12.844 -19.609 1 75.5 348 VAL B N 1
ATOM 5694 C CA . VAL B 1 348 ? -15.781 13.32 -20.562 1 75.5 348 VAL B CA 1
ATOM 5695 C C . VAL B 1 348 ? -16.875 14.062 -19.797 1 75.5 348 VAL B C 1
ATOM 5697 O O . VAL B 1 348 ? -17.438 13.547 -18.828 1 75.5 348 VAL B O 1
ATOM 5700 N N . PHE B 1 349 ? -17.156 15.289 -20.016 1 74.94 349 PHE B N 1
ATOM 5701 C CA . PHE B 1 349 ? -18.234 16.141 -19.5 1 74.94 349 PHE B CA 1
ATOM 5702 C C . PHE B 1 349 ? -17.953 16.531 -18.062 1 74.94 349 PHE B C 1
ATOM 5704 O O . PHE B 1 349 ? -18.891 16.781 -17.297 1 74.94 349 PHE B O 1
ATOM 5711 N N . THR B 1 350 ? -16.719 16.469 -17.625 1 77.75 350 THR B N 1
ATOM 5712 C CA . THR B 1 350 ? -16.391 16.828 -16.25 1 77.75 350 THR B CA 1
ATOM 5713 C C . THR B 1 350 ? -16.719 18.297 -15.984 1 77.75 350 THR B C 1
ATOM 5715 O O . THR B 1 350 ? -16.312 19.188 -16.734 1 77.75 350 THR B O 1
ATOM 5718 N N . PRO B 1 351 ? -17.484 18.422 -14.93 1 78.56 351 PRO B N 1
ATOM 5719 C CA . PRO B 1 351 ? -17.844 19.797 -14.625 1 78.56 351 PRO B CA 1
ATOM 5720 C C . PRO B 1 351 ? -16.656 20.625 -14.133 1 78.56 351 PRO B C 1
ATOM 5722 O O . PRO B 1 351 ? -15.656 20.062 -13.68 1 78.56 351 PRO B O 1
ATOM 5725 N N . ARG B 1 352 ? -16.906 22 -14.156 1 74.5 352 ARG B N 1
ATOM 5726 C CA . ARG B 1 352 ? -15.867 22.922 -13.719 1 74.5 352 ARG B CA 1
ATOM 5727 C C . ARG B 1 352 ? -15.711 22.922 -12.203 1 74.5 352 ARG B C 1
ATOM 5729 O O . ARG B 1 352 ? -14.594 23 -11.688 1 74.5 352 ARG B O 1
ATOM 5736 N N . HIS B 1 353 ? -16.859 22.719 -11.539 1 78.69 353 HIS B N 1
ATOM 5737 C CA . HIS B 1 353 ? -16.875 22.703 -10.086 1 78.69 353 HIS B CA 1
ATOM 5738 C C . HIS B 1 353 ? -17.625 21.484 -9.547 1 78.69 353 HIS B C 1
ATOM 5740 O O . HIS B 1 353 ? -18.797 21.578 -9.219 1 78.69 353 HIS B O 1
ATOM 5746 N N . PRO B 1 354 ? -16.891 20.438 -9.375 1 78.94 354 PRO B N 1
ATOM 5747 C CA . PRO B 1 354 ? -17.531 19.234 -8.844 1 78.94 354 PRO B CA 1
ATOM 5748 C C . PRO B 1 354 ? -17.812 19.328 -7.352 1 78.94 354 PRO B C 1
ATOM 5750 O O . PRO B 1 354 ? -17.094 20 -6.617 1 78.94 354 PRO B O 1
ATOM 5753 N N . LYS B 1 355 ? -18.969 18.75 -6.973 1 79.81 355 LYS B N 1
ATOM 5754 C CA . LYS B 1 355 ? -19.328 18.688 -5.562 1 79.81 355 LYS B CA 1
ATOM 5755 C C . LYS B 1 355 ? -18.344 17.828 -4.77 1 79.81 355 LYS B C 1
ATOM 5757 O O . LYS B 1 355 ? -18.125 16.656 -5.094 1 79.81 355 LYS B O 1
ATOM 5762 N N . THR B 1 356 ? -17.797 18.422 -3.703 1 75.94 356 THR B N 1
ATOM 5763 C CA . THR B 1 356 ? -16.75 17.734 -2.971 1 75.94 356 THR B CA 1
ATOM 5764 C C . THR B 1 356 ? -17.281 17.156 -1.666 1 75.94 356 THR B C 1
ATOM 5766 O O . THR B 1 356 ? -16.656 16.281 -1.058 1 75.94 356 THR B O 1
ATOM 5769 N N . LYS B 1 357 ? -18.422 17.672 -1.209 1 82.69 357 LYS B N 1
ATOM 5770 C CA . LYS B 1 357 ? -19.031 17.156 0.017 1 82.69 357 LYS B CA 1
ATOM 5771 C C . LYS B 1 357 ? -20.469 16.703 -0.224 1 82.69 357 LYS B C 1
ATOM 5773 O O . LYS B 1 357 ? -21.406 17.281 0.34 1 82.69 357 LYS B O 1
ATOM 5778 N N . PRO B 1 358 ? -20.531 15.562 -0.935 1 86.25 358 PRO B N 1
ATOM 5779 C CA . PRO B 1 358 ? -21.859 15.07 -1.267 1 86.25 358 PRO B CA 1
ATOM 5780 C C . PRO B 1 358 ? -22.469 14.195 -0.166 1 86.25 358 PRO B C 1
ATOM 5782 O O . PRO B 1 358 ? -21.734 13.703 0.698 1 86.25 358 PRO B O 1
ATOM 5785 N N . HIS B 1 359 ? -23.766 14.164 -0.242 1 90.81 359 HIS B N 1
ATOM 5786 C CA . HIS B 1 359 ? -24.484 13.242 0.63 1 90.81 359 HIS B CA 1
ATOM 5787 C C . HIS B 1 359 ? -25.172 12.141 -0.173 1 90.81 359 HIS B C 1
ATOM 5789 O O . HIS B 1 359 ? -25.719 12.398 -1.248 1 90.81 359 HIS B O 1
ATOM 5795 N N . VAL B 1 360 ? -25.141 10.984 0.354 1 92.69 360 VAL B N 1
ATOM 5796 C CA . VAL B 1 360 ? -25.641 9.797 -0.326 1 92.69 360 VAL B CA 1
ATOM 5797 C C . VAL B 1 360 ? -27.125 9.992 -0.667 1 92.69 360 VAL B C 1
ATOM 5799 O O . VAL B 1 360 ? -27.531 9.75 -1.802 1 92.69 360 VAL B O 1
ATOM 5802 N N . GLU B 1 361 ? -27.906 10.492 0.258 1 93.38 361 GLU B N 1
ATOM 5803 C CA . GLU B 1 361 ? -29.359 10.625 0.077 1 93.38 361 GLU B CA 1
ATOM 5804 C C . GLU B 1 361 ? -29.688 11.633 -1.025 1 93.38 361 GLU B C 1
ATOM 5806 O O . GLU B 1 361 ? -30.625 11.43 -1.799 1 93.38 361 GLU B O 1
ATOM 5811 N N . GLU B 1 362 ? -28.938 12.688 -1.07 1 93.88 362 GLU B N 1
ATOM 5812 C CA . GLU B 1 362 ? -29.141 13.703 -2.1 1 93.88 362 GLU B CA 1
ATOM 5813 C C . GLU B 1 362 ? -28.891 13.125 -3.494 1 93.88 362 GLU B C 1
ATOM 5815 O O . GLU B 1 362 ? -29.656 13.398 -4.422 1 93.88 362 GLU B O 1
ATOM 5820 N N . VAL B 1 363 ? -27.891 12.312 -3.59 1 94.25 363 VAL B N 1
ATOM 5821 C CA . VAL B 1 363 ? -27.531 11.742 -4.883 1 94.25 363 VAL B CA 1
ATOM 5822 C C . VAL B 1 363 ? -28.547 10.68 -5.277 1 94.25 363 VAL B C 1
ATOM 5824 O O . VAL B 1 363 ? -28.938 10.586 -6.449 1 94.25 363 VAL B O 1
ATOM 5827 N N . ARG B 1 364 ? -29.047 9.891 -4.336 1 94.94 364 ARG B N 1
ATOM 5828 C CA . ARG B 1 364 ? -30.109 8.914 -4.586 1 94.94 364 ARG B CA 1
ATOM 5829 C C . ARG B 1 364 ? -31.359 9.594 -5.148 1 94.94 364 ARG B C 1
ATOM 5831 O O . ARG B 1 364 ? -31.984 9.07 -6.062 1 94.94 364 ARG B O 1
ATOM 5838 N N . GLU B 1 365 ? -31.641 10.703 -4.621 1 94.69 365 GLU B N 1
ATOM 5839 C CA . GLU B 1 365 ? -32.781 11.461 -5.082 1 94.69 365 GLU B CA 1
ATOM 5840 C C . GLU B 1 365 ? -32.625 11.922 -6.527 1 94.69 365 GLU B C 1
ATOM 5842 O O . GLU B 1 365 ? -33.562 11.836 -7.328 1 94.69 365 GLU B O 1
ATOM 5847 N N . MET B 1 366 ? -31.469 12.359 -6.805 1 94.31 366 MET B N 1
ATOM 5848 C CA . MET B 1 366 ? -31.188 12.836 -8.148 1 94.31 366 MET B CA 1
ATOM 5849 C C . MET B 1 366 ? -31.297 11.703 -9.172 1 94.31 366 MET B C 1
ATOM 5851 O O . MET B 1 366 ? -31.734 11.93 -10.297 1 94.31 366 MET B O 1
ATOM 5855 N N . GLU B 1 367 ? -30.969 10.516 -8.789 1 95.81 367 GLU B N 1
ATOM 5856 C CA . GLU B 1 367 ? -30.953 9.359 -9.688 1 95.81 367 GLU B CA 1
ATOM 5857 C C . GLU B 1 367 ? -32.375 8.891 -10.008 1 95.81 367 GLU B C 1
ATOM 5859 O O . GLU B 1 367 ? -32.562 8.109 -10.938 1 95.81 367 GLU B O 1
ATOM 5864 N N . GLN B 1 368 ? -33.344 9.383 -9.273 1 94.94 368 GLN B N 1
ATOM 5865 C CA . GLN B 1 368 ? -34.719 9 -9.523 1 94.94 368 GLN B CA 1
ATOM 5866 C C . GLN B 1 368 ? -35.188 9.484 -10.891 1 94.94 368 GLN B C 1
ATOM 5868 O O . GLN B 1 368 ? -36.125 8.938 -11.461 1 94.94 368 GLN B O 1
ATOM 5873 N N . ALA B 1 369 ? -34.531 10.422 -11.398 1 95.19 369 ALA B N 1
ATOM 5874 C CA . ALA B 1 369 ? -34.875 10.977 -12.703 1 95.19 369 ALA B CA 1
ATOM 5875 C C . ALA B 1 369 ? -34.406 10.062 -13.828 1 95.19 369 ALA B C 1
ATOM 5877 O O . ALA B 1 369 ? -34.781 10.242 -14.984 1 95.19 369 ALA B O 1
ATOM 5878 N N . LEU B 1 370 ? -33.656 9.062 -13.5 1 97.62 370 LEU B N 1
ATOM 5879 C CA . LEU B 1 370 ? -33 8.219 -14.508 1 97.62 370 LEU B CA 1
ATOM 5880 C C . LEU B 1 370 ? -33.594 6.816 -14.492 1 97.62 370 LEU B C 1
ATOM 5882 O O . LEU B 1 370 ? -34.031 6.336 -13.453 1 97.62 370 LEU B O 1
ATOM 5886 N N . ASP B 1 371 ? -33.656 6.176 -15.625 1 97.56 371 ASP B N 1
ATOM 5887 C CA . ASP B 1 371 ? -33.938 4.746 -15.727 1 97.56 371 ASP B CA 1
ATOM 5888 C C . ASP B 1 371 ? -32.688 3.914 -15.422 1 97.56 371 ASP B C 1
ATOM 5890 O O . ASP B 1 371 ? -32.156 3.258 -16.312 1 97.56 371 ASP B O 1
ATOM 5894 N N . VAL B 1 372 ? -32.344 3.883 -14.18 1 97.69 372 VAL B N 1
ATOM 5895 C CA . VAL B 1 372 ? -31.094 3.297 -13.75 1 97.69 372 VAL B CA 1
ATOM 5896 C C . VAL B 1 372 ? -31.031 1.835 -14.188 1 97.69 372 VAL B C 1
ATOM 5898 O O . VAL B 1 372 ? -30.062 1.41 -14.812 1 97.69 372 VAL B O 1
ATOM 5901 N N . ALA B 1 373 ? -32.062 1.058 -13.898 1 97.44 373 ALA B N 1
ATOM 5902 C CA . ALA B 1 373 ? -32.062 -0.37 -14.203 1 97.44 373 ALA B CA 1
ATOM 5903 C C . ALA B 1 373 ? -31.953 -0.609 -15.703 1 97.44 373 ALA B C 1
ATOM 5905 O O . ALA B 1 373 ? -31.172 -1.464 -16.141 1 97.44 373 ALA B O 1
ATOM 5906 N N . GLY B 1 374 ? -32.688 0.14 -16.469 1 98.12 374 GLY B N 1
ATOM 5907 C CA . GLY B 1 374 ? -32.625 0.002 -17.922 1 98.12 374 GLY B CA 1
ATOM 5908 C C . GLY B 1 374 ? -31.297 0.388 -18.516 1 98.12 374 GLY B C 1
ATOM 5909 O O . GLY B 1 374 ? -30.797 -0.29 -19.406 1 98.12 374 GLY B O 1
ATOM 5910 N N . LEU B 1 375 ? -30.719 1.458 -18.047 1 98.31 375 LEU B N 1
ATOM 5911 C CA . LEU B 1 375 ? -29.422 1.924 -18.516 1 98.31 375 LEU B CA 1
ATOM 5912 C C . LEU B 1 375 ? -28.328 0.897 -18.234 1 98.31 375 LEU B C 1
ATOM 5914 O O . LEU B 1 375 ? -27.5 0.604 -19.094 1 98.31 375 LEU B O 1
ATOM 5918 N N . VAL B 1 376 ? -28.375 0.303 -17.047 1 98.38 376 VAL B N 1
ATOM 5919 C CA . VAL B 1 376 ? -27.391 -0.701 -16.656 1 98.38 376 VAL B CA 1
ATOM 5920 C C . VAL B 1 376 ? -27.547 -1.948 -17.531 1 98.38 376 VAL B C 1
ATOM 5922 O O . VAL B 1 376 ? -26.562 -2.482 -18.047 1 98.38 376 VAL B O 1
ATOM 5925 N N . GLN B 1 377 ? -28.766 -2.373 -17.719 1 98.25 377 GLN B N 1
ATOM 5926 C CA . GLN B 1 377 ? -29.031 -3.57 -18.5 1 98.25 377 GLN B CA 1
ATOM 5927 C C . GLN B 1 377 ? -28.562 -3.41 -19.938 1 98.25 377 GLN B C 1
ATOM 5929 O O . GLN B 1 377 ? -27.875 -4.285 -20.469 1 98.25 377 GLN B O 1
ATOM 5934 N N . ARG B 1 378 ? -28.875 -2.318 -20.562 1 98.12 378 ARG B N 1
ATOM 5935 C CA . ARG B 1 378 ? -28.5 -2.086 -21.953 1 98.12 378 ARG B CA 1
ATOM 5936 C C . ARG B 1 378 ? -26.984 -2 -22.109 1 98.12 378 ARG B C 1
ATOM 5938 O O . ARG B 1 378 ? -26.422 -2.535 -23.062 1 98.12 378 ARG B O 1
ATOM 5945 N N . ALA B 1 379 ? -26.344 -1.369 -21.156 1 98.25 379 ALA B N 1
ATOM 5946 C CA . ALA B 1 379 ? -24.875 -1.256 -21.219 1 98.25 379 ALA B CA 1
ATOM 5947 C C . ALA B 1 379 ? -24.219 -2.625 -21.094 1 98.25 379 ALA B C 1
ATOM 5949 O O . ALA B 1 379 ? -23.312 -2.947 -21.859 1 98.25 379 ALA B O 1
ATOM 5950 N N . MET B 1 380 ? -24.719 -3.457 -20.172 1 98.38 380 MET B N 1
ATOM 5951 C CA . MET B 1 380 ? -24.156 -4.789 -19.938 1 98.38 380 MET B CA 1
ATOM 5952 C C . MET B 1 380 ? -24.375 -5.684 -21.156 1 98.38 380 MET B C 1
ATOM 5954 O O . MET B 1 380 ? -23.484 -6.438 -21.547 1 98.38 380 MET B O 1
ATOM 5958 N N . GLU B 1 381 ? -25.5 -5.586 -21.781 1 98 381 GLU B N 1
ATOM 5959 C CA . GLU B 1 381 ? -25.844 -6.43 -22.922 1 98 381 GLU B CA 1
ATOM 5960 C C . GLU B 1 381 ? -25 -6.082 -24.141 1 98 381 GLU B C 1
ATOM 5962 O O . GLU B 1 381 ? -24.75 -6.941 -25 1 98 381 GLU B O 1
ATOM 5967 N N . ASN B 1 382 ? -24.578 -4.898 -24.234 1 97.75 382 ASN B N 1
ATOM 5968 C CA . ASN B 1 382 ? -23.844 -4.449 -25.422 1 97.75 382 ASN B CA 1
ATOM 5969 C C . ASN B 1 382 ? -22.344 -4.426 -25.172 1 97.75 382 ASN B C 1
ATOM 5971 O O . ASN B 1 382 ? -21.594 -3.838 -25.969 1 97.75 382 ASN B O 1
ATOM 5975 N N . ARG B 1 383 ? -21.906 -5.07 -24.125 1 98.06 383 ARG B N 1
ATOM 5976 C CA . ARG B 1 383 ? -20.484 -5.027 -23.812 1 98.06 383 ARG B CA 1
ATOM 5977 C C . ARG B 1 383 ? -19.688 -5.875 -24.797 1 98.06 383 ARG B C 1
ATOM 5979 O O . ARG B 1 383 ? -20.203 -6.855 -25.328 1 98.06 383 ARG B O 1
ATOM 5986 N N . ASP B 1 384 ? -18.422 -5.477 -25.031 1 97.75 384 ASP B N 1
ATOM 5987 C CA . ASP B 1 384 ? -17.438 -6.258 -25.766 1 97.75 384 ASP B CA 1
ATOM 5988 C C . ASP B 1 384 ? -16.516 -7.02 -24.812 1 97.75 384 ASP B C 1
ATOM 5990 O O . ASP B 1 384 ? -16.062 -6.473 -23.797 1 97.75 384 ASP B O 1
ATOM 5994 N N . ILE B 1 385 ? -16.297 -8.266 -25.094 1 98.44 385 ILE B N 1
ATOM 5995 C CA . ILE B 1 385 ? -15.461 -9.102 -24.234 1 98.44 385 ILE B CA 1
ATOM 5996 C C . ILE B 1 385 ? -14.156 -9.445 -24.953 1 98.44 385 ILE B C 1
ATOM 5998 O O . ILE B 1 385 ? -14.172 -10.047 -26.047 1 98.44 385 ILE B O 1
ATOM 6002 N N . VAL B 1 386 ? -13.008 -9.047 -24.406 1 98.31 386 VAL B N 1
ATOM 6003 C CA . VAL B 1 386 ? -11.695 -9.289 -24.969 1 98.31 386 VAL B CA 1
ATOM 6004 C C . VAL B 1 386 ? -10.875 -10.18 -24.047 1 98.31 386 VAL B C 1
ATOM 6006 O O . VAL B 1 386 ? -10.617 -9.812 -22.891 1 98.31 386 VAL B O 1
ATOM 6009 N N . LYS B 1 387 ? -10.438 -11.289 -24.484 1 97.94 387 LYS B N 1
ATOM 6010 C CA . LYS B 1 387 ? -9.586 -12.188 -23.703 1 97.94 387 LYS B CA 1
ATOM 6011 C C . LYS B 1 387 ? -8.109 -11.922 -23.984 1 97.94 387 LYS B C 1
ATOM 6013 O O . LYS B 1 387 ? -7.684 -11.875 -25.141 1 97.94 387 LYS B O 1
ATOM 6018 N N . ILE B 1 388 ? -7.402 -11.695 -22.953 1 95.38 388 ILE B N 1
ATOM 6019 C CA . ILE B 1 388 ? -5.977 -11.391 -23.031 1 95.38 388 ILE B CA 1
ATOM 6020 C C . ILE B 1 388 ? -5.172 -12.492 -22.344 1 95.38 388 ILE B C 1
ATOM 6022 O O . ILE B 1 388 ? -5.414 -12.812 -21.188 1 95.38 388 ILE B O 1
ATOM 6026 N N . LYS B 1 389 ? -4.227 -13.117 -23.125 1 87.19 389 LYS B N 1
ATOM 6027 C CA . LYS B 1 389 ? -3.42 -14.219 -22.609 1 87.19 389 LYS B CA 1
ATOM 6028 C C . LYS B 1 389 ? -1.929 -13.914 -22.734 1 87.19 389 LYS B C 1
ATOM 6030 O O . LYS B 1 389 ? -1.51 -13.18 -23.625 1 87.19 389 LYS B O 1
#

Organism: NCBI:txid2714355

Radius of gyration: 29.66 Å; Cα contacts (8 Å, |Δi|>4): 1683; chains: 2; bounding box: 79×79×63 Å

Nearest PDB structures (foldseek):
  4kr7-assembly1_A  TM=9.207E-01  e=1.967E-43  Thermotoga maritima MSB8
  2c5s-assembly1_A-2  TM=9.223E-01  e=8.540E-43  Bacillus anthracis str. Ames
  1vbk-assembly1_A  TM=8.352E-01  e=6.070E-25  Pyrococcus horikoshii OT3
  1vbk-assembly1_B  TM=8.083E-01  e=1.293E-23  Pyrococcus horikoshii OT3
  2dir-assembly1_A  TM=7.569E-01  e=5.883E-04  Homo sapiens

Solvent-accessible surface area (backbone atoms only — not comparable to full-atom values): 39546 Å² total; per-residue (Å²): 131,78,55,28,37,41,34,31,55,42,64,49,74,71,43,66,90,51,27,64,63,48,50,52,43,34,51,51,52,47,51,63,63,28,47,88,30,39,54,64,49,71,49,78,58,95,72,29,37,39,43,30,62,69,47,91,83,36,40,62,69,59,30,50,58,44,51,39,34,35,31,22,24,32,27,36,29,58,27,38,69,36,58,85,39,75,67,48,45,43,52,46,46,51,66,75,41,31,67,59,54,68,71,36,59,23,26,33,47,48,43,44,57,76,30,76,81,50,92,59,51,38,67,56,44,19,51,51,47,41,50,53,48,36,68,75,36,70,76,40,36,81,28,90,82,77,40,73,36,50,42,34,36,38,34,42,88,89,33,18,32,40,25,56,73,61,40,82,32,57,20,43,30,27,60,62,74,31,44,39,28,29,28,48,45,52,50,49,58,43,20,57,42,25,47,49,29,39,20,33,32,1,23,32,55,34,36,37,31,64,41,23,68,84,82,30,52,70,65,28,54,48,45,32,52,50,47,52,56,49,39,28,69,60,52,41,66,37,41,38,36,39,26,55,39,39,70,56,52,52,51,45,65,73,61,38,60,62,44,46,42,68,57,54,51,45,21,50,53,32,35,48,50,40,52,50,15,60,76,71,68,29,63,29,34,35,35,36,52,33,46,56,75,46,70,73,26,26,57,42,35,45,43,40,25,51,68,44,33,87,51,48,67,43,32,42,33,35,32,52,52,70,68,62,50,51,51,51,16,52,72,60,61,40,38,75,65,23,67,51,95,52,61,49,56,80,64,61,86,58,53,96,64,62,62,54,78,51,51,53,68,63,51,55,58,50,49,67,73,48,64,60,70,59,52,48,51,53,25,62,71,63,41,45,79,45,78,43,122,130,78,56,30,37,43,35,31,54,41,64,49,75,72,43,67,90,50,26,64,61,49,50,52,43,33,52,51,52,49,50,63,62,30,47,90,31,39,53,62,49,72,50,76,57,94,71,28,37,38,45,31,62,70,46,91,82,36,37,61,69,59,29,50,60,44,52,39,35,35,30,24,24,33,27,36,32,60,28,37,68,35,58,87,38,73,67,47,44,43,52,45,45,50,66,75,41,33,66,59,55,66,71,34,61,24,25,34,47,48,41,44,56,78,32,76,80,51,91,60,51,38,67,55,45,19,50,51,48,40,50,53,49,35,67,77,36,70,78,39,37,84,29,92,82,75,40,74,35,49,42,33,38,38,34,41,87,88,33,18,34,39,27,58,74,60,40,82,32,56,19,43,29,28,60,61,73,33,45,39,27,28,29,50,44,53,50,50,59,43,21,57,44,26,48,50,28,39,20,32,33,1,24,32,54,35,35,38,31,64,42,24,66,84,82,29,52,70,64,28,54,50,45,32,54,49,47,53,57,48,38,28,70,59,50,41,66,35,39,38,36,39,26,56,38,39,70,57,53,53,50,43,65,71,61,37,61,61,44,48,41,68,56,53,50,44,21,50,53,32,35,49,50,40,51,49,16,60,76,73,68,29,65,27,36,34,35,36,51,32,46,56,76,47,70,72,26,26,56,42,35,46,42,40,25,50,68,44,34,90,52,47,68,43,31,41,32,36,32,53,52,68,68,62,50,51,52,52,17,52,72,60,62,40,39,74,66,23,68,50,93,53,62,50,55,78,63,61,84,58,53,95,62,61,62,53,80,52,52,52,68,62,52,56,57,49,50,65,72,48,64,59,69,59,51,48,50,55,24,61,72,63,40,46,80,46,80,42,125

pLDDT: mean 94.25, std 5.78, range [65.12, 98.88]

Foldseek 3Di:
DFKKKKFAFDCLVVPPPCSVVQVVLLQVQLCVQQVVQADWDWDDDPRIIITGHPDPSGNRVSSQVLNLQFQRGFWMWMKDWFALDLVRQLVCCCVVCVVVLQVWQEEFEFEAEQPPPRPDDRVRSRVVSVVVSCVVPVSYHYDPPDGPWYWYWYHDDPTIIITTDIDGGLYATGAPPQFEEEFEFFLALQRLLQLLVVLSNNYQYEYEAEDEPPLFDPLRVVLRVVSVQLSCSNRNKYKYKYFYCNVVLVLCVVQFDLQCSLLLSLLLVQLLRQVVCVVVVGQEYEYRAEDPPDLCRHPQSVVQNCVSHPHHYDHPRHDPDPVVSLVSSVVSPSNVSSPPPTDGPSVPSRDPHHDRHDHNVVSVVSCVRDPSVVSSVVRNVPIDMDIHD/DFKKKKFAFDCLVVPPPCSVVQVVLLQVQLCVQQVVQADWDWDDDPRIIITGHPDPSGPRVSSQVLNLQFQRGFWMWMKDWFALDLVRQLVCCCVVCVVVLQVWQEEFEFEAEQPPPRPDDRVRSRVVSVVVSCVVHVSYHYDPPDGPWYWYWYHDDPTIIITTDIDGGLYATGAPPQFEEEFEFFLALQRLLQLLVVLSNNYQYEYEAEDEPPLFDPLRVVLRVVSVQLSCSNRNKYKYKYFYCNVVLVQCVVQFDLQCSLLLSLLLVQLLRQVVCVVVVGQEYEYRAADPPDLCRHPQSVVQNCVSHPHHYDHPRHDPDPVVSLVSSVVSVSNVSSPPPTDGPSVPSRDPHHDRHDHNVVSVVSCVRDPSVVSSVVRNVPIDMDIHD

InterPro domains:
  IPR003720 tRNA sulfurtransferase ThiI [MF_00021] (1-389)
  IPR004114 THUMP domain [PF02926] (86-162)
  IPR004114 THUMP domain [PS51165] (61-166)
  IPR004114 THUMP domain [SM00981] (75-165)
  IPR014729 Rossmann-like alpha/beta/alpha sandwich fold [G3DSA:3.40.50.620] (176-389)
  IPR020536 Thil, AANH domain [PF02568] (177-371)
  IPR020536 Thil, AANH domain [cd01712] (175-358)
  IPR049961 ThiI, N-terminal [TIGR00342] (5-372)
  IPR049962 ThiI, THUMP domain [cd11716] (4-171)
  IPR050102 tRNA sulfurtransferase, ThiI [PTHR43209] (3-389)
  IPR054173 ThiI, ferredoxin-like domain [PF22025] (4-76)